Protein 6C29 (pdb70)

Organism: Proteus mirabilis (strain HI4320) (NCBI:txid529507)

InterPro domains:
  IPR003834 Cytochrome C biogenesis protein, transmembrane domain [PF02683] (280-495)
  IPR012336 Thioredoxin-like fold [PF13899] (564-650)
  IPR017937 Thioredoxin, conserved site [PS00194] (583-601)
  IPR028250 Thiol:disulfide interchange protein DsbD, N-terminal domain [PF11412] (44-143)
  IPR035671 DsbD gamma [cd02953] (569-671)
  IPR036249 Thioredoxin-like superfamily [SSF52833] (560-671)
  IPR059437 Domain of unknown function DUF8393 [PF28432] (165-265)

Secondary structure (DSSP, 8-state):
--SB---B----TTEEEEEEEEE-TTS-EEEEEEEEE-TT-EEE-SS--TT----EEEESS-----BPPPP-EEE-GGG--EEEEESEEEEEEEE----SSEEEEEEEEEEESSSEEEEEEEEEEETTSPPPTTHHHHHHH---S-BSSSSEEEEEEEEETTEEEEEEEESSS---S-EEEEEPPP--B---EEEEETTEEEEEEEBB-TTSSBP---TTSEEEEEEEETTEEEEEEEETT--/--SB---B----SSEEEEEEEEE-TTSEEEEEEEEEE-TT-EEEEEEEETT----EEEESS--B--B-----EEE-GGG--EEEEESEEEEEEEEE--S-SEEEEEEEEEEESSSEEEEEEEEEEETTSPPPTTHHHHHHH---SPBSSSSEEEEEEEEETTEEEEEEEESSS--SS-EEEEEPPP--B---EEEEETTEEEEEEEBB-TTSSBP---TTSEEEEEEEETTEEEEEEEE----/--SB---B----SSEEEEEEEEE-TTS-EEEEEEEEE-TT-EEE-SS--TT----EEEESS-----B-----EEEEETTEEEEEEESEEEEEEEE-----SEEEEEEEEEEESSSEEEEEEEEEEETTSPPPTTHHHHHHH---SPBSSSSEEEEEEEEETTEEEEEEEESSS---S-EEEEEPPP--B---EEEEETTEEEEEEEBB-TTSSBP---TTSEEEEEEEETTEEEEEEEETT--

Foldseek 3Di:
DFQKPPWDDPPDPFKIWMKWWAADPQGKMKMKIKIFGHPLKWFAFPQWAPQHDHKDKDKPFDWDDDKFTFDWDWDCPPNGITIGDPGMAMIIDMTHDRVDQKIWIWIFTWMDRPHTDTDIDIRITRNVGHTPPCPVVVNVVSLRGADADAQWDDKAWEDDQQKIKMKTFGPDWFFDDKDKFWDDDPFHWDHWDWDTDIRIIMIMIGHDGSVRHRHDDQFFPWTWMWMDGPSHIHIDTDTHRHD/DFQKQPWDDPPDPFKIWIKFWAADPQQKMKMKIKMFGHPQKWFAFPAWAPQHDHKDKDKPADKDDDKFTFQWDWDQAPNGITITGHGMAMIIDMIGGPPDQKIWIWIFTWMDRPHIDTDIDIRIGRNVGHTDDCPVVVSVVSLRGADADAQWDDWAWEADPQKIKIKTFGPDWFFDDKDKFWDDPPQHWDHWDWDTDIRIIMIMIHHAGPVRHRDDDQAQPWTWMWMDGPSHIHIYIDGHHHD/DFQKQPWDDPPDPFKTKMKGWEADPQGKIKMKIKMFGHPQKWFAFPAFAPQHDHKDKDKPADFDADKFTFQWDWDQAQNIITIGGHGMAIIIDMTGNRPDQKIWMWIQTWMDRNHIDTDIDIRIGRNVGHTPPCVVVVNVVSVRGADADAQWDDKFWEDDQQKIKMKTFGPDWFFDDKDKFWDDDPFHWGHWDWDTDIRIIMIMIHHDGPVRHRDDDQFFPWTWMWMDGPSHIHIYTDTHHGD

Radius of gyration: 31.83 Å; Cα contacts (8 Å, |Δi|>4): 2006; chains: 3; bounding box: 86×75×80 Å

Sequence (729 aa):
SNADTGWLTPDNDHAQVVRATADKSSTGDVKILLEVQQLAPGWKTYWRSPGEGGVAPEINWTQSVSDIWHWPSPSAFDVAGIHTQGYDKEVVFPIEELKSVDSDNLNGVLTLSTCCSSNVCILTDYSSLNLDLNEPAPADFEWQYNQAAKKVPVTSGLISAVSSSDYRNSQLTTLSSLQREQGDWHQQPNIYLDPPQGLYGIPQLTAKGDHLSSVTTVDVTDDWGDAAGDITGKALSFVVTDDGYSSRQVNDTIGQGSNADTGWLTPDNDHAQVVRATADKSSTGDVKILLEVQLAPGWKTYWRSPGEGGVAPEINWTQSSVSDIWHWPSPSAFDVAGIHTQGYDKEVVFPIELKSSVDSDNLNGVLTLSSTCCSNVCILTDYSLNLDLNEPAPADFEWQYNNQAAKVPVTSGLISAVVSSDYRNSQLTTLSSLLQREQGDWHQPNIIYLDPPQGLYGIPQLTAKGDHLSSVTTVDVTDDWGDAAGDITGKALSFVVTDDGYSSRQVNDTIGQGSNADTGWLTPDNDHAQVVRATADKSSTGDVKILLEVQLAPGWKTYWRSPGEGGVAPEINWTQSVSDIWHWPSPSAFDVAGIHTQGYDKEVVFPIELKSVDSDNLNGVLTLSTCCSSNVVCILTDYSLNLDLNEPAPADFEWQYNQAAKVPVTSGLISAVSSDYRNSQLTTLSSLQREEQGDWHQPNIYLDPPQGLYGIPQLTAKGDHLSSVTTVDVTDDWGDAAGDITGKALSFVVTDDGYYSSRQVNDTIGQG

Nearest PDB structures (foldseek):
  6c29-assembly3_C  TM=9.925E-01  e=6.065E-42  Proteus mirabilis HI4320
  4odw-assembly2_A  TM=2.341E-01  e=1.673E-02  Mus musculus
  4ofp-assembly3_C  TM=2.460E-01  e=4.307E-02  Caenorhabditis elegans
  4ofk-assembly1_A  TM=3.696E-01  e=7.720E-01  Caenorhabditis elegans
  1u58-assembly1_A  TM=2.488E-01  e=5.939E+00  Murid betaherpesvirus 1

B-factor: mean 27.37, std 17.13, range [8.36, 147.77]

Structure (mmCIF, N/CA/C/O backbone):
data_6C29
#
_entry.id   6C29
#
_cell.length_a   69.977
_cell.length_b   97.061
_cell.length_c   110.196
_cell.angle_alpha   90.000
_cell.angle_beta   90.000
_cell.angle_gamma   90.000
#
_symmetry.space_group_name_H-M   'P 21 21 21'
#
loop_
_entity.id
_entity.type
_entity.pdbx_description
1 polymer 'Putative metal resistance protein'
2 water water
#
loop_
_atom_site.group_PDB
_atom_site.id
_atom_site.type_symbol
_atom_site.label_atom_id
_atom_site.label_alt_id
_atom_site.label_comp_id
_atom_site.label_asym_id
_atom_site.label_entity_id
_atom_site.label_seq_id
_atom_site.pdbx_PDB_ins_code
_atom_site.Cartn_x
_atom_site.Cartn_y
_atom_site.Cartn_z
_atom_site.occupancy
_atom_site.B_iso_or_equiv
_atom_site.auth_seq_id
_atom_site.auth_comp_id
_atom_site.auth_asym_id
_atom_site.auth_atom_id
_atom_site.pdbx_PDB_model_num
ATOM 1 N N . SER A 1 1 ? 20.571 15.402 -13.148 1.00 61.96 1 SER A N 1
ATOM 2 C CA . SER A 1 1 ? 19.564 14.310 -13.259 1.00 62.38 1 SER A CA 1
ATOM 3 C C . SER A 1 1 ? 19.170 14.044 -14.716 1.00 53.95 1 SER A C 1
ATOM 4 O O . SER A 1 1 ? 18.883 12.903 -15.081 1.00 49.43 1 SER A O 1
ATOM 14 N N . ASN A 1 2 ? 19.150 15.095 -15.539 1.00 48.89 2 ASN A N 1
ATOM 15 C CA . ASN A 1 2 ? 18.889 14.955 -16.975 1.00 37.81 2 ASN A CA 1
ATOM 16 C C . ASN A 1 2 ? 19.906 15.716 -17.822 1.00 28.28 2 ASN A C 1
ATOM 17 O O . ASN A 1 2 ? 20.607 16.599 -17.330 1.00 28.49 2 ASN A O 1
ATOM 28 N N . ALA A 1 3 ? 19.958 15.368 -19.104 1.00 23.60 3 ALA A N 1
ATOM 29 C CA . ALA A 1 3 ? 20.758 16.094 -20.098 1.00 20.85 3 ALA A CA 1
ATOM 30 C C . ALA A 1 3 ? 19.976 17.338 -20.485 1.00 17.20 3 ALA A C 1
ATOM 31 O O . ALA A 1 3 ? 19.218 17.328 -21.438 1.00 15.43 3 ALA A O 1
ATOM 38 N N . ASP A 1 4 ? 20.140 18.380 -19.682 1.00 16.85 4 ASP A N 1
ATOM 39 C CA . ASP A 1 4 ? 19.228 19.523 -19.666 1.00 18.06 4 ASP A CA 1
ATOM 40 C C . ASP A 1 4 ? 19.931 20.703 -18.999 1.00 17.59 4 ASP A C 1
ATOM 41 O O . ASP A 1 4 ? 20.327 20.622 -17.840 1.00 17.95 4 ASP A O 1
ATOM 50 N N . THR A 1 5 ? 20.124 21.786 -19.727 1.00 14.64 5 THR A N 1
ATOM 51 C CA . THR A 1 5 ? 20.778 22.951 -19.171 1.00 13.48 5 THR A CA 1
ATOM 52 C C . THR A 1 5 ? 19.916 23.708 -18.181 1.00 14.35 5 THR A C 1
ATOM 53 O O . THR A 1 5 ? 20.435 24.532 -17.453 1.00 16.02 5 THR A O 1
ATOM 64 N N . GLY A 1 6 ? 18.602 23.463 -18.192 1.00 13.29 6 GLY A N 1
ATOM 65 C CA . GLY A 1 6 ? 17.666 24.369 -17.562 1.00 12.59 6 GLY A CA 1
ATOM 66 C C . GLY A 1 6 ? 17.561 25.664 -18.342 1.00 13.90 6 GLY A C 1
ATOM 67 O O . GLY A 1 6 ? 18.237 25.855 -19.372 1.00 12.25 6 GLY A O 1
ATOM 71 N N . TRP A 1 7 ? 16.706 26.570 -17.870 1.00 15.27 7 TRP A N 1
ATOM 72 C CA . TRP A 1 7 ? 16.507 27.853 -18.560 1.00 14.98 7 TRP A CA 1
ATOM 73 C C . TRP A 1 7 ? 17.622 28.811 -18.172 1.00 16.17 7 TRP A C 1
ATOM 74 O O . TRP A 1 7 ? 17.832 29.109 -16.983 1.00 17.13 7 TRP A O 1
ATOM 95 N N . LEU A 1 8 ? 18.332 29.294 -19.187 1.00 13.22 8 LEU A N 1
ATOM 96 C CA . LEU A 1 8 ? 19.497 30.138 -19.005 1.00 13.59 8 LEU A CA 1
ATOM 97 C C . LEU A 1 8 ? 19.186 31.566 -19.369 1.00 13.37 8 LEU A C 1
ATOM 98 O O . LEU A 1 8 ? 18.569 31.856 -20.415 1.00 11.56 8 LEU A O 1
ATOM 114 N N . THR A 1 9 ? 19.677 32.471 -18.543 1.00 14.09 9 THR A N 1
ATOM 115 C CA . THR A 1 9 ? 19.636 33.885 -18.840 1.00 14.26 9 THR A CA 1
ATOM 116 C C . THR A 1 9 ? 21.047 34.417 -18.627 1.00 17.31 9 THR A C 1
ATOM 117 O O . THR A 1 9 ? 21.876 33.800 -17.927 1.00 24.49 9 THR A O 1
ATOM 145 N N . PRO A 1 11 ? 23.097 38.139 -17.694 1.00 18.26 11 PRO A N 1
ATOM 146 C CA . PRO A 1 11 ? 22.803 39.375 -16.964 1.00 19.95 11 PRO A CA 1
ATOM 147 C C . PRO A 1 11 ? 22.485 40.587 -17.848 1.00 21.33 11 PRO A C 1
ATOM 148 O O . PRO A 1 11 ? 21.686 41.445 -17.450 1.00 24.88 11 PRO A O 1
ATOM 159 N N . ASP A 1 12 ? 23.102 40.658 -19.021 1.00 17.74 12 ASP A N 1
ATOM 160 C CA . ASP A 1 12 ? 22.955 41.799 -19.924 1.00 20.39 12 ASP A CA 1
ATOM 161 C C . ASP A 1 12 ? 21.907 41.630 -21.004 1.00 22.11 12 ASP A C 1
ATOM 162 O O . ASP A 1 12 ? 21.802 42.444 -21.919 1.00 25.84 12 ASP A O 1
ATOM 171 N N . ASN A 1 13 ? 21.169 40.544 -20.934 1.00 16.81 13 ASN A N 1
ATOM 172 C CA . ASN A 1 13 ? 20.058 40.327 -21.864 1.00 18.08 13 ASN A CA 1
ATOM 173 C C . ASN A 1 13 ? 18.785 39.980 -21.104 1.00 17.76 13 ASN A C 1
ATOM 174 O O . ASN A 1 13 ? 18.626 38.839 -20.649 1.00 18.51 13 ASN A O 1
ATOM 185 N N . ASP A 1 14 ? 17.888 40.955 -20.979 1.00 16.50 14 ASP A N 1
ATOM 186 C CA . ASP A 1 14 ? 16.671 40.783 -20.199 1.00 22.74 14 ASP A CA 1
ATOM 187 C C . ASP A 1 14 ? 15.491 40.308 -21.028 1.00 23.98 14 ASP A C 1
ATOM 188 O O . ASP A 1 14 ? 14.357 40.315 -20.535 1.00 25.38 14 ASP A O 1
ATOM 197 N N . HIS A 1 15 ? 15.753 39.915 -22.274 1.00 18.76 15 HIS A N 1
ATOM 198 C CA . HIS A 1 15 ? 14.657 39.612 -23.200 1.00 17.78 15 HIS A CA 1
ATOM 199 C C . HIS A 1 15 ? 14.734 38.254 -23.882 1.00 17.31 15 HIS A C 1
ATOM 200 O O . HIS A 1 15 ? 13.991 38.009 -24.849 1.00 18.09 15 HIS A O 1
ATOM 214 N N . ALA A 1 16 ? 15.661 37.418 -23.462 1.00 14.51 16 ALA A N 1
ATOM 215 C CA . ALA A 1 16 ? 15.724 36.049 -23.946 1.00 13.40 16 ALA A CA 1
ATOM 216 C C . ALA A 1 16 ? 16.042 35.083 -22.839 1.00 13.30 16 ALA A C 1
ATOM 217 O O . ALA A 1 16 ? 16.761 35.394 -21.899 1.00 15.78 16 ALA A O 1
ATOM 224 N N . GLN A 1 17 ? 15.507 33.879 -22.962 1.00 11.20 17 GLN A N 1
ATOM 225 C CA . GLN A 1 17 ? 15.914 32.763 -22.144 1.00 12.72 17 GLN A CA 1
ATOM 226 C C . GLN A 1 17 ? 16.140 31.595 -23.107 1.00 11.51 17 GLN A C 1
ATOM 227 O O . GLN A 1 17 ? 15.380 31.457 -24.071 1.00 10.19 17 GLN A O 1
ATOM 241 N N . VAL A 1 18 ? 17.132 30.747 -22.820 1.00 11.74 18 VAL A N 1
ATOM 242 C CA A VAL A 1 18 ? 17.380 29.590 -23.673 0.58 11.99 18 VAL A CA 1
ATOM 243 C CA B VAL A 1 18 ? 17.529 29.641 -23.670 0.42 12.49 18 VAL A CA 1
ATOM 244 C C . VAL A 1 18 ? 17.573 28.337 -22.860 1.00 11.91 18 VAL A C 1
ATOM 245 O O . VAL A 1 18 ? 17.967 28.365 -21.707 1.00 11.08 18 VAL A O 1
ATOM 270 N N . ARG A 1 19 ? 17.233 27.210 -23.465 1.00 9.49 19 ARG A N 1
ATOM 271 C CA . ARG A 1 19 ? 17.353 25.914 -22.816 1.00 9.64 19 ARG A CA 1
ATOM 272 C C . ARG A 1 19 ? 17.753 24.891 -23.844 1.00 11.17 19 ARG A C 1
ATOM 273 O O . ARG A 1 19 ? 17.166 24.870 -24.912 1.00 10.47 19 ARG A O 1
ATOM 294 N N . ALA A 1 20 ? 18.724 24.036 -23.520 1.00 9.89 20 ALA A N 1
ATOM 295 C CA . ALA A 1 20 ? 19.088 22.932 -24.374 1.00 11.09 20 ALA A CA 1
ATOM 296 C C . ALA A 1 20 ? 18.922 21.613 -23.646 1.00 12.72 20 ALA A C 1
ATOM 297 O O . ALA A 1 20 ? 19.242 21.507 -22.454 1.00 12.20 20 ALA A O 1
ATOM 304 N N . THR A 1 21 ? 18.410 20.627 -24.366 1.00 13.68 21 THR A N 1
ATOM 305 C CA . THR A 1 21 ? 18.259 19.266 -23.875 1.00 14.77 21 THR A CA 1
ATOM 306 C C . THR A 1 21 ? 18.790 18.321 -24.940 1.00 15.02 21 THR A C 1
ATOM 307 O O . THR A 1 21 ? 18.878 18.698 -26.104 1.00 13.92 21 THR A O 1
ATOM 318 N N . ALA A 1 22 ? 19.188 17.126 -24.551 1.00 14.42 22 ALA A N 1
ATOM 319 C CA . ALA A 1 22 ? 19.827 16.245 -25.500 1.00 14.84 22 ALA A CA 1
ATOM 320 C C . ALA A 1 22 ? 19.696 14.785 -25.150 1.00 16.01 22 ALA A C 1
ATOM 321 O O . ALA A 1 22 ? 19.459 14.430 -24.007 1.00 17.16 22 ALA A O 1
ATOM 328 N N . ASP A 1 23 ? 19.849 13.961 -26.178 1.00 17.05 23 ASP A N 1
ATOM 329 C CA . ASP A 1 23 ? 19.836 12.508 -26.056 1.00 20.20 23 ASP A CA 1
ATOM 330 C C . ASP A 1 23 ? 20.943 11.941 -26.927 1.00 22.14 23 ASP A C 1
ATOM 331 O O . ASP A 1 23 ? 21.085 12.334 -28.073 1.00 22.53 23 ASP A O 1
ATOM 340 N N . LYS A 1 24 ? 21.756 11.042 -26.367 1.00 23.52 24 LYS A N 1
ATOM 341 C CA . LYS A 1 24 ? 22.792 10.389 -27.138 1.00 27.55 24 LYS A CA 1
ATOM 342 C C . LYS A 1 24 ? 22.397 8.943 -27.303 1.00 28.00 24 LYS A C 1
ATOM 343 O O . LYS A 1 24 ? 22.093 8.256 -26.331 1.00 30.87 24 LYS A O 1
ATOM 362 N N . SER A 1 25 ? 22.414 8.489 -28.547 1.00 31.21 25 SER A N 1
ATOM 363 C CA . SER A 1 25 ? 22.081 7.108 -28.861 1.00 41.45 25 SER A CA 1
ATOM 364 C C . SER A 1 25 ? 23.292 6.199 -28.658 1.00 49.86 25 SER A C 1
ATOM 365 O O . SER A 1 25 ? 24.422 6.670 -28.499 1.00 45.37 25 SER A O 1
ATOM 373 N N . SER A 1 26 ? 23.050 4.892 -28.660 1.00 63.40 26 SER A N 1
ATOM 374 C CA . SER A 1 26 ? 24.121 3.916 -28.483 1.00 76.55 26 SER A CA 1
ATOM 375 C C . SER A 1 26 ? 25.194 4.038 -29.567 1.00 80.00 26 SER A C 1
ATOM 376 O O . SER A 1 26 ? 26.347 3.664 -29.352 1.00 83.66 26 SER A O 1
ATOM 384 N N . THR A 1 27 ? 24.810 4.559 -30.729 1.00 76.17 27 THR A N 1
ATOM 385 C CA . THR A 1 27 ? 25.739 4.723 -31.840 1.00 72.47 27 THR A CA 1
ATOM 386 C C . THR A 1 27 ? 26.577 6.000 -31.729 1.00 65.15 27 THR A C 1
ATOM 387 O O . THR A 1 27 ? 27.475 6.228 -32.540 1.00 66.68 27 THR A O 1
ATOM 398 N N . GLY A 1 28 ? 26.269 6.840 -30.743 1.00 55.53 28 GLY A N 1
ATOM 399 C CA . GLY A 1 28 ? 27.052 8.040 -30.485 1.00 49.45 28 GLY A CA 1
ATOM 400 C C . GLY A 1 28 ? 26.525 9.293 -31.169 1.00 44.56 28 GLY A C 1
ATOM 401 O O . GLY A 1 28 ? 27.172 10.347 -31.143 1.00 44.39 28 GLY A O 1
ATOM 405 N N . ASP A 1 29 ? 25.359 9.163 -31.796 1.00 37.70 29 ASP A N 1
ATOM 406 C CA . ASP A 1 29 ? 24.656 10.285 -32.424 1.00 36.78 29 ASP A CA 1
ATOM 407 C C . ASP A 1 29 ? 23.866 11.064 -31.375 1.00 30.42 29 ASP A C 1
ATOM 408 O O . ASP A 1 29 ? 23.182 10.466 -30.549 1.00 30.07 29 ASP A O 1
ATOM 417 N N . VAL A 1 30 ? 23.962 12.391 -31.414 1.00 23.49 30 VAL A N 1
ATOM 418 C CA . VAL A 1 30 ? 23.306 13.225 -30.428 1.00 20.07 30 VAL A CA 1
ATOM 419 C C . VAL A 1 30 ? 22.196 14.044 -31.090 1.00 17.50 30 VAL A C 1
ATOM 420 O O . VAL A 1 30 ? 22.404 14.645 -32.134 1.00 20.88 30 VAL A O 1
ATOM 433 N N . LYS A 1 31 ? 21.027 14.044 -30.458 1.00 15.31 31 LYS A N 1
ATOM 434 C CA . LYS A 1 31 ? 19.929 14.935 -30.807 1.00 13.27 31 LYS A CA 1
ATOM 435 C C . LYS A 1 31 ? 19.861 15.995 -29.718 1.00 12.88 31 LYS A C 1
ATOM 436 O O . LYS A 1 31 ? 19.913 15.667 -28.525 1.00 13.61 31 LYS A O 1
ATOM 455 N N . ILE A 1 32 ? 19.762 17.253 -30.141 1.00 13.27 32 ILE A N 1
ATOM 456 C CA . ILE A 1 32 ? 19.713 18.407 -29.254 1.00 13.22 32 ILE A CA 1
ATOM 457 C C . ILE A 1 32 ? 18.501 19.255 -29.627 1.00 13.53 32 ILE A C 1
ATOM 458 O O . ILE A 1 32 ? 18.247 19.494 -30.812 1.00 14.34 32 ILE A O 1
ATOM 474 N N . LEU A 1 33 ? 17.768 19.727 -28.629 1.00 12.80 33 LEU A N 1
ATOM 475 C CA . LEU A 1 33 ? 16.735 20.717 -28.829 1.00 13.36 33 LEU A CA 1
ATOM 476 C C . LEU A 1 33 ? 17.164 21.983 -28.175 1.00 12.37 33 LEU A C 1
ATOM 477 O O . LEU A 1 33 ? 17.429 21.995 -26.980 1.00 12.99 33 LEU A O 1
ATOM 493 N N . LEU A 1 34 ? 17.229 23.052 -28.936 1.00 10.96 34 LEU A N 1
ATOM 494 C CA . LEU A 1 34 ? 17.565 24.368 -28.425 1.00 11.59 34 LEU A CA 1
ATOM 495 C C . LEU A 1 34 ? 16.310 25.224 -28.412 1.00 11.27 34 LEU A C 1
ATOM 496 O O . LEU A 1 34 ? 15.829 25.621 -29.460 1.00 12.82 34 LEU A O 1
ATOM 512 N N . GLU A 1 35 ? 15.761 25.510 -27.238 1.00 10.72 35 GLU A N 1
ATOM 513 C CA . GLU A 1 35 ? 14.575 26.331 -27.092 1.00 9.97 35 GLU A CA 1
ATOM 514 C C . GLU A 1 35 ? 14.996 27.772 -26.820 1.00 9.68 35 GLU A C 1
ATOM 515 O O . GLU A 1 35 ? 15.889 28.019 -26.002 1.00 12.75 35 GLU A O 1
ATOM 527 N N . VAL A 1 36 ? 14.351 28.707 -27.504 1.00 9.42 36 VAL A N 1
ATOM 528 C CA . VAL A 1 36 ? 14.570 30.122 -27.315 1.00 9.81 36 VAL A CA 1
ATOM 529 C C . VAL A 1 36 ? 13.251 30.800 -27.049 1.00 11.03 36 VAL A C 1
ATOM 530 O O . VAL A 1 36 ? 12.336 30.700 -27.861 1.00 13.52 36 VAL A O 1
ATOM 543 N N A GLN A 1 37 ? 13.160 31.483 -25.915 0.40 10.60 37 GLN A N 1
ATOM 544 N N B GLN A 1 37 ? 13.137 31.464 -25.894 0.60 10.82 37 GLN A N 1
ATOM 545 C CA A GLN A 1 37 ? 11.978 32.240 -25.570 0.40 11.13 37 GLN A CA 1
ATOM 546 C CA B GLN A 1 37 ? 11.958 32.235 -25.489 0.60 11.06 37 GLN A CA 1
ATOM 547 C C A GLN A 1 37 ? 12.372 33.698 -25.616 0.40 11.02 37 GLN A C 1
ATOM 548 C C B GLN A 1 37 ? 12.298 33.711 -25.489 0.60 11.15 37 GLN A C 1
ATOM 549 O O A GLN A 1 37 ? 13.458 34.056 -25.177 0.40 11.17 37 GLN A O 1
ATOM 550 O O B GLN A 1 37 ? 13.232 34.102 -24.801 0.60 12.32 37 GLN A O 1
ATOM 577 N N . LEU A 1 38 ? 11.518 34.520 -26.203 1.00 11.11 38 LEU A N 1
ATOM 578 C CA . LEU A 1 38 ? 11.797 35.930 -26.397 1.00 12.01 38 LEU A CA 1
ATOM 579 C C . LEU A 1 38 ? 10.752 36.822 -25.760 1.00 13.88 38 LEU A C 1
ATOM 580 O O . LEU A 1 38 ? 9.557 36.539 -25.846 1.00 15.62 38 LEU A O 1
ATOM 596 N N . ALA A 1 39 ? 11.185 37.920 -25.165 1.00 16.49 39 ALA A N 1
ATOM 597 C CA . ALA A 1 39 ? 10.229 38.931 -24.709 1.00 17.34 39 ALA A CA 1
ATOM 598 C C . ALA A 1 39 ? 9.535 39.668 -25.848 1.00 16.96 39 ALA A C 1
ATOM 599 O O . ALA A 1 39 ? 10.042 39.703 -26.972 1.00 16.17 39 ALA A O 1
ATOM 606 N N . PRO A 1 40 ? 8.359 40.268 -25.571 1.00 19.32 40 PRO A N 1
ATOM 607 C CA . PRO A 1 40 ? 7.649 40.975 -26.633 1.00 18.53 40 PRO A CA 1
ATOM 608 C C . PRO A 1 40 ? 8.494 42.039 -27.304 1.00 18.16 40 PRO A C 1
ATOM 609 O O . PRO A 1 40 ? 9.212 42.787 -26.654 1.00 19.96 40 PRO A O 1
ATOM 620 N N . GLY A 1 41 ? 8.398 42.068 -28.624 1.00 17.98 41 GLY A N 1
ATOM 621 C CA . GLY A 1 41 ? 9.105 43.013 -29.446 1.00 20.71 41 GLY A CA 1
ATOM 622 C C . GLY A 1 41 ? 10.464 42.531 -29.914 1.00 22.09 41 GLY A C 1
ATOM 623 O O . GLY A 1 41 ? 11.036 43.157 -30.788 1.00 23.81 41 GLY A O 1
ATOM 627 N N . TRP A 1 42 ? 10.950 41.412 -29.378 1.00 17.41 42 TRP A N 1
ATOM 628 C CA . TRP A 1 42 ? 12.251 40.886 -29.763 1.00 14.87 42 TRP A CA 1
ATOM 629 C C . TRP A 1 42 ? 12.083 39.629 -30.617 1.00 14.31 42 TRP A C 1
ATOM 630 O O . TRP A 1 42 ? 11.205 38.792 -30.372 1.00 14.32 42 TRP A O 1
ATOM 651 N N . LYS A 1 43 ? 12.920 39.537 -31.636 1.00 12.54 43 LYS A N 1
ATOM 652 C CA . LYS A 1 43 ? 12.965 38.420 -32.574 1.00 12.98 43 LYS A CA 1
ATOM 653 C C . LYS A 1 43 ? 14.339 37.813 -32.647 1.00 11.78 43 LYS A C 1
ATOM 654 O O . LYS A 1 43 ? 15.305 38.411 -32.196 1.00 12.52 43 LYS A O 1
ATOM 673 N N . THR A 1 44 ? 14.434 36.595 -33.168 1.00 11.01 44 THR A N 1
ATOM 674 C CA . THR A 1 44 ? 15.719 36.093 -33.597 1.00 11.17 44 THR A CA 1
ATOM 675 C C . THR A 1 44 ? 15.594 35.771 -35.073 1.00 11.22 44 THR A C 1
ATOM 676 O O . THR A 1 44 ? 14.576 36.074 -35.678 1.00 13.28 44 THR A O 1
ATOM 687 N N . TYR A 1 45 ? 16.687 35.304 -35.653 1.00 11.28 45 TYR A N 1
ATOM 688 C CA . TYR A 1 45 ? 16.813 35.258 -37.100 1.00 11.16 45 TYR A CA 1
ATOM 689 C C . TYR A 1 45 ? 16.867 33.865 -37.673 1.00 9.97 45 TYR A C 1
ATOM 690 O O . TYR A 1 45 ? 17.247 32.905 -37.032 1.00 11.14 45 TYR A O 1
ATOM 708 N N . TRP A 1 46 ? 16.494 33.802 -38.938 1.00 10.69 46 TRP A N 1
ATOM 709 C CA . TRP A 1 46 ? 16.617 32.606 -39.746 1.00 9.81 46 TRP A CA 1
ATOM 710 C C . TRP A 1 46 ? 18.034 32.473 -40.274 1.00 11.96 46 TRP A C 1
ATOM 711 O O . TRP A 1 46 ? 18.864 33.361 -40.069 1.00 13.64 46 TRP A O 1
ATOM 732 N N . ARG A 1 47 ? 18.291 31.401 -41.007 1.00 13.21 47 ARG A N 1
ATOM 733 C CA . ARG A 1 47 ? 19.639 31.194 -41.549 1.00 15.72 47 ARG A CA 1
ATOM 734 C C . ARG A 1 47 ? 20.058 32.285 -42.532 1.00 17.04 47 ARG A C 1
ATOM 735 O O . ARG A 1 47 ? 21.254 32.551 -42.687 1.00 20.57 47 ARG A O 1
ATOM 756 N N . SER A 1 48 ? 19.088 32.879 -43.226 1.00 15.09 48 SER A N 1
ATOM 757 C CA . SER A 1 48 ? 19.269 34.060 -44.074 1.00 16.75 48 SER A CA 1
ATOM 758 C C . SER A 1 48 ? 18.498 35.202 -43.434 1.00 16.99 48 SER A C 1
ATOM 759 O O . SER A 1 48 ? 17.304 35.333 -43.601 1.00 16.61 48 SER A O 1
ATOM 767 N N . PRO A 1 49 ? 19.177 36.012 -42.647 1.00 16.58 49 PRO A N 1
ATOM 768 C CA . PRO A 1 49 ? 18.466 36.932 -41.766 1.00 18.00 49 PRO A CA 1
ATOM 769 C C . PRO A 1 49 ? 17.896 38.143 -42.460 1.00 21.99 49 PRO A C 1
ATOM 770 O O . PRO A 1 49 ? 16.991 38.781 -41.909 1.00 23.01 49 PRO A O 1
ATOM 781 N N . GLY A 1 50 ? 18.425 38.450 -43.640 1.00 22.69 50 GLY A N 1
ATOM 782 C CA . GLY A 1 50 ? 18.157 39.701 -44.312 1.00 28.35 50 GLY A CA 1
ATOM 783 C C . GLY A 1 50 ? 19.240 40.711 -43.944 1.00 36.04 50 GLY A C 1
ATOM 784 O O . GLY A 1 50 ? 20.096 40.472 -43.075 1.00 34.13 50 GLY A O 1
ATOM 788 N N . GLU A 1 51 ? 19.199 41.862 -44.596 1.00 43.54 51 GLU A N 1
ATOM 789 C CA . GLU A 1 51 ? 20.165 42.922 -44.336 1.00 45.92 51 GLU A CA 1
ATOM 790 C C . GLU A 1 51 ? 20.212 43.296 -42.837 1.00 38.97 51 GLU A C 1
ATOM 791 O O . GLU A 1 51 ? 19.177 43.446 -42.191 1.00 32.87 51 GLU A O 1
ATOM 803 N N . GLY A 1 52 ? 21.417 43.397 -42.283 1.00 36.96 52 GLY A N 1
ATOM 804 C CA . GLY A 1 52 ? 21.610 43.871 -40.913 1.00 34.19 52 GLY A CA 1
ATOM 805 C C . GLY A 1 52 ? 21.537 42.824 -39.806 1.00 32.21 52 GLY A C 1
ATOM 806 O O . GLY A 1 52 ? 21.915 43.084 -38.659 1.00 33.11 52 GLY A O 1
ATOM 810 N N . GLY A 1 53 ? 21.066 41.631 -40.136 1.00 25.03 53 GLY A N 1
ATOM 811 C CA . GLY A 1 53 ? 20.915 40.592 -39.124 1.00 21.26 53 GLY A CA 1
ATOM 812 C C . GLY A 1 53 ? 22.042 39.575 -39.125 1.00 18.36 53 GLY A C 1
ATOM 813 O O . GLY A 1 53 ? 22.895 39.571 -40.012 1.00 19.17 53 GLY A O 1
ATOM 817 N N . VAL A 1 54 ? 22.016 38.678 -38.141 1.00 16.88 54 VAL A N 1
ATOM 818 C CA . VAL A 1 54 ? 23.014 37.628 -37.988 1.00 16.78 54 VAL A CA 1
ATOM 819 C C . VAL A 1 54 ? 22.286 36.335 -37.586 1.00 15.61 54 VAL A C 1
ATOM 820 O O . VAL A 1 54 ? 21.466 36.355 -36.672 1.00 15.12 54 VAL A O 1
ATOM 833 N N . ALA A 1 55 ? 22.544 35.240 -38.281 1.00 15.62 55 ALA A N 1
ATOM 834 C CA . ALA A 1 55 ? 21.914 33.968 -37.923 1.00 14.48 55 ALA A CA 1
ATOM 835 C C . ALA A 1 55 ? 22.469 33.477 -36.582 1.00 15.40 55 ALA A C 1
ATOM 836 O O . ALA A 1 55 ? 23.665 33.603 -36.324 1.00 17.68 55 ALA A O 1
ATOM 843 N N . PRO A 1 56 ? 21.603 32.917 -35.718 1.00 13.92 56 PRO A N 1
ATOM 844 C CA . PRO A 1 56 ? 22.152 32.283 -34.501 1.00 13.91 56 PRO A CA 1
ATOM 845 C C . PRO A 1 56 ? 23.030 31.102 -34.862 1.00 14.56 56 PRO A C 1
ATOM 846 O O . PRO A 1 56 ? 22.829 30.456 -35.887 1.00 16.61 56 PRO A O 1
ATOM 857 N N . GLU A 1 57 ? 24.015 30.810 -34.013 1.00 14.67 57 GLU A N 1
ATOM 858 C CA . GLU A 1 57 ? 24.890 29.666 -34.252 1.00 16.90 57 GLU A CA 1
ATOM 859 C C . GLU A 1 57 ? 25.459 29.144 -32.942 1.00 16.58 57 GLU A C 1
ATOM 860 O O . GLU A 1 57 ? 25.481 29.872 -31.958 1.00 14.93 57 GLU A O 1
ATOM 872 N N . ILE A 1 58 ? 25.919 27.892 -32.952 1.00 16.01 58 ILE A N 1
ATOM 873 C CA . ILE A 1 58 ? 26.589 27.299 -31.812 1.00 13.55 58 ILE A CA 1
ATOM 874 C C . ILE A 1 58 ? 27.969 26.850 -32.247 1.00 15.64 58 ILE A C 1
ATOM 875 O O . ILE A 1 58 ? 28.125 26.195 -33.285 1.00 20.42 58 ILE A O 1
ATOM 891 N N . ASN A 1 59 ? 28.949 27.157 -31.412 1.00 15.77 59 ASN A N 1
ATOM 892 C CA . ASN A 1 59 ? 30.296 26.629 -31.573 1.00 17.90 59 ASN A CA 1
ATOM 893 C C . ASN A 1 59 ? 30.575 25.677 -30.425 1.00 17.35 59 ASN A C 1
ATOM 894 O O . ASN A 1 59 ? 30.580 26.068 -29.253 1.00 17.77 59 ASN A O 1
ATOM 905 N N . TRP A 1 60 ? 30.757 24.405 -30.767 1.00 17.85 60 TRP A N 1
ATOM 906 C CA . TRP A 1 60 ? 31.008 23.359 -29.781 1.00 19.46 60 TRP A CA 1
ATOM 907 C C . TRP A 1 60 ? 32.500 23.273 -29.502 1.00 23.45 60 TRP A C 1
ATOM 908 O O . TRP A 1 60 ? 33.316 23.430 -30.407 1.00 24.78 60 TRP A O 1
ATOM 929 N N . THR A 1 61 ? 32.831 23.044 -28.238 1.00 27.30 61 THR A N 1
ATOM 930 C CA . THR A 1 61 ? 34.203 22.799 -27.807 1.00 37.15 61 THR A CA 1
ATOM 931 C C . THR A 1 61 ? 34.713 21.464 -28.354 1.00 42.47 61 THR A C 1
ATOM 932 O O . THR A 1 61 ? 35.863 21.351 -28.761 1.00 51.13 61 THR A O 1
ATOM 943 N N . GLN A 1 62 ? 33.874 20.438 -28.278 1.00 39.82 62 GLN A N 1
ATOM 944 C CA . GLN A 1 62 ? 34.218 19.112 -28.764 1.00 37.67 62 GLN A CA 1
ATOM 945 C C . GLN A 1 62 ? 34.292 19.117 -30.280 1.00 38.31 62 GLN A C 1
ATOM 946 O O . GLN A 1 62 ? 33.603 19.898 -30.935 1.00 35.46 62 GLN A O 1
ATOM 960 N N . SER A 1 63 ? 35.098 18.232 -30.851 1.00 41.27 63 SER A N 1
ATOM 961 C CA . SER A 1 63 ? 35.026 18.027 -32.284 1.00 47.02 63 SER A CA 1
ATOM 962 C C . SER A 1 63 ? 33.774 17.221 -32.534 1.00 46.49 63 SER A C 1
ATOM 963 O O . SER A 1 63 ? 33.536 16.191 -31.897 1.00 49.78 63 SER A O 1
ATOM 971 N N . VAL A 1 64 ? 32.952 17.729 -33.438 1.00 41.66 64 VAL A N 1
ATOM 972 C CA . VAL A 1 64 ? 31.738 17.057 -33.848 1.00 41.77 64 VAL A CA 1
ATOM 973 C C . VAL A 1 64 ? 31.873 16.985 -35.343 1.00 47.10 64 VAL A C 1
ATOM 974 O O . VAL A 1 64 ? 32.677 17.722 -35.915 1.00 44.47 64 VAL A O 1
ATOM 987 N N . SER A 1 65 ? 31.083 16.148 -35.991 1.00 57.07 65 SER A N 1
ATOM 988 C CA . SER A 1 65 ? 31.267 15.977 -37.413 1.00 68.13 65 SER A CA 1
ATOM 989 C C . SER A 1 65 ? 30.079 16.543 -38.176 1.00 70.85 65 SER A C 1
ATOM 990 O O . SER A 1 65 ? 29.935 17.762 -38.272 1.00 71.73 65 SER A O 1
ATOM 998 N N . ASP A 1 66 ? 29.222 15.683 -38.702 1.00 70.21 66 ASP A N 1
ATOM 999 C CA . ASP A 1 66 ? 28.086 16.152 -39.476 1.00 67.79 66 ASP A CA 1
ATOM 1000 C C . ASP A 1 66 ? 27.007 16.844 -38.642 1.00 52.52 66 ASP A C 1
ATOM 1001 O O . ASP A 1 66 ? 25.949 16.246 -38.411 1.00 50.16 66 ASP A O 1
ATOM 1039 N N . ILE A 1 68 ? 23.865 18.900 -38.169 1.00 22.78 68 ILE A N 1
ATOM 1040 C CA . ILE A 1 68 ? 22.694 19.350 -38.918 1.00 20.96 68 ILE A CA 1
ATOM 1041 C C . ILE A 1 68 ? 21.879 20.260 -38.004 1.00 17.90 68 ILE A C 1
ATOM 1042 O O . ILE A 1 68 ? 21.473 19.863 -36.919 1.00 17.03 68 ILE A O 1
ATOM 1058 N N . TRP A 1 69 ? 21.674 21.498 -38.445 1.00 16.46 69 TRP A N 1
ATOM 1059 C CA . TRP A 1 69 ? 20.820 22.460 -37.749 1.00 14.37 69 TRP A CA 1
ATOM 1060 C C . TRP A 1 69 ? 19.538 22.587 -38.571 1.00 14.87 69 TRP A C 1
ATOM 1061 O O . TRP A 1 69 ? 19.555 23.031 -39.725 1.00 16.81 69 TRP A O 1
ATOM 1082 N N . HIS A 1 70 ? 18.441 22.140 -37.998 1.00 13.15 70 HIS A N 1
ATOM 1083 C CA . HIS A 1 70 ? 17.174 22.172 -38.713 1.00 13.13 70 HIS A CA 1
ATOM 1084 C C . HIS A 1 70 ? 16.520 23.504 -38.408 1.00 12.73 70 HIS A C 1
ATOM 1085 O O . HIS A 1 70 ? 16.388 23.919 -37.255 1.00 13.64 70 HIS A O 1
ATOM 1099 N N . TRP A 1 71 ? 16.110 24.204 -39.454 1.00 13.34 71 TRP A N 1
ATOM 1100 C CA . TRP A 1 71 ? 15.534 25.519 -39.286 1.00 11.80 71 TRP A CA 1
ATOM 1101 C C . TRP A 1 71 ? 14.023 25.469 -39.397 1.00 9.12 71 TRP A C 1
ATOM 1102 O O . TRP A 1 71 ? 13.495 25.147 -40.462 1.00 14.84 71 TRP A O 1
ATOM 1123 N N . PRO A 1 72 ? 13.302 25.797 -38.337 1.00 11.33 72 PRO A N 1
ATOM 1124 C CA . PRO A 1 72 ? 11.858 25.891 -38.445 1.00 9.12 72 PRO A CA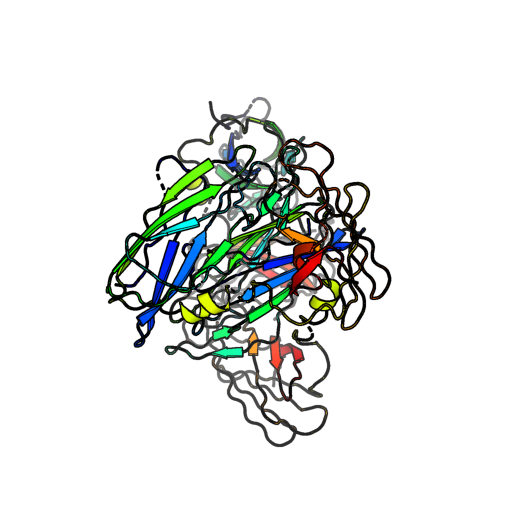 1
ATOM 1125 C C . PRO A 1 72 ? 11.463 26.901 -39.490 1.00 8.73 72 PRO A C 1
ATOM 1126 O O . PRO A 1 72 ? 12.212 27.864 -39.771 1.00 13.75 72 PRO A O 1
ATOM 1137 N N . SER A 1 73 ? 10.301 26.684 -40.081 1.00 10.86 73 SER A N 1
ATOM 1138 C CA . SER A 1 73 ? 9.830 27.557 -41.124 1.00 9.10 73 SER A CA 1
ATOM 1139 C C . SER A 1 73 ? 9.806 28.996 -40.593 1.00 11.33 73 SER A C 1
ATOM 1140 O O . SER A 1 73 ? 9.232 29.225 -39.518 1.00 12.46 73 SER A O 1
ATOM 1148 N N . PRO A 1 74 ? 10.401 29.970 -41.315 1.00 11.87 74 PRO A N 1
ATOM 1149 C CA . PRO A 1 74 ? 10.527 31.325 -40.750 1.00 11.11 74 PRO A CA 1
ATOM 1150 C C . PRO A 1 74 ? 9.336 32.218 -41.019 1.00 11.45 74 PRO A C 1
ATOM 1151 O O . PRO A 1 74 ? 8.380 31.852 -41.716 1.00 12.22 74 PRO A O 1
ATOM 1162 N N . SER A 1 75 ? 9.403 33.414 -40.459 1.00 10.59 75 SER A N 1
ATOM 1163 C CA . SER A 1 75 ? 8.460 34.468 -40.727 1.00 12.50 75 SER A CA 1
ATOM 1164 C C . SER A 1 75 ? 9.209 35.704 -41.219 1.00 12.10 75 SER A C 1
ATOM 1165 O O . SER A 1 75 ? 10.429 35.796 -41.033 1.00 13.80 75 SER A O 1
ATOM 1173 N N . ALA A 1 76 ? 8.477 36.645 -41.813 1.00 12.93 76 ALA A N 1
ATOM 1174 C CA . ALA A 1 76 ? 9.067 37.882 -42.278 1.00 15.03 76 ALA A CA 1
ATOM 1175 C C . ALA A 1 76 ? 8.547 39.051 -41.470 1.00 15.29 76 ALA A C 1
ATOM 1176 O O . ALA A 1 76 ? 7.390 39.065 -41.055 1.00 17.17 76 ALA A O 1
ATOM 1183 N N . PHE A 1 77 ? 9.412 40.034 -41.275 1.00 15.27 77 PHE A N 1
ATOM 1184 C CA . PHE A 1 77 ? 9.060 41.212 -40.499 1.00 20.71 77 PHE A CA 1
ATOM 1185 C C . PHE A 1 77 ? 9.565 42.453 -41.206 1.00 27.73 77 PHE A C 1
ATOM 1186 O O . PHE A 1 77 ? 10.629 42.421 -41.837 1.00 24.93 77 PHE A O 1
ATOM 1203 N N . ASP A 1 78 ? 8.805 43.545 -41.071 1.00 36.15 78 ASP A N 1
ATOM 1204 C CA . ASP A 1 78 ? 9.187 44.843 -41.638 1.00 47.67 78 ASP A CA 1
ATOM 1205 C C . ASP A 1 78 ? 9.156 45.937 -40.566 1.00 52.80 78 ASP A C 1
ATOM 1206 O O . ASP A 1 78 ? 8.741 47.068 -40.821 1.00 61.79 78 ASP A O 1
ATOM 1215 N N . VAL A 1 79 ? 9.634 45.583 -39.379 1.00 47.43 79 VAL A N 1
ATOM 1216 C CA . VAL A 1 79 ? 9.646 46.460 -38.211 1.00 46.25 79 VAL A CA 1
ATOM 1217 C C . VAL A 1 79 ? 10.791 47.476 -38.262 1.00 45.51 79 VAL A C 1
ATOM 1218 O O . VAL A 1 79 ? 11.889 47.152 -38.706 1.00 41.01 79 VAL A O 1
ATOM 1231 N N . ALA A 1 80 ? 10.508 48.717 -37.871 1.00 49.34 80 ALA A N 1
ATOM 1232 C CA . ALA A 1 80 ? 11.537 49.758 -37.802 1.00 51.83 80 ALA A CA 1
ATOM 1233 C C . ALA A 1 80 ? 12.174 50.038 -39.167 1.00 46.34 80 ALA A C 1
ATOM 1234 O O . ALA A 1 80 ? 13.342 50.435 -39.249 1.00 47.46 80 ALA A O 1
ATOM 1241 N N . GLY A 1 81 ? 11.395 49.828 -40.227 1.00 38.33 81 GLY A N 1
ATOM 1242 C CA . GLY A 1 81 ? 11.816 50.107 -41.596 1.00 38.62 81 GLY A CA 1
ATOM 1243 C C . GLY A 1 81 ? 12.846 49.133 -42.168 1.00 43.11 81 GLY A C 1
ATOM 1244 O O . GLY A 1 81 ? 13.476 49.441 -43.184 1.00 40.10 81 GLY A O 1
ATOM 1248 N N . ILE A 1 82 ? 12.986 47.967 -41.525 1.00 50.96 82 ILE A N 1
ATOM 1249 C CA . ILE A 1 82 ? 13.978 46.929 -41.876 1.00 55.53 82 ILE A CA 1
ATOM 1250 C C . ILE A 1 82 ? 13.311 45.591 -42.267 1.00 52.95 82 ILE A C 1
ATOM 1251 O O . ILE A 1 82 ? 12.530 45.062 -41.473 1.00 58.85 82 ILE A O 1
ATOM 1267 N N . HIS A 1 83 ? 13.585 45.046 -43.459 1.00 40.80 83 HIS A N 1
ATOM 1268 C CA . HIS A 1 83 ? 13.085 43.706 -43.807 1.00 37.14 83 HIS A CA 1
ATOM 1269 C C . HIS A 1 83 ? 13.978 42.577 -43.304 1.00 33.96 83 HIS A C 1
ATOM 1270 O O . HIS A 1 83 ? 15.169 42.530 -43.631 1.00 34.32 83 HIS A O 1
ATOM 1284 N N . THR A 1 84 ? 13.389 41.655 -42.545 1.00 28.09 84 THR A N 1
ATOM 1285 C CA . THR A 1 84 ? 14.134 40.546 -41.937 1.00 23.12 84 THR A CA 1
ATOM 1286 C C . THR A 1 84 ? 13.361 39.235 -41.977 1.00 18.73 84 THR A C 1
ATOM 1287 O O . THR A 1 84 ? 12.129 39.229 -42.089 1.00 19.47 84 THR A O 1
ATOM 1298 N N . GLN A 1 85 ? 14.096 38.128 -41.892 1.00 14.99 85 GLN A N 1
ATOM 1299 C CA . GLN A 1 85 ? 13.522 36.789 -41.857 1.00 13.23 85 GLN A CA 1
ATOM 1300 C C . GLN A 1 85 ? 13.936 36.116 -40.548 1.00 12.98 85 GLN A C 1
ATOM 1301 O O . GLN A 1 85 ? 15.121 36.095 -40.220 1.00 12.56 85 GLN A O 1
ATOM 1315 N N . GLY A 1 86 ? 12.969 35.605 -39.793 1.00 10.72 86 GLY A N 1
ATOM 1316 C CA . GLY A 1 86 ? 13.290 35.036 -38.494 1.00 10.95 86 GLY A CA 1
ATOM 1317 C C . GLY A 1 86 ? 12.058 34.627 -37.730 1.00 11.07 86 GLY A C 1
ATOM 1318 O O . GLY A 1 86 ? 11.080 34.149 -38.316 1.00 10.64 86 GLY A O 1
ATOM 1322 N N . TYR A 1 87 ? 12.127 34.771 -36.406 1.00 11.49 87 TYR A N 1
ATOM 1323 C CA . TYR A 1 87 ? 11.170 34.200 -35.506 1.00 10.61 87 TYR A CA 1
ATOM 1324 C C . TYR A 1 87 ? 10.816 35.168 -34.405 1.00 10.65 87 TYR A C 1
ATOM 1325 O O . TYR A 1 87 ? 11.696 35.830 -33.838 1.00 12.44 87 TYR A O 1
ATOM 1343 N N . ASP A 1 88 ? 9.544 35.241 -34.060 1.00 11.77 88 ASP A N 1
ATOM 1344 C CA . ASP A 1 88 ? 9.174 35.985 -32.863 1.00 13.03 88 ASP A CA 1
ATOM 1345 C C . ASP A 1 88 ? 8.522 35.076 -31.845 1.00 12.50 88 ASP A C 1
ATOM 1346 O O . ASP A 1 88 ? 8.170 33.924 -32.147 1.00 11.97 88 ASP A O 1
ATOM 1355 N N . LYS A 1 89 ? 8.484 35.583 -30.614 1.00 14.40 89 LYS A N 1
ATOM 1356 C CA . LYS A 1 89 ? 7.857 34.927 -29.445 1.00 13.81 89 LYS A CA 1
ATOM 1357 C C . LYS A 1 89 ? 8.702 33.766 -28.917 1.00 12.65 89 LYS A C 1
ATOM 1358 O O . LYS A 1 89 ? 9.122 33.788 -27.775 1.00 13.38 89 LYS A O 1
ATOM 1377 N N . GLU A 1 90 ? 8.895 32.741 -29.731 1.00 11.95 90 GLU A N 1
ATOM 1378 C CA . GLU A 1 90 ? 9.626 31.566 -29.333 1.00 12.51 90 GLU A CA 1
ATOM 1379 C C . GLU A 1 90 ? 9.929 30.704 -30.528 1.00 12.64 90 GLU A C 1
ATOM 1380 O O . GLU A 1 90 ? 9.190 30.736 -31.512 1.00 14.65 90 GLU A O 1
ATOM 1392 N N . VAL A 1 91 ? 11.044 30.001 -30.468 1.00 9.96 91 VAL A N 1
ATOM 1393 C CA . VAL A 1 91 ? 11.416 29.086 -31.517 1.00 9.98 91 VAL A CA 1
ATOM 1394 C C . VAL A 1 91 ? 12.214 27.938 -30.897 1.00 10.89 91 VAL A C 1
ATOM 1395 O O . VAL A 1 91 ? 12.922 28.134 -29.909 1.00 11.39 91 VAL A O 1
ATOM 1408 N N . VAL A 1 92 ? 12.104 26.747 -31.470 1.00 10.65 92 VAL A N 1
ATOM 1409 C CA . VAL A 1 92 ? 12.860 25.570 -31.022 1.00 10.05 92 VAL A CA 1
ATOM 1410 C C . VAL A 1 92 ? 13.629 24.984 -32.183 1.00 9.34 92 VAL A C 1
ATOM 1411 O O . VAL A 1 92 ? 13.023 24.602 -33.185 1.00 10.34 92 VAL A O 1
ATOM 1424 N N . PHE A 1 93 ? 14.959 24.938 -32.075 1.00 8.40 93 PHE A N 1
ATOM 1425 C CA . PHE A 1 93 ? 15.825 24.421 -33.106 1.00 9.21 93 PHE A CA 1
ATOM 1426 C C . PHE A 1 93 ? 16.206 22.971 -32.815 1.00 10.25 93 PHE A C 1
ATOM 1427 O O . PHE A 1 93 ? 16.891 22.711 -31.829 1.00 12.04 93 PHE A O 1
ATOM 1444 N N . PRO A 1 94 ? 15.762 22.015 -33.644 1.00 10.14 94 PRO A N 1
ATOM 1445 C CA . PRO A 1 94 ? 16.322 20.665 -33.569 1.00 10.77 94 PRO A CA 1
ATOM 1446 C C . PRO A 1 94 ? 17.679 20.592 -34.251 1.00 12.03 94 PRO A C 1
ATOM 1447 O O . PRO A 1 94 ? 17.817 21.093 -35.372 1.00 13.75 94 PRO A O 1
ATOM 1458 N N . ILE A 1 95 ? 18.638 19.987 -33.573 1.00 12.88 95 ILE A N 1
ATOM 1459 C CA . ILE A 1 95 ? 20.008 19.870 -34.012 1.00 13.63 95 ILE A CA 1
ATOM 1460 C C . ILE A 1 95 ? 20.418 18.403 -33.883 1.00 14.60 95 ILE A C 1
ATOM 1461 O O . ILE A 1 95 ? 19.944 17.699 -32.988 1.00 15.51 95 ILE A O 1
ATOM 1477 N N . GLU A 1 96 ? 21.228 17.934 -34.822 1.00 14.36 96 GLU A N 1
ATOM 1478 C CA A GLU A 1 96 ? 21.759 16.576 -34.795 0.36 17.33 96 GLU A CA 1
ATOM 1479 C CA B GLU A 1 96 ? 21.762 16.580 -34.759 0.64 16.38 96 GLU A CA 1
ATOM 1480 C C . GLU A 1 96 ? 23.267 16.641 -34.949 1.00 17.28 96 GLU A C 1
ATOM 1481 O O . GLU A 1 96 ? 23.752 17.383 -35.795 1.00 18.19 96 GLU A O 1
ATOM 1504 N N . LEU A 1 97 ? 23.980 15.831 -34.162 1.00 20.27 97 LEU A N 1
ATOM 1505 C CA . LEU A 1 97 ? 25.440 15.737 -34.193 1.00 22.00 97 LEU A CA 1
ATOM 1506 C C . LEU A 1 97 ? 25.821 14.266 -34.276 1.00 20.71 97 LEU A C 1
ATOM 1507 O O . LEU A 1 97 ? 25.129 13.415 -33.726 1.00 22.65 97 LEU A O 1
ATOM 1523 N N . LYS A 1 98 ? 26.876 13.984 -35.030 1.00 27.05 98 LYS A N 1
ATOM 1524 C CA . LYS A 1 98 ? 27.467 12.637 -35.099 1.00 37.53 98 LYS A CA 1
ATOM 1525 C C . LYS A 1 98 ? 28.894 12.622 -34.560 1.00 43.23 98 LYS A C 1
ATOM 1526 O O . LYS A 1 98 ? 29.537 13.665 -34.434 1.00 41.14 98 LYS A O 1
ATOM 1545 N N . SER A 1 99 ? 29.336 11.440 -34.149 1.00 52.12 99 SER A N 1
ATOM 1546 C CA . SER A 1 99 ? 30.707 11.231 -33.691 1.00 54.41 99 SER A CA 1
ATOM 1547 C C . SER A 1 99 ? 31.099 12.134 -32.539 1.00 47.81 99 SER A C 1
ATOM 1548 O O . SER A 1 99 ? 32.170 12.760 -32.555 1.00 51.51 99 SER A O 1
ATOM 1556 N N . VAL A 1 100 ? 30.243 12.181 -31.525 1.00 34.46 100 VAL A N 1
ATOM 1557 C CA . VAL A 1 100 ? 30.611 12.813 -30.279 1.00 26.91 100 VAL A CA 1
ATOM 1558 C C . VAL A 1 100 ? 31.328 11.753 -29.469 1.00 26.51 100 VAL A C 1
ATOM 1559 O O . VAL A 1 100 ? 30.714 10.763 -29.082 1.00 29.40 100 VAL A O 1
ATOM 1572 N N . ASP A 1 101 ? 32.629 11.920 -29.259 1.00 26.24 101 ASP A N 1
ATOM 1573 C CA . ASP A 1 101 ? 33.403 10.887 -28.573 1.00 28.54 101 ASP A CA 1
ATOM 1574 C C . ASP A 1 101 ? 33.306 10.997 -27.045 1.00 27.78 101 ASP A C 1
ATOM 1575 O O . ASP A 1 101 ? 33.757 10.119 -26.305 1.00 30.38 101 ASP A O 1
ATOM 1584 N N . SER A 1 102 ? 32.650 12.042 -26.577 1.00 23.80 102 SER A N 1
ATOM 1585 C CA . SER A 1 102 ? 32.638 12.391 -25.166 1.00 25.65 102 SER A CA 1
ATOM 1586 C C . SER A 1 102 ? 31.252 12.203 -24.582 1.00 27.34 102 SER A C 1
ATOM 1587 O O . SER A 1 102 ? 30.254 12.203 -25.301 1.00 30.21 102 SER A O 1
ATOM 1595 N N . ASP A 1 103 ? 31.192 12.052 -23.271 1.00 25.80 103 ASP A N 1
ATOM 1596 C CA . ASP A 1 103 ? 29.913 11.935 -22.583 1.00 27.58 103 ASP A CA 1
ATOM 1597 C C . ASP A 1 103 ? 29.428 13.347 -22.234 1.00 25.42 103 ASP A C 1
ATOM 1598 O O . ASP A 1 103 ? 28.339 13.523 -21.709 1.00 29.73 103 ASP A O 1
ATOM 1607 N N . ASN A 1 104 ? 30.274 14.336 -22.493 1.00 20.71 104 ASN A N 1
ATOM 1608 C CA . ASN A 1 104 ? 29.940 15.723 -22.259 1.00 21.80 104 ASN A CA 1
ATOM 1609 C C . ASN A 1 104 ? 29.940 16.515 -23.549 1.00 21.85 104 ASN A C 1
ATOM 1610 O O . ASN A 1 104 ? 30.772 16.310 -24.443 1.00 23.52 104 ASN A O 1
ATOM 1621 N N . LEU A 1 105 ? 28.991 17.421 -23.646 1.00 19.95 105 LEU A N 1
ATOM 1622 C CA . LEU A 1 105 ? 28.907 18.288 -24.786 1.00 22.49 105 LEU A CA 1
ATOM 1623 C C . LEU A 1 105 ? 28.819 19.704 -24.261 1.00 22.97 105 LEU A C 1
ATOM 1624 O O . LEU A 1 105 ? 27.931 20.037 -23.483 1.00 27.17 105 LEU A O 1
ATOM 1640 N N . ASN A 1 106 ? 29.789 20.511 -24.659 1.00 17.79 106 ASN A N 1
ATOM 1641 C CA . ASN A 1 106 ? 29.884 21.885 -24.244 1.00 18.25 106 ASN A CA 1
ATOM 1642 C C . ASN A 1 106 ? 29.921 22.736 -25.460 1.00 19.65 106 ASN A C 1
ATOM 1643 O O . ASN A 1 106 ? 30.662 22.435 -26.395 1.00 22.62 106 ASN A O 1
ATOM 1654 N N . GLY A 1 107 ? 29.105 23.773 -25.474 1.00 19.18 107 GLY A N 1
ATOM 1655 C CA . GLY A 1 107 ? 29.109 24.679 -26.608 1.00 18.45 107 GLY A CA 1
ATOM 1656 C C . GLY A 1 107 ? 28.775 26.095 -26.184 1.00 15.50 107 GLY A C 1
ATOM 1657 O O . GLY A 1 107 ? 28.340 26.352 -25.070 1.00 17.88 107 GLY A O 1
ATOM 1661 N N . VAL A 1 108 ? 29.017 27.032 -27.087 1.00 14.94 108 VAL A N 1
ATOM 1662 C CA . VAL A 1 108 ? 28.619 28.409 -26.882 1.00 15.39 108 VAL A CA 1
ATOM 1663 C C . VAL A 1 108 ? 27.670 28.807 -27.999 1.00 13.01 108 VAL A C 1
ATOM 1664 O O . VAL A 1 108 ? 28.022 28.777 -29.181 1.00 13.78 108 VAL A O 1
ATOM 1677 N N . LEU A 1 109 ? 26.444 29.127 -27.621 1.00 12.26 109 LEU A N 1
ATOM 1678 C CA . LEU A 1 109 ? 25.445 29.667 -28.522 1.00 12.35 109 LEU A CA 1
ATOM 1679 C C . LEU A 1 109 ? 25.628 31.172 -28.605 1.00 11.83 109 LEU A C 1
ATOM 1680 O O . LEU A 1 109 ? 25.511 31.848 -27.581 1.00 12.38 109 LEU A O 1
ATOM 1696 N N . THR A 1 110 ? 25.887 31.712 -29.800 1.00 11.35 110 THR A N 1
ATOM 1697 C CA . THR A 1 110 ? 25.828 33.151 -30.018 1.00 13.35 110 THR A CA 1
ATOM 1698 C C . THR A 1 110 ? 24.435 33.440 -30.545 1.00 13.18 110 THR A C 1
ATOM 1699 O O . THR A 1 110 ? 24.118 33.167 -31.721 1.00 14.24 110 THR A O 1
ATOM 1710 N N . LEU A 1 111 ? 23.574 33.911 -29.655 1.00 11.27 111 LEU A N 1
ATOM 1711 C CA . LEU A 1 111 ? 22.197 34.191 -29.994 1.00 10.98 111 LEU A CA 1
ATOM 1712 C C . LEU A 1 111 ? 22.056 35.610 -30.464 1.00 12.34 111 LEU A C 1
ATOM 1713 O O . LEU A 1 111 ? 22.458 36.554 -29.778 1.00 13.43 111 LEU A O 1
ATOM 1729 N N . SER A 1 112 ? 21.512 35.779 -31.656 1.00 11.39 112 SER A N 1
ATOM 1730 C CA . SER A 1 112 ? 21.158 37.086 -32.143 1.00 13.10 112 SER A CA 1
ATOM 1731 C C . SER A 1 112 ? 19.705 37.397 -31.842 1.00 13.13 112 SER A C 1
ATOM 1732 O O . SER A 1 112 ? 18.807 36.550 -32.066 1.00 15.25 112 SER A O 1
ATOM 1740 N N . THR A 1 113 ? 19.454 38.573 -31.292 1.00 12.14 113 THR A N 1
ATOM 1741 C CA . THR A 1 113 ? 18.091 39.014 -31.050 1.00 13.56 113 THR A CA 1
ATOM 1742 C C . THR A 1 113 ? 17.992 40.408 -31.609 1.00 15.99 113 THR A C 1
ATOM 1743 O O . THR A 1 113 ? 18.985 41.156 -31.643 1.00 18.73 113 THR A O 1
ATOM 1754 N N . CYS A 1 114 ? 16.800 40.770 -32.023 1.00 13.66 114 CYS A N 1
ATOM 1755 C CA A CYS A 1 114 ? 16.582 42.058 -32.649 0.56 15.60 114 CYS A CA 1
ATOM 1756 C CA B CYS A 1 114 ? 16.622 42.088 -32.582 0.44 14.79 114 CYS A CA 1
ATOM 1757 C C . CYS A 1 114 ? 15.285 42.721 -32.247 1.00 13.39 114 CYS A C 1
ATOM 1758 O O . CYS A 1 114 ? 14.243 42.085 -32.206 1.00 13.75 114 CYS A O 1
ATOM 1773 N N . SER A 1 115 ? 15.361 44.011 -31.979 1.00 14.33 115 SER A N 1
ATOM 1774 C CA A SER A 1 115 ? 14.154 44.782 -31.833 0.53 20.10 115 SER A CA 1
ATOM 1775 C CA B SER A 1 115 ? 14.173 44.810 -31.826 0.47 20.15 115 SER A CA 1
ATOM 1776 C C . SER A 1 115 ? 14.229 45.837 -32.949 1.00 28.27 115 SER A C 1
ATOM 1777 O O . SER A 1 115 ? 13.580 45.685 -33.993 1.00 46.16 115 SER A O 1
ATOM 1792 N N . ASN A 1 116 ? 15.025 46.856 -32.741 1.00 22.72 116 ASN A N 1
ATOM 1793 C CA . ASN A 1 116 ? 15.487 47.756 -33.808 1.00 23.31 116 ASN A CA 1
ATOM 1794 C C . ASN A 1 116 ? 17.006 47.772 -33.934 1.00 31.02 116 ASN A C 1
ATOM 1795 O O . ASN A 1 116 ? 17.561 48.444 -34.804 1.00 43.50 116 ASN A O 1
ATOM 1806 N N . VAL A 1 117 ? 17.656 47.053 -33.032 1.00 21.47 117 VAL A N 1
ATOM 1807 C CA . VAL A 1 117 ? 19.105 46.855 -32.986 1.00 16.39 117 VAL A CA 1
ATOM 1808 C C . VAL A 1 117 ? 19.262 45.363 -32.911 1.00 15.15 117 VAL A C 1
ATOM 1809 O O . VAL A 1 117 ? 18.375 44.708 -32.378 1.00 16.94 117 VAL A O 1
ATOM 1822 N N . CYS A 1 118 ? 20.348 44.830 -33.459 1.00 12.07 118 CYS A N 1
ATOM 1823 C CA . CYS A 1 118 ? 20.681 43.435 -33.383 1.00 12.58 118 CYS A CA 1
ATOM 1824 C C . CYS A 1 118 ? 21.667 43.283 -32.246 1.00 14.43 118 CYS A C 1
ATOM 1825 O O . CYS A 1 118 ? 22.737 43.871 -32.264 1.00 15.64 118 CYS A O 1
ATOM 1833 N N . ILE A 1 119 ? 21.304 42.493 -31.259 1.00 12.93 119 ILE A N 1
ATOM 1834 C CA . ILE A 1 119 ? 22.162 42.208 -30.117 1.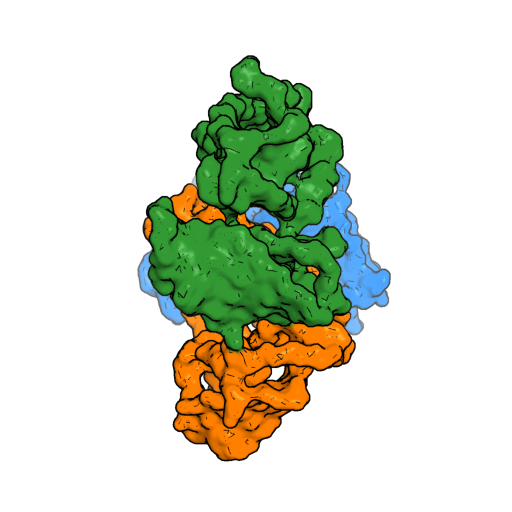00 12.76 119 ILE A CA 1
ATOM 1835 C C . ILE A 1 119 ? 22.685 40.776 -30.226 1.00 12.23 119 ILE A C 1
ATOM 1836 O O . ILE A 1 119 ? 21.926 39.853 -30.505 1.00 12.43 119 ILE A O 1
ATOM 1852 N N . LEU A 1 120 ? 23.980 40.590 -29.978 1.00 11.44 120 LEU A N 1
ATOM 1853 C CA . LEU A 1 120 ? 24.603 39.267 -29.908 1.00 11.35 120 LEU A CA 1
ATOM 1854 C C . LEU A 1 120 ? 24.925 38.923 -28.467 1.00 12.43 120 LEU A C 1
ATOM 1855 O O . LEU A 1 120 ? 25.600 39.702 -27.769 1.00 14.34 120 LEU A O 1
ATOM 1871 N N . THR A 1 121 ? 24.432 37.773 -28.011 1.00 11.25 121 THR A N 1
ATOM 1872 C CA . THR A 1 121 ? 24.597 37.313 -26.632 1.00 11.48 121 THR A CA 1
ATOM 1873 C C . THR A 1 121 ? 25.123 35.887 -26.658 1.00 11.71 121 THR A C 1
ATOM 1874 O O . THR A 1 121 ? 24.574 35.052 -27.355 1.00 11.20 121 THR A O 1
ATOM 1885 N N . ASP A 1 122 ? 26.138 35.598 -25.857 1.00 12.61 122 ASP A N 1
ATOM 1886 C CA . ASP A 1 122 ? 26.671 34.240 -25.737 1.00 13.13 122 ASP A CA 1
ATOM 1887 C C . ASP A 1 122 ? 26.050 33.493 -24.562 1.00 13.28 122 ASP A C 1
ATOM 1888 O O . ASP A 1 122 ? 26.010 34.018 -23.452 1.00 15.46 122 ASP A O 1
ATOM 1897 N N . TYR A 1 123 ? 25.604 32.267 -24.805 1.00 12.99 123 TYR A N 1
ATOM 1898 C CA . TYR A 1 123 ? 25.079 31.362 -23.785 1.00 13.86 123 TYR A CA 1
ATOM 1899 C C . TYR A 1 123 ? 25.927 30.104 -23.751 1.00 14.30 123 TYR A C 1
ATOM 1900 O O . TYR A 1 123 ? 26.127 29.476 -24.783 1.00 15.12 123 TYR A O 1
ATOM 1918 N N . SER A 1 124 ? 26.414 29.714 -22.580 1.00 13.34 124 SER A N 1
ATOM 1919 C CA A SER A 1 124 ? 27.214 28.507 -22.463 0.74 12.83 124 SER A CA 1
ATOM 1920 C CA B SER A 1 124 ? 27.223 28.511 -22.438 0.26 14.15 124 SER A CA 1
ATOM 1921 C C . SER A 1 124 ? 26.305 27.328 -22.194 1.00 14.46 124 SER A C 1
ATOM 1922 O O . SER A 1 124 ? 25.571 27.313 -21.192 1.00 17.66 124 SER A O 1
ATOM 1937 N N . LEU A 1 125 ? 26.330 26.367 -23.116 1.00 14.51 125 LEU A N 1
ATOM 1938 C CA . LEU A 1 125 ? 25.496 25.168 -23.054 1.00 14.90 125 LEU A CA 1
ATOM 1939 C C . LEU A 1 125 ? 26.370 24.010 -22.590 1.00 15.64 125 LEU A C 1
ATOM 1940 O O . LEU A 1 125 ? 27.274 23.615 -23.277 1.00 16.50 125 LEU A O 1
ATOM 1956 N N . ASN A 1 126 ? 26.077 23.468 -21.419 1.00 14.79 126 ASN A N 1
ATOM 1957 C CA . ASN A 1 126 ? 26.804 22.344 -20.875 1.00 17.01 126 ASN A CA 1
ATOM 1958 C C . ASN A 1 126 ? 25.841 21.183 -20.683 1.00 18.33 126 ASN A C 1
ATOM 1959 O O . ASN A 1 126 ? 24.884 21.270 -19.918 1.00 21.38 126 ASN A O 1
ATOM 1970 N N . LEU A 1 127 ? 26.089 20.106 -21.414 1.00 18.61 127 LEU A N 1
ATOM 1971 C CA . LEU A 1 127 ? 25.200 18.929 -21.431 1.00 18.86 127 LEU A CA 1
ATOM 1972 C C . LEU A 1 127 ? 25.949 17.679 -20.991 1.00 20.62 127 LEU A C 1
ATOM 1973 O O . LEU A 1 127 ? 27.011 17.357 -21.524 1.00 19.54 127 LEU A O 1
ATOM 1989 N N . ASP A 1 128 ? 25.376 16.968 -20.013 1.00 21.64 128 ASP A N 1
ATOM 1990 C CA . ASP A 1 128 ? 25.933 15.704 -19.543 1.00 23.71 128 ASP A CA 1
ATOM 1991 C C . ASP A 1 128 ? 25.165 14.565 -20.192 1.00 22.47 128 ASP A C 1
ATOM 1992 O O . ASP A 1 128 ? 24.051 14.256 -19.797 1.00 22.74 128 ASP A O 1
ATOM 2001 N N . LEU A 1 129 ? 25.760 13.961 -21.214 1.00 21.65 129 LEU A N 1
ATOM 2002 C CA . LEU A 1 129 ? 25.053 12.979 -22.019 1.00 20.74 129 LEU A CA 1
ATOM 2003 C C . LEU A 1 129 ? 24.974 11.600 -21.348 1.00 22.45 129 LEU A C 1
ATOM 2004 O O . LEU A 1 129 ? 24.353 10.686 -21.890 1.00 26.92 129 LEU A O 1
ATOM 2020 N N . ASN A 1 130 ? 25.528 11.474 -20.145 1.00 21.88 130 ASN A N 1
ATOM 2021 C CA . ASN A 1 130 ? 25.361 10.255 -19.358 1.00 26.66 130 ASN A CA 1
ATOM 2022 C C . ASN A 1 130 ? 24.072 10.280 -18.560 1.00 28.28 130 ASN A C 1
ATOM 2023 O O . ASN A 1 130 ? 23.687 9.274 -17.966 1.00 31.94 130 ASN A O 1
ATOM 2034 N N . GLU A 1 131 ? 23.454 11.457 -18.495 1.00 26.78 131 GLU A N 1
ATOM 2035 C CA . GLU A 1 131 ? 22.151 11.615 -17.879 1.00 31.25 131 GLU A CA 1
ATOM 2036 C C . GLU A 1 131 ? 21.072 11.414 -18.952 1.00 31.18 131 GLU A C 1
ATOM 2037 O O . GLU A 1 131 ? 21.276 11.745 -20.125 1.00 27.69 131 GLU A O 1
ATOM 2049 N N . PRO A 1 132 ? 19.929 10.862 -18.551 1.00 31.67 132 PRO A N 1
ATOM 2050 C CA . PRO A 1 132 ? 18.833 10.626 -19.488 1.00 32.81 132 PRO A CA 1
ATOM 2051 C C . PRO A 1 132 ? 18.208 11.921 -19.988 1.00 30.57 132 PRO A C 1
ATOM 2052 O O . PRO A 1 132 ? 18.166 12.917 -19.263 1.00 26.53 132 PRO A O 1
ATOM 2063 N N . ALA A 1 133 ? 17.795 11.910 -21.245 1.00 31.82 133 ALA A N 1
ATOM 2064 C CA . ALA A 1 133 ? 17.010 13.001 -21.791 1.00 32.74 133 ALA A CA 1
ATOM 2065 C C . ALA A 1 133 ? 15.750 13.156 -20.946 1.00 28.39 133 ALA A C 1
ATOM 2066 O O . 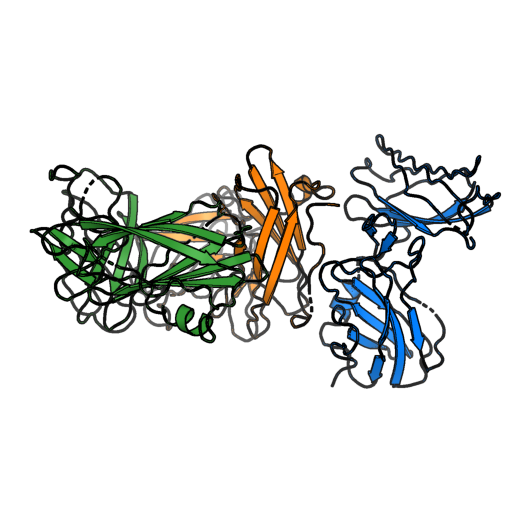ALA A 1 133 ? 15.277 12.188 -20.354 1.00 28.15 133 ALA A O 1
ATOM 2073 N N . PRO A 1 134 ? 15.200 14.376 -20.888 1.00 23.82 134 PRO A N 1
ATOM 2074 C CA . PRO A 1 134 ? 13.930 14.533 -20.171 1.00 23.64 134 PRO A CA 1
ATOM 2075 C C . PRO A 1 134 ? 12.857 13.583 -20.698 1.00 24.60 134 PRO A C 1
ATOM 2076 O O . PRO A 1 134 ? 12.920 13.125 -21.841 1.00 23.36 134 PRO A O 1
ATOM 2087 N N . ALA A 1 135 ? 11.855 13.306 -19.876 1.00 27.66 135 ALA A N 1
ATOM 2088 C CA . ALA A 1 135 ? 10.848 12.295 -20.200 1.00 29.07 135 ALA A CA 1
ATOM 2089 C C . ALA A 1 135 ? 10.158 12.514 -21.553 1.00 28.58 135 ALA A C 1
ATOM 2090 O O . ALA A 1 135 ? 9.897 11.565 -22.301 1.00 30.25 135 ALA A O 1
ATOM 2097 N N . ASP A 1 136 ? 9.846 13.759 -21.873 1.00 24.98 136 ASP A N 1
ATOM 2098 C CA . ASP A 1 136 ? 9.120 13.985 -23.108 1.00 24.56 136 ASP A CA 1
ATOM 2099 C C . ASP A 1 136 ? 9.982 14.560 -24.214 1.00 23.57 136 ASP A C 1
ATOM 2100 O O . ASP A 1 136 ? 9.490 15.278 -25.081 1.00 20.72 136 ASP A O 1
ATOM 2109 N N . PHE A 1 137 ? 11.260 14.200 -24.196 1.00 21.85 137 PHE A N 1
ATOM 2110 C CA . PHE A 1 137 ? 12.199 14.697 -25.211 1.00 17.70 137 PHE A CA 1
ATOM 2111 C C . PHE A 1 137 ? 11.792 14.301 -26.628 1.00 17.30 137 PHE A C 1
ATOM 2112 O O . PHE A 1 137 ? 11.836 15.148 -27.524 1.00 16.74 137 PHE A O 1
ATOM 2129 N N . GLU A 1 138 ? 11.421 13.039 -26.849 1.00 17.36 138 GLU A N 1
ATOM 2130 C CA . GLU A 1 138 ? 11.099 12.545 -28.199 1.00 18.63 138 GLU A CA 1
ATOM 2131 C C . GLU A 1 138 ? 9.858 13.283 -28.742 1.00 17.03 138 GLU A C 1
ATOM 2132 O O . GLU A 1 138 ? 9.828 13.717 -29.908 1.00 16.95 138 GLU A O 1
ATOM 2144 N N . TRP A 1 139 ? 8.867 13.496 -27.886 1.00 15.48 139 TRP A N 1
ATOM 2145 C CA . TRP A 1 139 ? 7.702 14.279 -28.267 1.00 13.63 139 TRP A CA 1
ATOM 2146 C C . TRP A 1 139 ? 8.083 15.714 -28.591 1.00 14.38 139 TRP A C 1
ATOM 2147 O O . TRP A 1 139 ? 7.608 16.261 -29.608 1.00 13.24 139 TRP A O 1
ATOM 2168 N N . GLN A 1 140 ? 8.876 16.350 -27.728 1.00 13.77 140 GLN A N 1
ATOM 2169 C CA . GLN A 1 140 ? 9.319 17.711 -27.994 1.00 14.72 140 GLN A CA 1
ATOM 2170 C C . GLN A 1 140 ? 10.090 17.764 -29.304 1.00 12.84 140 GLN A C 1
ATOM 2171 O O . GLN A 1 140 ? 9.879 18.682 -30.072 1.00 11.77 140 GLN A O 1
ATOM 2185 N N . TYR A 1 141 ? 10.933 16.770 -29.570 1.00 13.44 141 TYR A N 1
ATOM 2186 C CA . TYR A 1 141 ? 11.743 16.775 -30.794 1.00 13.09 141 TYR A CA 1
ATOM 2187 C C . TYR A 1 141 ? 10.825 16.645 -32.017 1.00 14.20 141 TYR A C 1
ATOM 2188 O O . TYR A 1 141 ? 11.019 17.346 -33.027 1.00 13.35 141 TYR A O 1
ATOM 2206 N N . ASN A 1 142 ? 9.853 15.739 -31.970 1.00 14.58 142 ASN A N 1
ATOM 2207 C CA . ASN A 1 142 ? 8.937 15.570 -33.094 1.00 15.46 142 ASN A CA 1
ATOM 2208 C C . ASN A 1 142 ? 8.052 16.787 -33.304 1.00 14.45 142 ASN A C 1
ATOM 2209 O O . ASN A 1 142 ? 7.761 17.144 -34.442 1.00 14.63 142 ASN A O 1
ATOM 2220 N N . GLN A 1 143 ? 7.608 17.406 -32.228 1.00 13.72 143 GLN A N 1
ATOM 2221 C CA . GLN A 1 143 ? 6.852 18.649 -32.343 1.00 12.79 143 GLN A CA 1
ATOM 2222 C C . GLN A 1 143 ? 7.674 19.732 -33.037 1.00 12.27 143 GLN A C 1
ATOM 2223 O O . GLN A 1 143 ? 7.161 20.452 -33.892 1.00 13.22 143 GLN A O 1
ATOM 2237 N N . ALA A 1 144 ? 8.963 19.818 -32.716 1.00 11.79 144 ALA A N 1
ATOM 2238 C CA . ALA A 1 144 ? 9.831 20.793 -33.334 1.00 10.76 144 ALA A CA 1
ATOM 2239 C C . ALA A 1 144 ? 10.098 20.481 -34.798 1.00 10.61 144 ALA A C 1
ATOM 2240 O O . ALA A 1 144 ? 10.102 21.393 -35.638 1.00 11.53 144 ALA A O 1
ATOM 2264 N N . ALA A 1 146 ? 8.217 18.930 -36.814 1.00 13.20 146 ALA A N 1
ATOM 2265 C CA . ALA A 1 146 ? 7.011 19.130 -37.599 1.00 15.17 146 ALA A CA 1
ATOM 2266 C C . ALA A 1 146 ? 6.949 20.535 -38.199 1.00 15.48 146 ALA A C 1
ATOM 2267 O O . ALA A 1 146 ? 6.249 20.768 -39.179 1.00 18.63 146 ALA A O 1
ATOM 2274 N N . LYS A 1 147 ? 7.686 21.467 -37.610 1.00 12.66 147 LYS A N 1
ATOM 2275 C CA A LYS A 1 147 ? 7.684 22.862 -38.054 0.61 11.96 147 LYS A CA 1
ATOM 2276 C CA B LYS A 1 147 ? 7.683 22.858 -38.063 0.39 12.00 147 LYS A CA 1
ATOM 2277 C C . LYS A 1 147 ? 8.783 23.158 -39.078 1.00 11.61 147 LYS A C 1
ATOM 2278 O O . LYS A 1 147 ? 8.880 24.283 -39.576 1.00 12.62 147 LYS A O 1
ATOM 2315 N N . VAL A 1 148 ? 9.616 22.172 -39.364 1.00 10.69 148 VAL A N 1
ATOM 2316 C CA . VAL A 1 148 ? 10.722 22.315 -40.308 1.00 11.43 148 VAL A CA 1
ATOM 2317 C C . VAL A 1 148 ? 10.251 22.035 -41.740 1.00 11.52 148 VAL A C 1
ATOM 2318 O O . VAL A 1 148 ? 9.535 21.042 -41.977 1.00 11.69 148 VAL A O 1
ATOM 2331 N N . PRO A 1 149 ? 10.617 22.910 -42.703 1.00 11.46 149 PRO A N 1
ATOM 2332 C CA . PRO A 1 149 ? 10.209 22.644 -44.082 1.00 10.77 149 PRO A CA 1
ATOM 2333 C C . PRO A 1 149 ? 10.687 21.288 -44.604 1.00 11.60 149 PRO A C 1
ATOM 2334 O O . PRO A 1 149 ? 11.743 20.807 -44.209 1.00 12.97 149 PRO A O 1
ATOM 2345 N N . VAL A 1 150 ? 9.867 20.655 -45.440 1.00 10.90 150 VAL A N 1
ATOM 2346 C CA . VAL A 1 150 ? 10.218 19.380 -46.068 1.00 11.75 150 VAL A CA 1
ATOM 2347 C C . VAL A 1 150 ? 10.550 19.579 -47.525 1.00 11.72 150 VAL A C 1
ATOM 2348 O O . VAL A 1 150 ? 10.309 20.630 -48.070 1.00 11.53 150 VAL A O 1
ATOM 2361 N N . THR A 1 151 ? 11.150 18.563 -48.140 1.00 12.97 151 THR A N 1
ATOM 2362 C CA . THR A 1 151 ? 11.719 18.745 -49.475 1.00 15.15 151 THR A CA 1
ATOM 2363 C C . THR A 1 151 ? 10.814 18.153 -50.550 1.00 14.71 151 THR A C 1
ATOM 2364 O O . THR A 1 151 ? 11.194 18.062 -51.705 1.00 15.45 151 THR A O 1
ATOM 2375 N N . SER A 1 152 ? 9.615 17.768 -50.187 1.00 14.90 152 SER A N 1
ATOM 2376 C CA . SER A 1 152 ? 8.647 17.358 -51.196 1.00 19.71 152 SER A CA 1
ATOM 2377 C C . SER A 1 152 ? 7.278 17.888 -50.840 1.00 16.86 152 SER A C 1
ATOM 2378 O O . SER A 1 152 ? 7.042 18.353 -49.711 1.00 16.52 152 SER A O 1
ATOM 2386 N N . GLY A 1 153 ? 6.403 17.850 -51.833 1.00 16.84 153 GLY A N 1
ATOM 2387 C CA . GLY A 1 153 ? 5.049 18.326 -51.717 1.00 16.15 153 GLY A CA 1
ATOM 2388 C C . GLY A 1 153 ? 4.923 19.818 -52.014 1.00 14.76 153 GLY A C 1
ATOM 2389 O O . GLY A 1 153 ? 5.907 20.550 -52.233 1.00 14.23 153 GLY A O 1
ATOM 2393 N N . LEU A 1 154 ? 3.675 20.243 -51.982 1.00 15.31 154 LEU A N 1
ATOM 2394 C CA . LEU A 1 154 ? 3.228 21.627 -52.231 1.00 15.40 154 LEU A CA 1
ATOM 2395 C C . LEU A 1 154 ? 3.469 22.108 -53.658 1.00 16.34 154 LEU A C 1
ATOM 2396 O O . LEU A 1 154 ? 2.533 22.624 -54.271 1.00 19.84 154 LEU A O 1
ATOM 2412 N N . ILE A 1 155 ? 4.694 22.033 -54.174 1.00 16.28 155 ILE A N 1
ATOM 2413 C CA . ILE A 1 155 ? 4.941 22.480 -55.536 1.00 18.58 155 ILE A CA 1
ATOM 2414 C C . ILE A 1 155 ? 5.307 21.325 -56.447 1.00 19.90 155 ILE A C 1
ATOM 2415 O O . ILE A 1 155 ? 5.938 20.351 -56.021 1.00 20.64 155 ILE A O 1
ATOM 2431 N N . SER A 1 156 ? 4.898 21.446 -57.703 1.00 19.31 156 SER A N 1
ATOM 2432 C CA . SER A 1 156 ? 5.210 20.431 -58.708 1.00 19.96 156 SER A CA 1
ATOM 2433 C C . SER A 1 156 ? 6.170 20.905 -59.806 1.00 23.19 156 SER A C 1
ATOM 2434 O O . SER A 1 156 ? 6.688 20.084 -60.566 1.00 26.43 156 SER A O 1
ATOM 2442 N N . ALA A 1 157 ? 6.403 22.208 -59.903 1.00 18.97 157 ALA A N 1
ATOM 2443 C CA . ALA A 1 157 ? 7.357 22.755 -60.864 1.00 17.88 157 ALA A CA 1
ATOM 2444 C C . ALA A 1 157 ? 7.833 24.127 -60.421 1.00 16.37 157 ALA A C 1
ATOM 2445 O O . ALA A 1 157 ? 7.087 24.883 -59.795 1.00 17.30 157 ALA A O 1
ATOM 2452 N N . VAL A 1 158 ? 9.086 24.411 -60.755 1.00 16.41 158 VAL A N 1
ATOM 2453 C CA . VAL A 1 158 ? 9.720 25.690 -60.502 1.00 18.42 158 VAL A CA 1
ATOM 2454 C C . VAL A 1 158 ? 10.510 26.120 -61.722 1.00 18.56 158 VAL A C 1
ATOM 2455 O O . VAL A 1 158 ? 11.250 25.308 -62.319 1.00 18.95 158 VAL A O 1
ATOM 2468 N N . SER A 1 159 ? 10.345 27.377 -62.115 1.00 18.32 159 SER A N 1
ATOM 2469 C CA A SER A 1 159 ? 11.227 27.970 -63.101 0.55 18.29 159 SER A CA 1
ATOM 2470 C CA B SER A 1 159 ? 11.166 27.997 -63.138 0.45 18.86 159 SER A CA 1
ATOM 2471 C C . SER A 1 159 ? 11.612 29.352 -62.624 1.00 16.09 159 SER A C 1
ATOM 2472 O O . SER A 1 159 ? 10.936 29.967 -61.756 1.00 16.59 159 SER A O 1
ATOM 2487 N N . SER A 1 160 ? 12.723 29.839 -63.129 1.00 16.46 160 SER A N 1
ATOM 2488 C CA . SER A 1 160 ? 13.180 31.154 -62.736 1.00 16.68 160 SER A CA 1
ATOM 2489 C C . SER A 1 160 ? 13.992 31.812 -63.827 1.00 17.07 160 SER A C 1
ATOM 2490 O O . SER A 1 160 ? 14.526 31.160 -64.739 1.00 17.72 160 SER A O 1
ATOM 2498 N N . ASP A 1 161 ? 14.075 33.124 -63.714 1.00 18.61 161 ASP A N 1
ATOM 2499 C CA . ASP A 1 161 ? 14.794 33.936 -64.666 1.00 20.24 161 ASP A CA 1
ATOM 2500 C C . ASP A 1 161 ? 15.359 35.129 -63.936 1.00 19.12 161 ASP A C 1
ATOM 2501 O O . ASP A 1 161 ? 14.778 35.628 -62.961 1.00 19.77 161 ASP A O 1
ATOM 2510 N N . TYR A 1 162 ? 16.499 35.601 -64.403 1.00 19.68 162 TYR A N 1
ATOM 2511 C CA . TYR A 1 162 ? 17.119 36.777 -63.824 1.00 19.81 162 TYR A CA 1
ATOM 2512 C C . TYR A 1 162 ? 17.589 37.729 -64.882 1.00 22.35 162 TYR A C 1
ATOM 2513 O O . TYR A 1 162 ? 18.324 37.318 -65.774 1.00 22.89 162 TYR A O 1
ATOM 2531 N N . ARG A 1 163 ? 17.156 38.983 -64.784 1.00 22.98 163 ARG A N 1
ATOM 2532 C CA . ARG A 1 163 ? 17.583 40.048 -65.690 1.00 28.21 163 ARG A CA 1
ATOM 2533 C C . ARG A 1 163 ? 17.243 41.395 -65.064 1.00 28.52 163 ARG A C 1
ATOM 2534 O O . ARG A 1 163 ? 16.327 41.495 -64.229 1.00 26.80 163 ARG A O 1
ATOM 2555 N N . ASN A 1 164 ? 18.012 42.424 -65.424 1.00 31.51 164 ASN A N 1
ATOM 2556 C CA . ASN A 1 164 ? 17.791 43.767 -64.895 1.00 32.62 164 ASN A CA 1
ATOM 2557 C C . ASN A 1 164 ? 17.772 43.802 -63.356 1.00 28.80 164 ASN A C 1
ATOM 2558 O O . ASN A 1 164 ? 16.961 44.503 -62.760 1.00 27.56 164 ASN A O 1
ATOM 2569 N N . SER A 1 165 ? 18.661 43.028 -62.735 1.00 29.48 165 SER A N 1
ATOM 2570 C CA . SER A 1 165 ? 18.779 42.942 -61.274 1.00 26.85 165 SER A CA 1
ATOM 2571 C C . SER A 1 165 ? 17.476 42.532 -60.584 1.00 22.47 165 SER A C 1
ATOM 2572 O O . SER A 1 165 ? 17.218 42.931 -59.452 1.00 22.76 165 SER A O 1
ATOM 2580 N N . GLN A 1 166 ? 16.683 41.722 -61.282 1.00 21.58 166 GLN A N 1
ATOM 2581 C CA . GLN A 1 166 ? 15.398 41.241 -60.785 1.00 21.32 166 GLN A CA 1
ATOM 2582 C C . GLN A 1 166 ? 15.256 39.743 -61.017 1.00 16.79 166 GLN A C 1
ATOM 2583 O O . GLN A 1 166 ? 15.400 39.257 -62.149 1.00 17.60 166 GLN A O 1
ATOM 2597 N N . LEU A 1 167 ? 14.991 39.013 -59.939 1.00 16.60 167 LEU A N 1
ATOM 2598 C CA . LEU A 1 167 ? 14.724 37.583 -60.002 1.00 16.64 167 LEU A CA 1
ATOM 2599 C C . LEU A 1 167 ? 13.247 37.339 -60.116 1.00 15.41 167 LEU A C 1
ATOM 2600 O O . LEU A 1 167 ? 12.472 37.906 -59.339 1.00 15.52 167 LEU A O 1
ATOM 2616 N N . THR A 1 168 ? 12.845 36.525 -61.090 1.00 16.60 168 THR A N 1
ATOM 2617 C CA A THR A 1 168 ? 11.452 36.133 -61.202 0.39 16.45 168 THR A CA 1
ATOM 2618 C CA B THR A 1 168 ? 11.450 36.126 -61.232 0.61 16.89 168 THR A CA 1
ATOM 2619 C C . THR A 1 168 ? 11.320 34.625 -61.104 1.00 16.59 168 THR A C 1
ATOM 2620 O O . THR A 1 168 ? 12.105 33.885 -61.692 1.00 18.34 168 THR A O 1
ATOM 2641 N N . LEU A 1 169 ? 10.321 34.171 -60.345 1.00 15.16 169 LEU A N 1
ATOM 2642 C CA . LEU A 1 169 ? 10.007 32.762 -60.167 1.00 15.07 169 LEU A CA 1
ATOM 2643 C C . LEU A 1 169 ? 8.600 32.459 -60.634 1.00 16.30 169 LEU A C 1
ATOM 2644 O O . LEU A 1 169 ? 7.695 33.284 -60.493 1.00 16.64 169 LEU A O 1
ATOM 2660 N N . SER A 1 170 ? 8.427 31.239 -61.128 1.00 16.57 170 SER A N 1
ATOM 2661 C CA A SER A 1 170 ? 7.122 30.720 -61.468 0.54 18.69 170 SER A CA 1
ATOM 2662 C CA B SER A 1 170 ? 7.119 30.707 -61.474 0.46 18.70 170 SER A CA 1
ATOM 2663 C C . SER A 1 170 ? 6.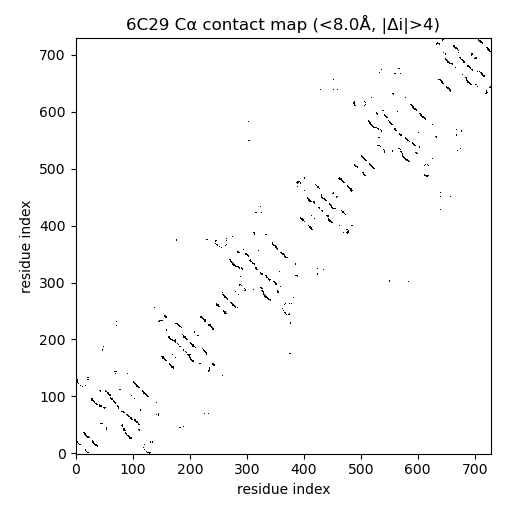996 29.370 -60.798 1.00 16.46 170 SER A C 1
ATOM 2664 O O . SER A 1 170 ? 7.825 28.494 -61.028 1.00 17.45 170 SER A O 1
ATOM 2679 N N . LEU A 1 171 ? 5.997 29.236 -59.928 1.00 14.23 171 LEU A N 1
ATOM 2680 C CA . LEU A 1 171 ? 5.824 28.060 -59.086 1.00 13.94 171 LEU A CA 1
ATOM 2681 C C . LEU A 1 171 ? 4.449 27.474 -59.302 1.00 15.69 171 LEU A C 1
ATOM 2682 O O . LEU A 1 171 ? 3.440 28.164 -59.166 1.00 17.48 171 LEU A O 1
ATOM 2698 N N . GLN A 1 172 ? 4.403 26.186 -59.593 1.00 15.72 172 GLN A N 1
ATOM 2699 C CA . GLN A 1 172 ? 3.144 25.498 -59.804 1.00 15.20 172 GLN A CA 1
ATOM 2700 C C . GLN A 1 172 ? 2.757 24.703 -58.572 1.00 14.96 172 GLN A C 1
ATOM 2701 O O . GLN A 1 172 ? 3.558 23.918 -58.061 1.00 16.67 172 GLN A O 1
ATOM 2715 N N . ARG A 1 173 ? 1.544 24.909 -58.080 1.00 15.46 173 ARG A N 1
ATOM 2716 C CA . ARG A 1 173 ? 1.061 24.145 -56.949 1.00 16.51 173 ARG A CA 1
ATOM 2717 C C . ARG A 1 173 ? 0.766 22.720 -57.390 1.00 19.45 173 ARG A C 1
ATOM 2718 O O . ARG A 1 173 ? 0.225 22.510 -58.456 1.00 22.10 173 ARG A O 1
ATOM 2739 N N . GLU A 1 174 ? 1.159 21.732 -56.587 1.00 18.59 174 GLU A N 1
ATOM 2740 C CA . GLU A 1 174 ? 1.015 20.318 -56.976 1.00 23.15 174 GLU A CA 1
ATOM 2741 C C . GLU A 1 174 ? -0.444 19.927 -57.109 1.00 25.01 174 GLU A C 1
ATOM 2742 O O . GLU A 1 174 ? -0.873 19.303 -58.088 1.00 26.73 174 GLU A O 1
ATOM 2754 N N . GLN A 1 175 ? -1.195 20.292 -56.086 1.00 24.38 175 GLN A N 1
ATOM 2755 C CA . GLN A 1 175 ? -2.607 20.029 -55.977 1.00 29.85 175 GLN A CA 1
ATOM 2756 C C . GLN A 1 175 ? -3.350 21.272 -55.482 1.00 28.03 175 GLN A C 1
ATOM 2757 O O . GLN A 1 175 ? -2.921 21.927 -54.529 1.00 27.85 175 GLN A O 1
ATOM 2771 N N . GLY A 1 176 ? -4.451 21.592 -56.136 1.00 27.00 176 GLY A N 1
ATOM 2772 C CA . GLY A 1 176 ? -5.269 22.720 -55.741 1.00 28.36 176 GLY A CA 1
ATOM 2773 C C . GLY A 1 176 ? -4.696 24.068 -56.138 1.00 23.08 176 GLY A C 1
ATOM 2774 O O . GLY A 1 176 ? -3.811 24.175 -56.986 1.00 22.98 176 GLY A O 1
ATOM 2778 N N . ASP A 1 177 ? -5.265 25.097 -55.531 1.00 18.89 177 ASP A N 1
ATOM 2779 C CA . ASP A 1 177 ? -4.919 26.483 -55.798 1.00 17.15 177 ASP A CA 1
ATOM 2780 C C . ASP A 1 177 ? -4.139 27.104 -54.667 1.00 17.79 177 ASP A C 1
ATOM 2781 O O . ASP A 1 177 ? -4.261 26.673 -53.522 1.00 19.10 177 ASP A O 1
ATOM 2790 N N . TRP A 1 178 ? -3.373 28.147 -54.981 1.00 14.77 178 TRP A N 1
ATOM 2791 C CA . TRP A 1 178 ? -2.716 28.927 -53.942 1.00 12.92 178 TRP A CA 1
ATOM 2792 C C . TRP A 1 178 ? -3.735 29.732 -53.151 1.00 14.22 178 TRP A C 1
ATOM 2793 O O . TRP A 1 178 ? -4.670 30.281 -53.745 1.00 16.37 178 TRP A O 1
ATOM 2814 N N . HIS A 1 179 ? -3.549 29.826 -51.829 1.00 12.82 179 HIS A N 1
ATOM 2815 C CA . HIS A 1 179 ? -4.459 30.549 -50.967 1.00 12.55 179 HIS A CA 1
ATOM 2816 C C . HIS A 1 179 ? -3.826 31.766 -50.308 1.00 13.09 179 HIS A C 1
ATOM 2817 O O . HIS A 1 179 ? -4.227 32.897 -50.566 1.00 13.91 179 HIS A O 1
ATOM 2831 N N . GLN A 1 180 ? -2.842 31.541 -49.449 1.00 12.62 180 GLN A N 1
ATOM 2832 C CA A GLN A 1 180 ? -2.120 32.616 -48.796 0.56 13.08 180 GLN A CA 1
ATOM 2833 C CA B GLN A 1 180 ? -2.114 32.661 -48.875 0.44 12.49 180 GLN A CA 1
ATOM 2834 C C . GLN A 1 180 ? -0.648 32.294 -48.730 1.00 11.89 180 GLN A C 1
ATOM 2835 O O . GLN A 1 180 ? -0.115 32.086 -47.645 1.00 14.25 180 GLN A O 1
ATOM 2862 N N . PRO A 1 181 ? 0.026 32.243 -49.866 1.00 9.56 181 PRO A N 1
ATOM 2863 C CA . PRO A 1 181 ? 1.425 31.843 -49.867 1.00 10.60 181 PRO A CA 1
ATOM 2864 C C . PRO A 1 181 ? 2.367 32.865 -49.316 1.00 9.77 181 PRO A C 1
ATOM 2865 O O . PRO A 1 181 ? 2.113 34.069 -49.348 1.00 12.62 181 PRO A O 1
ATOM 2876 N N . ASN A 1 182 ? 3.479 32.361 -48.802 1.00 11.14 182 ASN A N 1
ATOM 2877 C CA . ASN A 1 182 ? 4.614 33.186 -48.443 1.00 10.29 182 ASN A CA 1
ATOM 2878 C C . ASN A 1 182 ? 5.846 32.519 -48.998 1.00 10.42 182 ASN A C 1
ATOM 2879 O O . ASN A 1 182 ? 5.857 31.304 -49.224 1.00 10.62 182 ASN A O 1
ATOM 2890 N N . ILE A 1 183 ? 6.885 33.318 -49.201 1.00 10.93 183 ILE A N 1
ATOM 2891 C CA . ILE A 1 183 ? 8.175 32.820 -49.644 1.00 11.66 183 ILE A CA 1
ATOM 2892 C C . ILE A 1 183 ? 9.295 33.519 -48.870 1.00 11.12 183 ILE A C 1
ATOM 2893 O O . ILE A 1 183 ? 9.239 34.718 -48.580 1.00 13.88 183 ILE A O 1
ATOM 2909 N N . TYR A 1 184 ? 10.306 32.728 -48.543 1.00 8.85 184 TYR A N 1
ATOM 2910 C CA . TYR A 1 184 ? 11.468 33.140 -47.770 1.00 10.14 184 TYR A CA 1
ATOM 2911 C C . TYR A 1 184 ? 12.693 32.664 -48.511 1.00 11.06 184 TYR A C 1
ATOM 2912 O O . TYR A 1 184 ? 12.883 31.476 -48.694 1.00 9.91 184 TYR A O 1
ATOM 2930 N N . LEU A 1 185 ? 13.532 33.594 -48.953 1.00 12.89 185 LEU A N 1
ATOM 2931 C CA . LEU A 1 185 ? 14.649 33.242 -49.839 1.00 12.93 185 LEU A CA 1
ATOM 2932 C C . LEU A 1 185 ? 16.013 33.366 -49.184 1.00 12.27 185 LEU A C 1
ATOM 2933 O O . LEU A 1 185 ? 16.232 34.240 -48.362 1.00 12.46 185 LEU A O 1
ATOM 2949 N N . ASP A 1 186 ? 16.932 32.481 -49.591 1.00 13.00 186 ASP A N 1
ATOM 2950 C CA . ASP A 1 186 ? 18.339 32.520 -49.235 1.00 14.69 186 ASP A CA 1
ATOM 2951 C C . ASP A 1 186 ? 19.131 33.190 -50.361 1.00 15.70 186 ASP A C 1
ATOM 2952 O O . ASP A 1 186 ? 19.298 32.589 -51.430 1.00 16.71 186 ASP A O 1
ATOM 2961 N N . PRO A 1 187 ? 19.649 34.404 -50.147 1.00 15.15 187 PRO A N 1
ATOM 2962 C CA . PRO A 1 187 ? 20.421 35.041 -51.230 1.00 16.48 187 PRO A CA 1
ATOM 2963 C C . PRO A 1 187 ? 21.795 34.428 -51.395 1.00 17.67 187 PRO A C 1
ATOM 2964 O O . PRO A 1 187 ? 22.385 33.912 -50.424 1.00 20.06 187 PRO A O 1
ATOM 2975 N N . PRO A 1 188 ? 22.325 34.466 -52.629 1.00 20.34 188 PRO A N 1
ATOM 2976 C CA . PRO A 1 188 ? 23.718 34.055 -52.799 1.00 24.08 188 PRO A CA 1
ATOM 2977 C C . PRO A 1 188 ? 24.649 34.966 -52.036 1.00 25.63 188 PRO A C 1
ATOM 2978 O O . PRO A 1 188 ? 24.292 36.104 -51.719 1.00 23.19 188 PRO A O 1
ATOM 2989 N N . GLN A 1 189 ? 25.831 34.454 -51.722 1.00 29.26 189 GLN A N 1
ATOM 2990 C CA . GLN A 1 189 ? 26.838 35.225 -51.018 1.00 36.70 189 GLN A CA 1
ATOM 2991 C C . GLN A 1 189 ? 27.096 36.531 -51.755 1.00 32.53 189 GLN A C 1
ATOM 2992 O O . GLN A 1 189 ? 27.230 36.548 -52.971 1.00 33.68 189 GLN A O 1
ATOM 3006 N N . GLY A 1 190 ? 27.072 37.626 -51.017 1.00 32.29 190 GLY A N 1
ATOM 3007 C CA . GLY A 1 190 ? 27.356 38.925 -51.584 1.00 38.17 190 GLY A CA 1
ATOM 3008 C C . GLY A 1 190 ? 26.116 39.646 -52.070 1.00 41.11 190 GLY A C 1
ATOM 3009 O O . GLY A 1 190 ? 26.187 40.822 -52.423 1.00 48.00 190 GLY A O 1
ATOM 3030 N N . LEU A 1 192 ? 21.874 40.787 -51.872 1.00 25.52 192 LEU A N 1
ATOM 3031 C CA . LEU A 1 192 ? 20.730 41.110 -51.045 1.00 26.14 192 LEU A CA 1
ATOM 3032 C C . LEU A 1 192 ? 19.467 40.949 -51.865 1.00 22.59 192 LEU A C 1
ATOM 3033 O O . LEU A 1 192 ? 19.419 41.393 -53.024 1.00 23.78 192 LEU A O 1
ATOM 3049 N N . TYR A 1 193 ? 18.453 40.339 -51.264 1.00 19.16 193 TYR A N 1
ATOM 3050 C CA . TYR A 1 193 ? 17.132 40.261 -51.871 1.00 18.02 193 TYR A CA 1
ATOM 3051 C C . TYR A 1 193 ? 16.158 41.226 -51.216 1.00 18.15 193 TYR A C 1
ATOM 3052 O O . TYR A 1 193 ? 16.133 41.356 -50.020 1.00 18.57 193 TYR A O 1
ATOM 3070 N N . GLY A 1 194 ? 15.355 41.892 -52.016 1.00 17.28 194 GLY A N 1
ATOM 3071 C CA . GLY A 1 194 ? 14.300 42.725 -51.491 1.00 17.60 194 GLY A CA 1
ATOM 3072 C C . GLY A 1 194 ? 13.079 41.942 -51.045 1.00 17.54 194 GLY A C 1
ATOM 3073 O O . GLY A 1 194 ? 13.108 40.695 -50.991 1.00 18.63 194 GLY A O 1
ATOM 3077 N N . ILE A 1 195 ? 12.003 42.662 -50.696 1.00 17.38 195 ILE A N 1
ATOM 3078 C CA . ILE A 1 195 ? 10.745 42.051 -50.268 1.00 15.37 195 ILE A CA 1
ATOM 3079 C C . ILE A 1 195 ? 10.104 41.356 -51.480 1.00 15.73 195 ILE A C 1
ATOM 3080 O O . ILE A 1 195 ? 9.834 42.022 -52.491 1.00 15.77 195 ILE A O 1
ATOM 3096 N N . PRO A 1 196 ? 9.854 40.036 -51.388 1.00 15.33 196 PRO A N 1
ATOM 3097 C CA . PRO A 1 196 ? 9.240 39.326 -52.521 1.00 14.97 196 PRO A CA 1
ATOM 3098 C C . PRO A 1 196 ? 7.860 39.852 -52.828 1.00 13.54 196 PRO A C 1
ATOM 3099 O O . PRO A 1 196 ? 7.107 40.118 -51.901 1.00 15.76 196 PRO A O 1
ATOM 3110 N N . GLN A 1 197 ? 7.546 40.026 -54.115 1.00 12.38 197 GLN A N 1
ATOM 3111 C CA . GLN A 1 197 ? 6.191 40.375 -54.567 1.00 12.06 197 GLN A CA 1
ATOM 3112 C C . GLN A 1 197 ? 5.517 39.175 -55.186 1.00 12.09 197 GLN A C 1
ATOM 3113 O O . GLN A 1 197 ? 5.990 38.648 -56.167 1.00 13.52 197 GLN A O 1
ATOM 3127 N N . LEU A 1 198 ? 4.422 38.743 -54.588 1.00 11.46 198 LEU A N 1
ATOM 3128 C CA . LEU A 1 198 ? 3.728 37.515 -54.964 1.00 11.27 198 LEU A CA 1
ATOM 3129 C C . LEU A 1 198 ? 2.390 37.810 -55.607 1.00 10.98 198 LEU A C 1
ATOM 3130 O O . LEU A 1 198 ? 1.628 38.641 -55.123 1.00 11.93 198 LEU A O 1
ATOM 3146 N N . THR A 1 199 ? 2.129 37.115 -56.711 1.00 10.10 199 THR A N 1
ATOM 3147 C CA . THR A 1 199 ? 0.856 37.152 -57.419 1.00 11.31 199 THR A CA 1
ATOM 3148 C C . THR A 1 199 ? 0.439 35.764 -57.757 1.00 11.66 199 THR A C 1
ATOM 3149 O O . THR A 1 199 ? 1.215 35.029 -58.368 1.00 14.27 199 THR A O 1
ATOM 3160 N N . ALA A 1 200 ? -0.763 35.347 -57.351 1.00 11.42 200 ALA A N 1
ATOM 3161 C CA . ALA A 1 200 ? -1.231 33.997 -57.638 1.00 12.30 200 ALA A CA 1
ATOM 3162 C C . ALA A 1 200 ? -2.571 33.981 -58.331 1.00 11.76 200 ALA A C 1
ATOM 3163 O O . ALA A 1 200 ? -3.437 34.803 -58.040 1.00 12.26 200 ALA A O 1
ATOM 3170 N N . LYS A 1 201 ? -2.722 33.046 -59.261 1.00 11.95 201 LYS A N 1
ATOM 3171 C CA . LYS A 1 201 ? -4.008 32.752 -59.891 1.00 14.31 201 LYS A CA 1
ATOM 3172 C C . LYS A 1 201 ? -4.092 31.263 -60.129 1.00 14.26 201 LYS A C 1
ATOM 3173 O O . LYS A 1 201 ? -3.200 30.667 -60.740 1.00 14.36 201 LYS A O 1
ATOM 3192 N N . GLY A 1 202 ? -5.115 30.650 -59.559 1.00 14.09 202 GLY A N 1
ATOM 3193 C CA . GLY A 1 202 ? -5.236 29.204 -59.652 1.00 14.94 202 GLY A CA 1
ATOM 3194 C C . GLY A 1 202 ? -4.001 28.538 -59.070 1.00 15.74 202 GLY A C 1
ATOM 3195 O O . GLY A 1 202 ? -3.573 28.897 -57.958 1.00 15.58 202 GLY A O 1
ATOM 3199 N N . ASP A 1 203 ? -3.414 27.600 -59.811 1.00 16.67 203 ASP A N 1
ATOM 3200 C CA . ASP A 1 203 ? -2.243 26.873 -59.311 1.00 16.26 203 ASP A CA 1
ATOM 3201 C C . ASP A 1 203 ? -0.909 27.532 -59.633 1.00 14.56 203 ASP A C 1
ATOM 3202 O O . ASP A 1 203 ? 0.137 26.952 -59.358 1.00 13.77 203 ASP A O 1
ATOM 3211 N N . HIS A 1 204 ? -0.949 28.760 -60.151 1.00 12.55 204 HIS A N 1
ATOM 3212 C CA . HIS A 1 204 ? 0.240 29.473 -60.571 1.00 12.98 204 HIS A CA 1
ATOM 3213 C C . HIS A 1 204 ? 0.587 30.602 -59.618 1.00 12.69 204 HIS A C 1
ATOM 3214 O O . HIS A 1 204 ? -0.245 31.470 -59.311 1.00 13.97 204 HIS A O 1
ATOM 3228 N N . LEU A 1 205 ? 1.826 30.565 -59.133 1.00 12.94 205 LEU A N 1
ATOM 3229 C CA . LEU A 1 205 ? 2.373 31.616 -58.286 1.00 12.70 205 LEU A CA 1
ATOM 3230 C C . LEU A 1 205 ? 3.579 32.280 -58.951 1.00 13.48 205 LEU A C 1
ATOM 3231 O O . LEU A 1 205 ? 4.546 31.601 -59.281 1.00 14.86 205 LEU A O 1
ATOM 3247 N N . SER A 1 206 ? 3.504 33.586 -59.147 1.00 13.13 206 SER A N 1
ATOM 3248 C CA A SER A 1 206 ? 4.601 34.364 -59.690 0.66 15.23 206 SER A CA 1
ATOM 3249 C CA B SER A 1 206 ? 4.595 34.386 -59.686 0.34 15.35 206 SER A CA 1
ATOM 3250 C C . SER A 1 206 ? 5.227 35.179 -58.566 1.00 13.32 206 SER A C 1
ATOM 3251 O O . SER A 1 206 ? 4.521 35.749 -57.730 1.00 14.12 206 SER A O 1
ATOM 3266 N N . VAL A 1 207 ? 6.548 35.222 -58.542 1.00 12.88 207 VAL A N 1
ATOM 3267 C CA . VAL A 1 207 ? 7.303 35.945 -57.549 1.00 13.06 207 VAL A CA 1
ATOM 3268 C C . VAL A 1 207 ? 8.317 36.840 -58.218 1.00 13.37 207 VAL A C 1
ATOM 3269 O O . VAL A 1 207 ? 9.020 36.393 -59.126 1.00 15.55 207 VAL A O 1
ATOM 3282 N N . THR A 1 208 ? 8.407 38.091 -57.806 1.00 12.35 208 THR A N 1
ATOM 3283 C CA A THR A 1 208 ? 9.443 38.996 -58.273 0.49 14.90 208 THR A CA 1
ATOM 3284 C CA B THR A 1 208 ? 9.493 38.930 -58.274 0.51 14.18 208 THR A CA 1
ATOM 3285 C C . THR A 1 208 ? 10.231 39.485 -57.069 1.00 14.26 208 THR A C 1
ATOM 3286 O O . THR A 1 208 ? 9.628 39.843 -56.045 1.00 15.46 208 THR A O 1
ATOM 3307 N N . VAL A 1 209 ? 11.559 39.495 -57.181 1.00 14.51 209 VAL A N 1
ATOM 3308 C CA . VAL A 1 209 ? 12.463 39.906 -56.105 1.00 13.99 209 VAL A CA 1
ATOM 3309 C C . VAL A 1 209 ? 13.538 40.840 -56.689 1.00 15.87 209 VAL A C 1
ATOM 3310 O O . VAL A 1 209 ? 14.222 40.470 -57.638 1.00 15.32 209 VAL A O 1
ATOM 3323 N N . ASP A 1 210 ? 13.663 42.056 -56.160 1.00 16.96 210 ASP A N 1
ATOM 3324 C CA . ASP A 1 210 ? 14.754 42.945 -56.546 1.00 20.33 210 ASP A CA 1
ATOM 3325 C C . ASP A 1 210 ? 16.045 42.477 -55.892 1.00 17.74 210 ASP A C 1
ATOM 3326 O O . ASP A 1 210 ? 16.048 42.058 -54.739 1.00 19.71 210 ASP A O 1
ATOM 3335 N N . VAL A 1 211 ? 17.124 42.500 -56.653 1.00 19.45 211 VAL A N 1
ATOM 3336 C CA . VAL A 1 211 ? 18.418 42.050 -56.168 1.00 20.73 211 VAL A CA 1
ATOM 3337 C C . VAL A 1 211 ? 19.452 43.169 -56.193 1.00 24.96 211 VAL A C 1
ATOM 3338 O O . VAL A 1 211 ? 19.495 43.964 -57.136 1.00 26.67 211 VAL A O 1
ATOM 3351 N N . THR A 1 212 ? 20.260 43.255 -55.139 1.00 26.51 212 THR A N 1
ATOM 3352 C CA . THR A 1 212 ? 21.401 44.165 -55.135 1.00 30.31 212 THR A CA 1
ATOM 3353 C C . THR A 1 212 ? 22.640 43.455 -54.588 1.00 34.71 212 THR A C 1
ATOM 3354 O O . THR A 1 212 ? 22.543 42.382 -53.996 1.00 32.27 212 THR A O 1
ATOM 3365 N N . ASP A 1 213 ? 23.808 44.062 -54.778 1.00 38.00 213 ASP A N 1
ATOM 3366 C CA . ASP A 1 213 ? 25.002 43.594 -54.100 1.00 42.27 213 ASP A CA 1
ATOM 3367 C C . ASP A 1 213 ? 24.955 44.063 -52.655 1.00 43.08 213 ASP A C 1
ATOM 3368 O O . ASP A 1 213 ? 23.987 44.710 -52.243 1.00 42.67 213 ASP A O 1
ATOM 3377 N N . ASP A 1 214 ? 25.999 43.758 -51.889 1.00 45.38 214 ASP A N 1
ATOM 3378 C CA . ASP A 1 214 ? 26.010 44.077 -50.460 1.00 50.76 214 ASP A CA 1
ATOM 3379 C C . ASP A 1 214 ? 25.958 45.574 -50.165 1.00 50.14 214 ASP A C 1
ATOM 3380 O O . ASP A 1 214 ? 25.799 45.956 -49.007 1.00 50.30 214 ASP A O 1
ATOM 3389 N N . TRP A 1 215 ? 26.118 46.420 -51.183 1.00 48.86 215 TRP A N 1
ATOM 3390 C CA . TRP A 1 215 ? 26.138 47.858 -50.940 1.00 53.85 215 TRP A CA 1
ATOM 3391 C C . TRP A 1 215 ? 24.934 48.599 -51.519 1.00 52.62 215 TRP A C 1
ATOM 3392 O O . TRP A 1 215 ? 24.912 49.828 -51.529 1.00 51.95 215 TRP A O 1
ATOM 3413 N N . GLY A 1 216 ? 23.942 47.853 -51.999 1.00 49.49 216 GLY A N 1
ATOM 3414 C CA . GLY A 1 216 ? 22.678 48.434 -52.423 1.00 47.54 216 GLY A CA 1
ATOM 3415 C C . GLY A 1 216 ? 22.608 48.847 -53.881 1.00 47.91 216 GLY A C 1
ATOM 3416 O O . GLY A 1 216 ? 21.598 49.406 -54.318 1.00 50.34 216 GLY A O 1
ATOM 3420 N N . ASP A 1 217 ? 23.666 48.570 -54.637 1.00 48.96 217 ASP A N 1
ATOM 3421 C CA . ASP A 1 217 ? 23.685 48.884 -56.063 1.00 54.55 217 ASP A CA 1
ATOM 3422 C C . ASP A 1 217 ? 23.191 47.691 -56.873 1.00 50.37 217 ASP A C 1
ATOM 3423 O O . ASP A 1 217 ? 23.154 46.568 -56.367 1.00 41.89 217 ASP A O 1
ATOM 3432 N N . ALA A 1 218 ? 22.853 47.941 -58.137 1.00 55.00 218 ALA A N 1
ATOM 3433 C CA . ALA A 1 218 ? 22.323 46.912 -59.033 1.00 56.63 218 ALA A CA 1
ATOM 3434 C C . ALA A 1 218 ? 23.226 45.698 -59.011 1.00 52.58 218 ALA A C 1
ATOM 3435 O O . ALA A 1 218 ? 24.434 45.814 -59.144 1.00 52.81 218 ALA A O 1
ATOM 3442 N N . ALA A 1 219 ? 22.642 44.527 -58.810 1.00 48.40 219 ALA A N 1
ATOM 3443 C CA . ALA A 1 219 ? 23.442 43.322 -58.699 1.00 41.50 219 ALA A CA 1
ATOM 3444 C C . ALA A 1 219 ? 23.972 42.892 -60.046 1.00 41.44 219 ALA A C 1
ATOM 3445 O O . ALA A 1 219 ? 23.341 43.123 -61.079 1.00 46.37 219 ALA A O 1
ATOM 3452 N N . GLY A 1 220 ? 25.116 42.221 -60.022 1.00 39.99 220 GLY A N 1
ATOM 3453 C CA . GLY A 1 220 ? 25.667 41.595 -61.207 1.00 43.72 220 GLY A CA 1
ATOM 3454 C C . GLY A 1 220 ? 24.857 40.368 -61.579 1.00 44.86 220 GLY A C 1
ATOM 3455 O O . GLY A 1 220 ? 23.778 40.143 -61.038 1.00 44.90 220 GLY A O 1
ATOM 3459 N N . ASP A 1 221 ? 25.381 39.553 -62.486 1.00 46.17 221 ASP A N 1
ATOM 3460 C CA . ASP A 1 221 ? 24.653 38.380 -62.955 1.00 46.91 221 ASP A CA 1
ATOM 3461 C C . ASP A 1 221 ? 24.729 37.258 -61.933 1.00 42.12 221 ASP A C 1
ATOM 3462 O O . ASP A 1 221 ? 25.815 36.805 -61.578 1.00 42.48 221 ASP A O 1
ATOM 3471 N N . ILE A 1 222 ? 23.570 36.837 -61.438 1.00 37.18 222 ILE A N 1
ATOM 3472 C CA . ILE A 1 222 ? 23.505 35.705 -60.519 1.00 30.78 222 ILE A CA 1
ATOM 3473 C C . ILE A 1 222 ? 22.913 34.454 -61.177 1.00 23.43 222 ILE A C 1
ATOM 3474 O O . ILE A 1 222 ? 22.640 33.473 -60.491 1.00 20.15 222 ILE A O 1
ATOM 3490 N N . THR A 1 223 ? 22.720 34.481 -62.492 1.00 23.34 223 THR A N 1
ATOM 3491 C CA . THR A 1 223 ? 22.265 33.296 -63.212 1.00 22.73 223 THR A CA 1
ATOM 3492 C C . THR A 1 223 ? 23.214 32.144 -62.922 1.00 22.01 223 THR A C 1
ATOM 3493 O O . THR A 1 223 ? 24.428 32.347 -62.929 1.00 24.50 223 THR A O 1
ATOM 3504 N N . GLY A 1 224 ? 22.679 30.956 -62.638 1.00 20.76 224 GLY A N 1
ATOM 3505 C CA . GLY A 1 224 ? 23.521 29.802 -62.333 1.00 21.09 224 GLY A CA 1
ATOM 3506 C C . GLY A 1 224 ? 23.837 29.624 -60.855 1.00 20.85 224 GLY A C 1
ATOM 3507 O O . GLY A 1 224 ? 24.352 28.586 -60.469 1.00 23.62 224 GLY A O 1
ATOM 3511 N N . LYS A 1 225 ? 23.577 30.652 -60.038 1.00 20.08 225 LYS A N 1
ATOM 3512 C CA . LYS A 1 225 ? 23.759 30.561 -58.586 1.00 21.21 225 LYS A CA 1
ATOM 3513 C C . LYS A 1 225 ? 22.608 29.783 -57.945 1.00 20.85 225 LYS A C 1
ATOM 3514 O O . LYS A 1 225 ? 21.568 29.549 -58.572 1.00 18.93 225 LYS A O 1
ATOM 3533 N N . ALA A 1 226 ? 22.768 29.403 -56.678 1.00 16.16 226 ALA A N 1
ATOM 3534 C CA . ALA A 1 226 ? 21.766 28.585 -56.004 1.00 15.74 226 ALA A CA 1
ATOM 3535 C C . ALA A 1 226 ? 20.476 29.355 -55.795 1.00 16.18 226 ALA A C 1
ATOM 3536 O O . ALA A 1 226 ? 20.493 30.537 -55.403 1.00 17.29 226 ALA A O 1
ATOM 3543 N N . LEU A 1 227 ? 19.367 28.692 -56.107 1.00 15.30 227 LEU A N 1
ATOM 3544 C CA . LEU A 1 227 ? 18.032 29.176 -55.802 1.00 16.28 227 LEU A CA 1
ATOM 3545 C C . LEU A 1 227 ? 17.493 28.298 -54.686 1.00 16.42 227 LEU A C 1
ATOM 3546 O O . LEU A 1 227 ? 17.073 27.167 -54.891 1.00 17.51 227 LEU A O 1
ATOM 3562 N N . SER A 1 228 ? 17.474 28.862 -53.498 1.00 13.75 228 SER A N 1
ATOM 3563 C CA . SER A 1 228 ? 17.047 28.161 -52.284 1.00 12.43 228 SER A CA 1
ATOM 3564 C C . SER A 1 228 ? 16.017 29.032 -51.612 1.00 11.35 228 SER A C 1
ATOM 3565 O O . SER A 1 228 ? 16.236 30.251 -51.413 1.00 12.91 228 SER A O 1
ATOM 3573 N N . PHE A 1 229 ? 14.871 28.437 -51.271 1.00 10.93 229 PHE A N 1
ATOM 3574 C CA . PHE A 1 229 ? 13.817 29.171 -50.611 1.00 10.43 229 PHE A CA 1
ATOM 3575 C C . PHE A 1 229 ? 12.863 28.198 -49.948 1.00 10.61 229 PHE A C 1
ATOM 3576 O O . PHE A 1 229 ? 12.854 27.010 -50.245 1.00 10.37 229 PHE A O 1
ATOM 3593 N N . VAL A 1 230 ? 12.079 28.749 -49.042 1.00 8.69 230 VAL A N 1
ATOM 3594 C CA . VAL A 1 230 ? 10.963 28.080 -48.432 1.00 8.36 230 VAL A CA 1
ATOM 3595 C C . VAL A 1 230 ? 9.695 28.757 -48.924 1.00 9.50 230 VAL A C 1
ATOM 3596 O O . VAL A 1 230 ? 9.580 29.971 -48.900 1.00 10.30 230 VAL A O 1
ATOM 3609 N N . VAL A 1 231 ? 8.731 27.971 -49.394 1.00 8.55 231 VAL A N 1
ATOM 3610 C CA . VAL A 1 231 ? 7.417 28.461 -49.731 1.00 8.60 231 VAL A CA 1
ATOM 3611 C C . VAL A 1 231 ? 6.413 27.758 -48.836 1.00 9.29 231 VAL A C 1
ATOM 3612 O O . VAL A 1 231 ? 6.544 26.561 -48.565 1.00 10.54 231 VAL A O 1
ATOM 3625 N N . THR A 1 232 ? 5.450 28.522 -48.328 1.00 10.10 232 THR A N 1
ATOM 3626 C CA . THR A 1 232 ? 4.436 28.007 -47.432 1.00 11.23 232 THR A CA 1
ATOM 3627 C C . THR A 1 232 ? 3.058 28.336 -47.959 1.00 11.66 232 THR A C 1
ATOM 3628 O O . THR A 1 232 ? 2.877 29.353 -48.631 1.00 12.09 232 THR A O 1
ATOM 3639 N N . ASP A 1 233 ? 2.089 27.489 -47.640 1.00 10.29 233 ASP A N 1
ATOM 3640 C CA . ASP A 1 233 ? 0.672 27.760 -47.858 1.00 10.58 233 ASP A CA 1
ATOM 3641 C C . ASP A 1 233 ? -0.100 26.689 -47.076 1.00 11.48 233 ASP A C 1
ATOM 3642 O O . ASP A 1 233 ? 0.357 25.554 -46.986 1.00 11.51 233 ASP A O 1
ATOM 3651 N N . ASP A 1 234 ? -1.252 27.072 -46.525 1.00 13.61 234 ASP A N 1
ATOM 3652 C CA . ASP A 1 234 ? -2.170 26.128 -45.873 1.00 15.03 234 ASP A CA 1
ATOM 3653 C C . ASP A 1 234 ? -1.472 25.300 -44.804 1.00 17.37 234 ASP A C 1
ATOM 3654 O O . ASP A 1 234 ? -1.755 24.114 -44.640 1.00 19.41 234 ASP A O 1
ATOM 3663 N N . GLY A 1 235 ? -0.532 25.911 -44.098 1.00 18.95 235 GLY A N 1
ATOM 3664 C CA . GLY A 1 235 ? 0.146 25.212 -43.016 1.00 21.30 235 GLY A CA 1
ATOM 3665 C C . GLY A 1 235 ? 1.216 24.208 -43.441 1.00 21.18 235 GLY A C 1
ATOM 3666 O O . GLY A 1 235 ? 1.776 23.491 -42.593 1.00 21.94 235 GLY A O 1
ATOM 3670 N N . TYR A 1 236 ? 1.490 24.147 -44.739 1.00 17.03 236 TYR A N 1
ATOM 3671 C CA . TYR A 1 236 ? 2.553 23.325 -45.285 1.00 13.34 236 TYR A CA 1
ATOM 3672 C C . TYR A 1 236 ? 3.735 24.171 -45.627 1.00 12.41 236 TYR A C 1
ATOM 3673 O O . TYR A 1 236 ? 3.567 25.292 -46.069 1.00 14.66 236 TYR A O 1
ATOM 3691 N N . SER A 1 237 ? 4.931 23.637 -45.433 1.00 10.89 237 SER A N 1
ATOM 3692 C CA A SER A 1 237 ? 6.151 24.354 -45.703 0.55 10.97 237 SER A CA 1
ATOM 3693 C CA B SER A 1 237 ? 6.163 24.359 -45.701 0.45 10.97 237 SER A CA 1
ATOM 3694 C C . SER A 1 237 ? 7.109 23.507 -46.501 1.00 10.46 237 SER A C 1
ATOM 3695 O O . SER A 1 237 ? 7.497 22.438 -46.052 1.00 10.95 237 SER A O 1
ATOM 3710 N N . ARG A 1 238 ? 7.527 24.018 -47.658 1.00 8.86 238 ARG A N 1
ATOM 3711 C CA . ARG A 1 238 ? 8.372 23.309 -48.619 1.00 9.12 238 ARG A CA 1
ATOM 3712 C C . ARG A 1 238 ? 9.657 24.058 -48.883 1.00 9.99 238 ARG A C 1
ATOM 3713 O O . ARG A 1 238 ? 9.639 25.229 -49.270 1.00 10.96 238 ARG A O 1
ATOM 3734 N N . GLN A 1 239 ? 10.763 23.349 -48.691 1.00 9.00 239 GLN A N 1
ATOM 3735 C CA . GLN A 1 239 ? 12.093 23.784 -49.066 1.00 10.17 239 GLN A CA 1
ATOM 3736 C C . GLN A 1 239 ? 12.369 23.415 -50.513 1.00 10.96 239 GLN A C 1
ATOM 3737 O O . GLN A 1 239 ? 12.217 22.246 -50.896 1.00 10.96 239 GLN A O 1
ATOM 3751 N N . VAL A 1 240 ? 12.741 24.411 -51.307 1.00 10.55 240 VAL A N 1
ATOM 3752 C CA . VAL A 1 240 ? 13.096 24.235 -52.704 1.00 10.72 240 VAL A CA 1
ATOM 3753 C C . VAL A 1 240 ? 14.575 24.515 -52.887 1.00 11.52 240 VAL A C 1
ATOM 3754 O O . VAL A 1 240 ? 15.105 25.526 -52.396 1.00 12.41 240 VAL A O 1
ATOM 3767 N N . ASN A 1 241 ? 15.242 23.603 -53.593 1.00 12.57 241 ASN A N 1
ATOM 3768 C CA . ASN A 1 241 ? 16.632 23.765 -53.990 1.00 14.54 241 ASN A CA 1
ATOM 3769 C C . ASN A 1 241 ? 16.744 23.596 -55.489 1.00 14.42 241 ASN A C 1
ATOM 3770 O O . ASN A 1 241 ? 16.455 22.532 -56.057 1.00 16.11 241 ASN A O 1
ATOM 3781 N N . ASP A 1 242 ? 17.074 24.705 -56.137 1.00 13.82 242 ASP A N 1
ATOM 3782 C CA . ASP A 1 242 ? 17.125 24.772 -57.567 1.00 16.61 242 ASP A CA 1
ATOM 3783 C C . ASP A 1 242 ? 18.256 25.698 -57.981 1.00 15.38 242 ASP A C 1
ATOM 3784 O O . ASP A 1 242 ? 19.160 25.950 -57.193 1.00 16.58 242 ASP A O 1
ATOM 3793 N N . THR A 1 243 ? 18.227 26.154 -59.236 1.00 15.32 243 THR A N 1
ATOM 3794 C CA . THR A 1 243 ? 19.286 27.010 -59.784 1.00 16.12 243 THR A CA 1
ATOM 3795 C C . THR A 1 243 ? 18.654 28.216 -60.451 1.00 16.48 243 THR A C 1
ATOM 3796 O O . THR A 1 243 ? 17.677 28.058 -61.148 1.00 16.95 243 THR A O 1
ATOM 3807 N N . ILE A 1 244 ? 19.195 29.407 -60.205 1.00 15.64 244 ILE A N 1
ATOM 3808 C CA . ILE A 1 244 ? 18.689 30.637 -60.835 1.00 16.18 244 ILE A CA 1
ATOM 3809 C C . ILE A 1 244 ? 18.850 30.567 -62.319 1.00 19.73 244 ILE A C 1
ATOM 3810 O O . ILE A 1 244 ? 19.964 30.431 -62.825 1.00 21.45 244 ILE A O 1
ATOM 3826 N N . GLY A 1 245 ? 17.728 30.644 -63.017 1.00 17.45 245 GLY A N 1
ATOM 3827 C CA . GLY A 1 245 ? 17.772 30.627 -64.472 1.00 18.62 245 GLY A CA 1
ATOM 3828 C C . GLY A 1 245 ? 17.280 29.326 -65.048 1.00 21.83 245 GLY A C 1
ATOM 3829 O O . GLY A 1 245 ? 16.995 29.218 -66.236 1.00 23.20 245 GLY A O 1
ATOM 3833 N N . GLN A 1 246 ? 17.194 28.314 -64.203 1.00 21.81 246 GLN A N 1
ATOM 3834 C CA . GLN A 1 246 ? 16.696 27.027 -64.643 1.00 22.92 246 GLN A CA 1
ATOM 3835 C C . GLN A 1 246 ? 15.221 27.117 -65.025 1.00 24.83 246 GLN A C 1
ATOM 3836 O O . GLN A 1 246 ? 14.374 27.518 -64.214 1.00 24.09 246 GLN A O 1
ATOM 3850 N N . GLY A 1 247 ? 14.918 26.714 -66.256 1.00 28.46 247 GLY A N 1
ATOM 3851 C CA . GLY A 1 247 ? 13.570 26.796 -66.795 1.00 32.95 247 GLY A CA 1
ATOM 3852 C C . GLY A 1 247 ? 13.355 28.044 -67.628 1.00 38.23 247 GLY A C 1
ATOM 3853 O O . GLY A 1 247 ? 13.467 29.172 -67.126 1.00 35.60 247 GLY A O 1
ATOM 3857 N N . SER B 1 1 ? 1.189 39.235 -38.907 1.00 68.19 1 SER B N 1
ATOM 3858 C CA . SER B 1 1 ? 0.738 39.101 -40.323 1.00 66.92 1 SER B CA 1
ATOM 3859 C C . SER B 1 1 ? -0.621 38.399 -40.413 1.00 52.20 1 SER B C 1
ATOM 3860 O O . SER B 1 1 ? -1.377 38.639 -41.347 1.00 50.94 1 SER B O 1
ATOM 3870 N N . ASN B 1 2 ? -0.912 37.498 -39.473 1.00 35.75 2 ASN B N 1
ATOM 3871 C CA . ASN B 1 2 ? -2.229 36.874 -39.412 1.00 26.07 2 ASN B CA 1
ATOM 3872 C C . ASN B 1 2 ? -2.767 36.921 -37.997 1.00 24.06 2 ASN B C 1
ATOM 3873 O O . ASN B 1 2 ? -2.020 37.158 -37.047 1.00 24.29 2 ASN B O 1
ATOM 3884 N N . ALA B 1 3 ? -4.068 36.681 -37.859 1.00 20.11 3 ALA B N 1
ATOM 3885 C CA . ALA B 1 3 ? -4.717 36.595 -36.543 1.00 16.31 3 ALA B CA 1
ATOM 3886 C C . ALA B 1 3 ? -4.408 35.236 -35.921 1.00 14.82 3 ALA B C 1
ATOM 3887 O O . ALA B 1 3 ? -5.185 34.317 -35.995 1.00 12.83 3 ALA B O 1
ATOM 3894 N N . ASP B 1 4 ? -3.235 35.144 -35.312 1.00 13.73 4 ASP B N 1
ATOM 3895 C CA . ASP B 1 4 ? -2.608 33.865 -34.996 1.00 13.41 4 ASP B CA 1
ATOM 3896 C C . ASP B 1 4 ? -1.569 34.104 -33.931 1.00 15.10 4 ASP B C 1
ATOM 3897 O O . ASP B 1 4 ? -0.676 34.935 -34.130 1.00 15.76 4 ASP B O 1
ATOM 3906 N N . THR B 1 5 ? -1.712 33.456 -32.779 1.00 13.26 5 THR B N 1
ATOM 3907 C CA . THR B 1 5 ? -0.735 33.614 -31.709 1.00 12.48 5 THR B CA 1
ATOM 3908 C C . THR B 1 5 ? 0.598 32.940 -32.009 1.00 13.89 5 THR B C 1
ATOM 3909 O O . THR B 1 5 ? 1.584 33.214 -31.345 1.00 15.97 5 THR B O 1
ATOM 3920 N N . GLY B 1 6 ? 0.613 32.022 -32.972 1.00 12.93 6 GLY B N 1
ATOM 3921 C CA . GLY B 1 6 ? 1.687 31.066 -33.134 1.00 14.22 6 GLY B CA 1
ATOM 3922 C C . GLY B 1 6 ? 1.648 30.070 -31.992 1.00 15.80 6 GLY B C 1
ATOM 3923 O O . GLY B 1 6 ? 0.789 30.133 -31.119 1.00 13.74 6 GLY B O 1
ATOM 3927 N N . TRP B 1 7 ? 2.564 29.118 -32.033 1.00 15.19 7 TRP B N 1
ATOM 3928 C CA . TRP B 1 7 ? 2.650 28.104 -30.990 1.00 14.36 7 TRP B CA 1
ATOM 3929 C C . TRP B 1 7 ? 3.312 28.678 -29.736 1.00 15.12 7 TRP B C 1
ATOM 3930 O O . TRP B 1 7 ? 4.365 29.315 -29.793 1.00 17.59 7 TRP B O 1
ATOM 3951 N N . LEU B 1 8 ? 2.595 28.526 -28.633 1.00 14.78 8 LEU B N 1
ATOM 3952 C CA . LEU B 1 8 ? 2.977 29.060 -27.329 1.00 15.16 8 LEU B CA 1
ATOM 3953 C C . LEU B 1 8 ? 3.368 27.962 -26.392 1.00 14.44 8 LEU B C 1
ATOM 3954 O O . LEU B 1 8 ? 2.702 26.927 -26.310 1.00 13.46 8 LEU B O 1
ATOM 3970 N N . THR B 1 9 ? 4.453 28.199 -25.667 1.00 15.46 9 THR B N 1
ATOM 3971 C CA . THR B 1 9 ? 4.825 27.346 -24.564 1.00 16.90 9 THR B CA 1
ATOM 3972 C C . THR B 1 9 ? 5.192 28.232 -23.371 1.00 17.69 9 THR B C 1
ATOM 3973 O O . THR B 1 9 ? 5.557 29.404 -23.528 1.00 18.78 9 THR B O 1
ATOM 4001 N N . PRO B 1 11 ? 7.743 28.166 -19.991 1.00 19.19 11 PRO B N 1
ATOM 4002 C CA . PRO B 1 11 ? 8.926 27.440 -19.526 1.00 16.37 11 PRO B CA 1
ATOM 4003 C C . PRO B 1 11 ? 8.655 26.461 -18.415 1.00 16.65 11 PRO B C 1
ATOM 4004 O O . PRO B 1 11 ? 9.309 25.411 -18.357 1.00 22.12 11 PRO B O 1
ATOM 4015 N N . ASP B 1 12 ? 7.656 26.712 -17.587 1.00 15.66 12 ASP B N 1
ATOM 4016 C CA . ASP B 1 12 ? 7.414 25.797 -16.498 1.00 18.85 12 ASP B CA 1
ATOM 4017 C C . ASP B 1 12 ? 6.479 24.656 -16.849 1.00 20.24 12 ASP B C 1
ATOM 4018 O O . ASP B 1 12 ? 6.221 23.781 -16.018 1.00 21.83 12 ASP B O 1
ATOM 4027 N N . ASN B 1 13 ? 6.027 24.614 -18.096 1.00 16.76 13 ASN B N 1
ATOM 4028 C CA . ASN B 1 13 ? 5.197 23.509 -18.576 1.00 15.17 13 ASN B CA 1
ATOM 4029 C C . ASN B 1 13 ? 5.843 22.915 -19.818 1.00 16.07 13 ASN B C 1
ATOM 4030 O O . ASN B 1 13 ? 5.765 23.484 -20.909 1.00 18.09 13 ASN B O 1
ATOM 4041 N N . ASP B 1 14 ? 6.499 21.768 -19.660 1.00 16.07 14 ASP B N 1
ATOM 4042 C CA . ASP B 1 14 ? 7.236 21.175 -20.765 1.00 18.40 14 ASP B CA 1
ATOM 4043 C C . ASP B 1 14 ? 6.457 20.134 -21.552 1.00 18.17 14 ASP B C 1
ATOM 4044 O O . ASP B 1 14 ? 7.037 19.447 -22.385 1.00 20.09 14 ASP B O 1
ATOM 4053 N N . HIS B 1 15 ? 5.157 20.021 -21.317 1.00 16.17 15 HIS B N 1
ATOM 4054 C CA . HIS B 1 15 ? 4.377 18.952 -21.913 1.00 13.89 15 HIS B CA 1
ATOM 4055 C C . HIS B 1 15 ? 3.157 19.427 -22.694 1.00 12.70 15 HIS B C 1
ATOM 4056 O O . HIS B 1 15 ? 2.315 18.611 -23.070 1.00 12.63 15 HIS B O 1
ATOM 4070 N N . ALA B 1 16 ? 3.070 20.736 -22.929 1.00 12.17 16 ALA B N 1
ATOM 4071 C CA . ALA B 1 16 ? 1.969 21.309 -23.697 1.00 12.49 16 ALA B CA 1
ATOM 4072 C C . ALA B 1 16 ? 2.423 22.411 -24.602 1.00 12.39 16 ALA B C 1
ATOM 4073 O O . ALA B 1 16 ? 3.292 23.202 -24.269 1.00 13.57 16 ALA B O 1
ATOM 4080 N N . GLN B 1 17 ? 1.754 22.493 -25.747 1.00 11.50 17 GLN B N 1
ATOM 4081 C CA . GLN B 1 17 ? 1.893 23.612 -26.661 1.00 12.01 17 GLN B CA 1
ATOM 4082 C C . GLN B 1 17 ? 0.494 24.052 -27.050 1.00 10.88 17 GLN B C 1
ATOM 4083 O O . GLN B 1 17 ? -0.390 23.220 -27.264 1.00 11.68 17 GLN B O 1
ATOM 4097 N N . VAL B 1 18 ? 0.301 25.357 -27.162 1.00 9.05 18 VAL B N 1
ATOM 4098 C CA A VAL B 1 18 ? -1.019 25.849 -27.527 0.43 9.42 18 VAL B CA 1
ATOM 4099 C CA B VAL B 1 18 ? -0.998 25.985 -27.371 0.57 9.05 18 VAL B CA 1
ATOM 4100 C C . VAL B 1 18 ? -0.948 26.948 -28.559 1.00 10.31 18 VAL B C 1
ATOM 4101 O O . VAL B 1 18 ? 0.051 27.638 -28.723 1.00 11.63 18 VAL B O 1
ATOM 4126 N N . ARG B 1 19 ? -2.026 27.042 -29.339 1.00 10.27 19 ARG B N 1
ATOM 4127 C CA . ARG B 1 19 ? -2.113 28.014 -30.415 1.00 9.36 19 ARG B CA 1
ATOM 4128 C C . ARG B 1 19 ? -3.538 28.457 -30.572 1.00 11.47 19 ARG B C 1
ATOM 4129 O O . ARG B 1 19 ? -4.463 27.633 -30.527 1.00 12.58 19 ARG B O 1
ATOM 4150 N N . ALA B 1 20 ? -3.738 29.758 -30.747 1.00 10.08 20 ALA B N 1
ATOM 4151 C CA . ALA B 1 20 ? -5.041 30.282 -31.065 1.00 11.04 20 ALA B CA 1
ATOM 4152 C C . ALA B 1 20 ? -5.014 31.044 -32.370 1.00 11.26 20 ALA B C 1
ATOM 4153 O O . ALA B 1 20 ? -4.105 31.806 -32.644 1.00 11.19 20 ALA B O 1
ATOM 4160 N N . THR B 1 21 ? -6.057 30.830 -33.159 1.00 10.38 21 THR B N 1
ATOM 4161 C CA . THR B 1 21 ? -6.267 31.546 -34.388 1.00 10.67 21 THR B CA 1
ATOM 4162 C C . THR B 1 21 ? -7.711 32.077 -34.389 1.00 12.25 21 THR B C 1
ATOM 4163 O O . THR B 1 21 ? -8.574 31.536 -33.685 1.00 10.97 21 THR B O 1
ATOM 4174 N N . ALA B 1 22 ? -7.992 33.103 -35.185 1.00 11.79 22 ALA B N 1
ATOM 4175 C CA . ALA B 1 22 ? -9.320 33.694 -35.163 1.00 13.36 22 ALA B CA 1
ATOM 4176 C C . ALA B 1 22 ? -9.698 34.353 -36.486 1.00 15.95 22 ALA B C 1
ATOM 4177 O O . ALA B 1 22 ? -8.842 34.663 -37.310 1.00 19.76 22 ALA B O 1
ATOM 4184 N N . ASP B 1 23 ? -11.007 34.523 -36.660 1.00 18.22 23 ASP B N 1
ATOM 4185 C CA . ASP B 1 23 ? -11.624 35.168 -37.830 1.00 25.46 23 ASP B CA 1
ATOM 4186 C C . ASP B 1 23 ? -12.725 36.068 -37.284 1.00 26.35 23 ASP B C 1
ATOM 4187 O O . ASP B 1 23 ? -13.550 35.599 -36.502 1.00 30.11 23 ASP B O 1
ATOM 4196 N N . LYS B 1 24 ? -12.756 37.345 -37.671 1.00 24.75 24 LYS B N 1
ATOM 4197 C CA . LYS B 1 24 ? -13.790 38.275 -37.201 1.00 26.30 24 LYS B CA 1
ATOM 4198 C C . LYS B 1 24 ? -14.744 38.719 -38.333 1.00 28.80 24 LYS B C 1
ATOM 4199 O O . LYS B 1 24 ? -14.267 39.038 -39.408 1.00 33.18 24 LYS B O 1
ATOM 4218 N N . SER B 1 25 ? -16.062 38.691 -38.119 1.00 27.93 25 SER B N 1
ATOM 4219 C CA . SER B 1 25 ? -17.008 39.191 -39.130 1.00 32.15 25 SER B CA 1
ATOM 4220 C C . SER B 1 25 ? -17.248 40.720 -39.008 1.00 33.19 25 SER B C 1
ATOM 4221 O O . SER B 1 25 ? -16.950 41.336 -37.977 1.00 32.17 25 SER B O 1
ATOM 4229 N N . SER B 1 26 ? -17.846 41.334 -40.030 1.00 37.75 26 SER B N 1
ATOM 4230 C CA . SER B 1 26 ? -18.117 42.779 -39.982 1.00 43.45 26 SER B CA 1
ATOM 4231 C C . SER B 1 26 ? -19.054 43.187 -38.834 1.00 47.13 26 SER B C 1
ATOM 4232 O O . SER B 1 26 ? -19.023 44.333 -38.391 1.00 52.27 26 SER B O 1
ATOM 4240 N N . THR B 1 27 ? -19.903 42.262 -38.386 1.00 45.06 27 THR B N 1
ATOM 4241 C CA . THR B 1 27 ? -20.837 42.507 -37.278 1.00 45.25 27 THR B CA 1
ATOM 4242 C C . THR B 1 27 ? -20.225 42.289 -35.892 1.00 37.60 27 THR B C 1
ATOM 4243 O O . THR B 1 27 ? -20.894 42.481 -34.876 1.00 33.32 27 THR B O 1
ATOM 4254 N N . GLY B 1 28 ? -18.972 41.852 -35.837 1.00 33.64 28 GLY B N 1
ATOM 4255 C CA . GLY B 1 28 ? -18.316 41.654 -34.562 1.00 31.06 28 GLY B CA 1
ATOM 4256 C C . GLY B 1 28 ? -18.390 40.224 -34.066 1.00 26.99 28 GLY B C 1
ATOM 4257 O O . GLY B 1 28 ? -17.996 39.954 -32.931 1.00 28.68 28 GLY B O 1
ATOM 4261 N N . ASP B 1 29 ? -18.888 39.302 -34.891 1.00 24.19 29 ASP B N 1
ATOM 4262 C CA . ASP B 1 29 ? -18.857 37.886 -34.497 1.00 25.80 29 ASP B CA 1
ATOM 4263 C C . ASP B 1 29 ? -17.484 37.289 -34.767 1.00 24.53 29 ASP B C 1
ATOM 4264 O O . ASP B 1 29 ? -16.978 37.353 -35.886 1.00 24.66 29 ASP B O 1
ATOM 4273 N N . VAL B 1 30 ? -16.916 36.674 -33.731 1.00 19.62 30 VAL B N 1
ATOM 4274 C CA . VAL B 1 30 ? -15.577 36.104 -33.778 1.00 18.66 30 VAL B CA 1
ATOM 4275 C C . VAL B 1 30 ? -15.613 34.601 -33.660 1.00 16.57 30 VAL B C 1
ATOM 4276 O O . VAL B 1 30 ? -16.353 34.037 -32.848 1.00 17.00 30 VAL B O 1
ATOM 4289 N N . LYS B 1 31 ? -14.856 33.939 -34.523 1.00 15.68 31 LYS B N 1
ATOM 4290 C CA . LYS B 1 31 ? -14.588 32.518 -34.374 1.00 14.63 31 LYS B CA 1
ATOM 4291 C C . LYS B 1 31 ? -13.138 32.345 -33.973 1.00 12.80 31 LYS B C 1
ATOM 4292 O O . LYS B 1 31 ? -12.267 32.990 -34.550 1.00 11.91 31 LYS B O 1
ATOM 4311 N N . ILE B 1 32 ? -12.893 31.488 -32.996 1.00 11.37 32 ILE B N 1
ATOM 4312 C CA . ILE B 1 32 ? -11.580 31.172 -32.469 1.00 11.40 32 ILE B CA 1
ATOM 4313 C C . ILE B 1 32 ? -11.355 29.676 -32.502 1.00 11.61 32 ILE B C 1
ATOM 4314 O O . ILE B 1 32 ? -12.278 28.893 -32.217 1.00 11.62 32 ILE B O 1
ATOM 4330 N N . LEU B 1 33 ? -10.159 29.247 -32.880 1.00 9.81 33 LEU B N 1
ATOM 4331 C CA . LEU B 1 33 ? -9.745 27.866 -32.706 1.00 10.73 33 LEU B CA 1
ATOM 4332 C C . LEU B 1 33 ? -8.607 27.846 -31.707 1.00 10.73 33 LEU B C 1
ATOM 4333 O O . LEU B 1 33 ? -7.598 28.499 -31.924 1.00 12.41 33 LEU B O 1
ATOM 4349 N N . LEU B 1 34 ? -8.766 27.092 -30.636 1.00 8.82 34 LEU B N 1
ATOM 4350 C CA . LEU B 1 34 ? -7.725 26.918 -29.626 1.00 10.29 34 LEU B CA 1
ATOM 4351 C C . LEU B 1 34 ? -7.188 25.503 -29.730 1.00 9.60 34 LEU B C 1
ATOM 4352 O O . LEU B 1 34 ? -7.911 24.554 -29.413 1.00 10.32 34 LEU B O 1
ATOM 4368 N N . GLU B 1 35 ? -5.965 25.349 -30.230 1.00 10.32 35 GLU B N 1
ATOM 4369 C CA . GLU B 1 35 ? -5.347 24.053 -30.384 1.00 11.73 35 GLU B CA 1
ATOM 4370 C C . GLU B 1 35 ? -4.441 23.780 -29.209 1.00 10.31 35 GLU B C 1
ATOM 4371 O O . GLU B 1 35 ? -3.702 24.661 -28.796 1.00 11.36 35 GLU B O 1
ATOM 4383 N N . VAL B 1 36 ? -4.531 22.559 -28.663 1.00 9.50 36 VAL B N 1
ATOM 4384 C CA . VAL B 1 36 ? -3.680 22.106 -27.610 1.00 10.61 36 VAL B CA 1
ATOM 4385 C C . VAL B 1 36 ? -3.040 20.800 -28.008 1.00 11.32 36 VAL B C 1
ATOM 4386 O O . VAL B 1 36 ? -3.740 19.843 -28.371 1.00 13.27 36 VAL B O 1
ATOM 4399 N N . GLN B 1 37 ? -1.716 20.768 -27.963 1.00 10.64 37 GLN B N 1
ATOM 4400 C CA . GLN B 1 37 ? -0.932 19.560 -28.169 1.00 11.25 37 GLN B CA 1
ATOM 4401 C C . GLN B 1 37 ? -0.328 19.139 -26.843 1.00 10.71 37 GLN B C 1
ATOM 4402 O O . GLN B 1 37 ? 0.238 19.956 -26.129 1.00 11.09 37 GLN B O 1
ATOM 4416 N N . LEU B 1 38 ? -0.434 17.855 -26.518 1.00 11.05 38 LEU B N 1
ATOM 4417 C CA . LEU B 1 38 ? 0.029 17.326 -25.239 1.00 10.77 38 LEU B CA 1
ATOM 4418 C C . LEU B 1 38 ? 0.993 16.160 -25.390 1.00 11.43 38 LEU B C 1
ATOM 4419 O O . LEU B 1 38 ? 0.776 15.289 -26.201 1.00 13.28 38 LEU B O 1
ATOM 4435 N N . ALA B 1 39 ? 2.026 16.144 -24.564 1.00 10.44 39 ALA B N 1
ATOM 4436 C CA . ALA B 1 39 ? 2.971 15.041 -24.521 1.00 12.04 39 ALA B CA 1
ATOM 4437 C C . ALA B 1 39 ? 2.351 13.755 -23.975 1.00 13.26 39 ALA B C 1
ATOM 4438 O O . ALA B 1 39 ? 1.315 13.782 -23.307 1.00 11.96 39 ALA B O 1
ATOM 4445 N N . PRO B 1 40 ? 2.974 12.608 -24.270 1.00 15.30 40 PRO B N 1
ATOM 4446 C CA . PRO B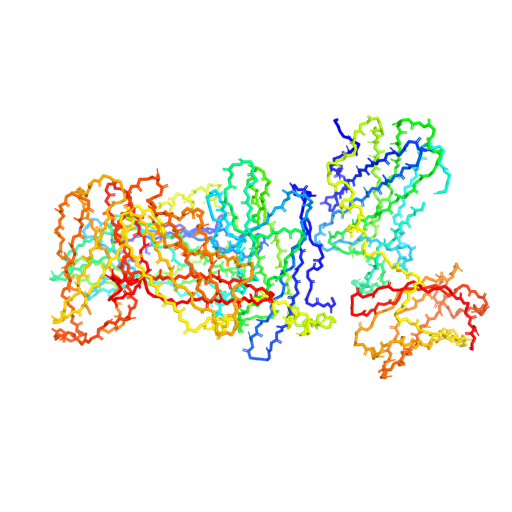 1 40 ? 2.426 11.328 -23.806 1.00 15.74 40 PRO B CA 1
ATOM 4447 C C . PRO B 1 40 ? 2.224 11.301 -22.299 1.00 15.82 40 PRO B C 1
ATOM 4448 O O . PRO B 1 40 ? 3.069 11.794 -21.545 1.00 16.14 40 PRO B O 1
ATOM 4459 N N . GLY B 1 41 ? 1.075 10.783 -21.894 1.00 16.76 41 GLY B N 1
ATOM 4460 C CA . GLY B 1 41 ? 0.765 10.648 -20.465 1.00 17.90 41 GLY B CA 1
ATOM 4461 C C . GLY B 1 41 ? 0.050 11.839 -19.851 1.00 18.28 41 GLY B C 1
ATOM 4462 O O . GLY B 1 41 ? -0.352 11.801 -18.686 1.00 21.51 41 GLY B O 1
ATOM 4466 N N . TRP B 1 42 ? -0.090 12.911 -20.618 1.00 13.93 42 TRP B N 1
ATOM 4467 C CA . TRP B 1 42 ? -0.742 14.103 -20.143 1.00 12.98 42 TRP B CA 1
ATOM 4468 C C . TRP B 1 42 ? -2.062 14.272 -20.833 1.00 15.53 42 TRP B C 1
ATOM 4469 O O . TRP B 1 42 ? -2.189 14.019 -22.035 1.00 17.57 42 TRP B O 1
ATOM 4490 N N . LYS B 1 43 ? -3.035 14.722 -20.068 1.00 13.87 43 LYS B N 1
ATOM 4491 C CA . LYS B 1 43 ? -4.381 14.954 -20.572 1.00 15.01 43 LYS B CA 1
ATOM 4492 C C . LYS B 1 43 ? -4.797 16.369 -20.246 1.00 14.00 43 LYS B C 1
ATOM 4493 O O . LYS B 1 43 ? -4.216 16.983 -19.349 1.00 12.69 43 LYS B O 1
ATOM 4512 N N . THR B 1 44 ? -5.798 16.895 -20.961 1.00 13.12 44 THR B N 1
ATOM 4513 C CA . THR B 1 44 ? -6.512 18.065 -20.470 1.00 12.83 44 THR B CA 1
ATOM 4514 C C . THR B 1 44 ? -7.966 17.632 -20.304 1.00 13.05 44 THR B C 1
ATOM 4515 O O . THR B 1 44 ? -8.297 16.481 -20.588 1.00 14.66 44 THR B O 1
ATOM 4526 N N . TYR B 1 45 ? -8.805 18.511 -19.777 1.00 13.05 45 TYR B N 1
ATOM 4527 C CA . TYR B 1 45 ? -10.114 18.104 -19.316 1.00 13.35 45 TYR B CA 1
ATOM 4528 C C . TYR B 1 45 ? -11.262 18.608 -20.182 1.00 11.40 45 TYR B C 1
ATOM 4529 O O . TYR B 1 45 ? -11.174 19.614 -20.904 1.00 12.43 45 TYR B O 1
ATOM 4547 N N . TRP B 1 46 ? -12.346 17.852 -20.085 1.00 12.94 46 TRP B N 1
ATOM 4548 C CA . TRP B 1 46 ? -13.634 18.215 -20.637 1.00 12.66 46 TRP B CA 1
ATOM 4549 C C . TRP B 1 46 ? -14.302 19.213 -19.726 1.00 13.68 46 TRP B C 1
ATOM 4550 O O . TRP B 1 46 ? -13.751 19.556 -18.671 1.00 15.43 46 TRP B O 1
ATOM 4571 N N . ARG B 1 47 ? -15.485 19.654 -20.109 1.00 13.59 47 ARG B N 1
ATOM 4572 C CA . ARG B 1 47 ? -16.209 20.654 -19.351 1.00 15.38 47 ARG B CA 1
ATOM 4573 C C . ARG B 1 47 ? -16.626 20.122 -17.991 1.00 17.26 47 ARG B C 1
ATOM 4574 O O . ARG B 1 47 ? -16.864 20.912 -17.093 1.00 19.50 47 ARG B O 1
ATOM 4595 N N . SER B 1 48 ? -16.826 18.809 -17.903 1.00 15.60 48 SER B N 1
ATOM 4596 C CA . SER B 1 48 ? -17.068 18.107 -16.640 1.00 17.29 48 SER B CA 1
ATOM 4597 C C . SER B 1 48 ? -15.880 17.167 -16.382 1.00 19.14 4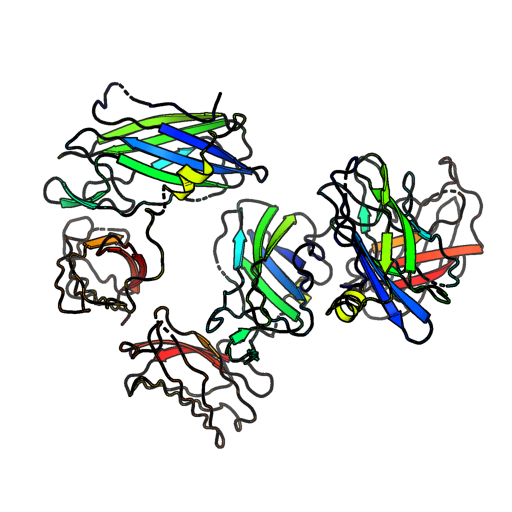8 SER B C 1
ATOM 4598 O O . SER B 1 48 ? -15.818 16.067 -16.903 1.00 18.41 48 SER B O 1
ATOM 4606 N N . PRO B 1 49 ? -14.908 17.621 -15.601 1.00 18.97 49 PRO B N 1
ATOM 4607 C CA . PRO B 1 49 ? -13.603 16.964 -15.586 1.00 18.30 49 PRO B CA 1
ATOM 4608 C C . PRO B 1 49 ? -13.537 15.670 -14.826 1.00 24.93 49 PRO B C 1
ATOM 4609 O O . PRO B 1 49 ? -12.632 14.875 -15.123 1.00 24.23 49 PRO B O 1
ATOM 4620 N N . GLY B 1 50 ? -14.458 15.468 -13.890 1.00 31.16 50 GLY B N 1
ATOM 4621 C CA . GLY B 1 50 ? -14.358 14.341 -12.985 1.00 36.58 50 GLY B CA 1
ATOM 4622 C C . GLY B 1 50 ? -13.643 14.752 -11.720 1.00 46.25 50 GLY B C 1
ATOM 4623 O O . GLY B 1 50 ? -13.333 15.923 -11.503 1.00 39.61 50 GLY B O 1
ATOM 4627 N N . GLU B 1 51 ? -13.426 13.772 -10.859 1.00 67.03 51 GLU B N 1
ATOM 4628 C CA . GLU B 1 51 ? -12.708 13.964 -9.610 1.00 82.61 51 GLU B CA 1
ATOM 4629 C C . GLU B 1 51 ? -11.363 14.691 -9.794 1.00 76.79 51 GLU B C 1
ATOM 4630 O O . GLU B 1 51 ? -10.561 14.305 -10.640 1.00 79.03 51 GLU B O 1
ATOM 4642 N N . GLY B 1 52 ? -11.133 15.763 -9.036 1.00 67.94 52 GLY B N 1
ATOM 4643 C CA . GLY B 1 52 ? -9.808 16.371 -8.967 1.00 60.81 52 GLY B CA 1
ATOM 4644 C C . GLY B 1 52 ? -9.359 17.341 -10.055 1.00 50.06 52 GLY B C 1
ATOM 4645 O O . GLY B 1 52 ? -8.311 17.976 -9.924 1.00 50.73 52 GLY B O 1
ATOM 4649 N N . GLY B 1 53 ? -10.113 17.420 -11.144 1.00 35.94 53 GLY B N 1
ATOM 4650 C CA . GLY B 1 53 ? -9.732 18.227 -12.297 1.00 27.41 53 GLY B CA 1
ATOM 4651 C C . GLY B 1 53 ? -10.435 19.559 -12.401 1.00 23.82 53 GLY B C 1
ATOM 4652 O O . GLY B 1 53 ? -11.339 19.854 -11.635 1.00 23.79 53 GLY B O 1
ATOM 4656 N N . VAL B 1 54 ? -10.010 20.340 -13.387 1.00 19.95 54 VAL B N 1
ATOM 4657 C CA . VAL B 1 54 ? -10.532 21.670 -13.664 1.00 18.82 54 VAL B CA 1
ATOM 4658 C C . VAL B 1 54 ? -10.660 21.852 -15.169 1.00 17.67 54 VAL B C 1
ATOM 4659 O O . VAL B 1 54 ? -9.719 21.552 -15.892 1.00 18.39 54 VAL B O 1
ATOM 4672 N N . ALA B 1 55 ? -11.808 22.321 -15.653 1.00 15.97 55 ALA B N 1
ATOM 4673 C CA . ALA B 1 55 ? -11.984 22.566 -17.074 1.00 17.48 55 ALA B CA 1
ATOM 4674 C C . ALA B 1 55 ? -11.119 23.725 -17.528 1.00 16.27 55 ALA B C 1
ATOM 4675 O O . ALA B 1 55 ? -10.993 24.739 -16.832 1.00 15.37 55 ALA B O 1
ATOM 4682 N N . PRO B 1 56 ? -10.546 23.602 -18.728 1.00 14.49 56 PRO B N 1
ATOM 4683 C CA . PRO B 1 56 ? -9.855 24.764 -19.279 1.00 14.84 56 PRO B CA 1
ATOM 4684 C C . PRO B 1 56 ? -10.828 25.939 -19.487 1.00 15.11 56 PRO B C 1
ATOM 4685 O O . PRO B 1 56 ? -12.013 25.752 -19.729 1.00 16.23 56 PRO B O 1
ATOM 4696 N N . GLU B 1 57 ? -10.332 27.162 -19.361 1.00 14.99 57 GLU B N 1
ATOM 4697 C CA . GLU B 1 57 ? -11.171 28.332 -19.581 1.00 16.28 57 GLU B CA 1
ATOM 4698 C C . GLU B 1 57 ? -10.317 29.522 -20.015 1.00 17.21 57 GLU B C 1
ATOM 4699 O O . GLU B 1 57 ? -9.120 29.557 -19.753 1.00 16.55 57 GLU B O 1
ATOM 4711 N N . ILE B 1 58 ? -10.950 30.499 -20.652 1.00 16.11 58 ILE B N 1
ATOM 4712 C CA . ILE B 1 58 ? -10.296 31.744 -21.040 1.00 15.23 58 ILE B CA 1
ATOM 4713 C C . ILE B 1 58 ? -11.025 32.921 -20.402 1.00 18.07 58 ILE B C 1
ATOM 4714 O O . ILE B 1 58 ? -12.261 33.007 -20.448 1.00 21.41 58 ILE B O 1
ATOM 4730 N N . ASN B 1 59 ? -10.246 33.851 -19.861 1.00 18.01 59 ASN B N 1
ATOM 4731 C CA . ASN B 1 59 ? -10.767 35.118 -19.382 1.00 20.64 59 ASN B CA 1
ATOM 4732 C C . ASN B 1 59 ? -10.294 36.183 -20.347 1.00 18.91 59 ASN B C 1
ATOM 4733 O O . ASN B 1 59 ? -9.103 36.422 -20.485 1.00 18.47 59 ASN B O 1
ATOM 4744 N N . TRP B 1 60 ? -11.254 36.813 -21.017 1.00 19.75 60 TRP B N 1
ATOM 4745 C CA . TRP B 1 60 ? -10.998 37.808 -22.037 1.00 19.86 60 TRP B CA 1
ATOM 4746 C C . TRP B 1 60 ? -10.954 39.182 -21.432 1.00 20.13 60 TRP B C 1
ATOM 4747 O O . TRP B 1 60 ? -11.711 39.477 -20.507 1.00 23.64 60 TRP B O 1
ATOM 4768 N N . THR B 1 61 ? -10.060 40.009 -21.936 1.00 19.51 61 THR B N 1
ATOM 4769 C CA . THR B 1 61 ? -10.002 41.414 -21.544 1.00 21.16 61 THR B CA 1
ATOM 4770 C C . THR B 1 61 ? -11.219 42.215 -22.012 1.00 24.91 61 THR B C 1
ATOM 4771 O O . THR B 1 61 ? -11.825 42.969 -21.241 1.00 30.10 61 THR B O 1
ATOM 4782 N N . GLN B 1 62 ? -11.568 42.067 -23.278 1.00 26.39 62 GLN B N 1
ATOM 4783 C CA . GLN B 1 62 ? -12.676 42.811 -23.853 1.00 28.47 62 GLN B CA 1
ATOM 4784 C C . GLN B 1 62 ? -14.012 42.361 -23.276 1.00 28.87 62 GLN B C 1
ATOM 4785 O O . GLN B 1 62 ? -14.175 41.199 -22.892 1.00 28.47 62 GLN B O 1
ATOM 4799 N N . SER B 1 63 ? -14.995 43.255 -23.226 1.00 28.36 63 SER B N 1
ATOM 4800 C CA A SER B 1 63 ? -16.329 42.808 -22.902 0.62 30.80 63 SER B CA 1
ATOM 4801 C CA B SER B 1 63 ? -16.348 42.834 -22.928 0.38 30.95 63 SER B CA 1
ATOM 4802 C C . SER B 1 63 ? -16.774 42.006 -24.116 1.00 34.00 63 SER B C 1
ATOM 4803 O O . SER B 1 63 ? -16.662 42.460 -25.256 1.00 38.06 63 SER B O 1
ATOM 4818 N N . VAL B 1 64 ? -17.206 40.786 -23.866 1.00 32.72 64 VAL B N 1
ATOM 4819 C CA . VAL B 1 64 ? -17.680 39.951 -24.936 1.00 27.12 64 VAL B CA 1
ATOM 4820 C C . VAL B 1 64 ? -19.046 39.462 -24.532 1.00 29.05 64 VAL B C 1
ATOM 4821 O O . VAL B 1 64 ? -19.418 39.542 -23.356 1.00 33.66 64 VAL B O 1
ATOM 4834 N N . SER B 1 65 ? -19.821 39.033 -25.519 1.00 26.63 65 SER B N 1
ATOM 4835 C CA . SER B 1 65 ? -21.142 38.482 -25.269 1.00 27.28 65 SER B CA 1
ATOM 4836 C C . SER B 1 65 ? -21.311 37.226 -26.080 1.00 25.27 65 SER B C 1
ATOM 4837 O O . SER B 1 65 ? -20.519 36.968 -26.995 1.00 23.76 65 SER B O 1
ATOM 4845 N N . ASP B 1 66 ? -22.362 36.476 -25.753 1.00 25.58 66 ASP B N 1
ATOM 4846 C CA . ASP B 1 66 ? -22.748 35.274 -26.478 1.00 28.23 66 ASP B CA 1
ATOM 4847 C C . ASP B 1 66 ? -21.585 34.330 -26.691 1.00 25.90 66 ASP B C 1
ATOM 4848 O O . ASP B 1 66 ? -21.441 33.767 -27.765 1.00 26.14 66 ASP B O 1
ATOM 4874 N N . ILE B 1 68 ? -19.604 31.032 -26.621 1.00 18.14 68 ILE B N 1
ATOM 4875 C CA . ILE B 1 68 ? -19.893 29.605 -26.600 1.00 16.61 68 ILE B CA 1
ATOM 4876 C C . ILE B 1 68 ? -18.605 28.857 -26.882 1.00 14.36 68 ILE B C 1
ATOM 4877 O O . ILE B 1 68 ? -17.921 29.095 -27.869 1.00 16.53 68 ILE B O 1
ATOM 4893 N N . TRP B 1 69 ? -18.277 27.971 -25.960 1.00 12.87 69 TRP B N 1
ATOM 4894 C CA . TRP B 1 69 ? -17.116 27.107 -26.064 1.00 13.67 69 TRP B CA 1
ATOM 4895 C C . TRP B 1 69 ? -17.674 25.766 -26.515 1.00 14.90 69 TRP B C 1
ATOM 4896 O O . TRP B 1 69 ? -18.497 25.159 -25.820 1.00 17.06 69 TRP B O 1
ATOM 4917 N N . HIS B 1 70 ? -17.277 25.326 -27.703 1.00 13.01 70 HIS B N 1
ATOM 4918 C CA . HIS B 1 70 ? -17.743 24.064 -28.239 1.00 12.47 70 HIS B CA 1
ATOM 4919 C C . HIS B 1 70 ? -16.761 22.983 -27.791 1.00 13.29 70 HIS B C 1
ATOM 4920 O O . HIS B 1 70 ? -15.549 23.117 -27.973 1.00 13.57 70 HIS B O 1
ATOM 4934 N N . TRP B 1 71 ? -17.290 21.898 -27.234 1.00 13.74 71 TRP B N 1
ATOM 4935 C CA . TRP B 1 71 ? -16.463 20.837 -26.681 1.00 12.01 71 TRP B CA 1
ATOM 4936 C C . TRP B 1 71 ? -16.411 19.609 -27.584 1.00 9.72 71 TRP B C 1
ATOM 4937 O O . TRP B 1 71 ? -17.417 18.922 -27.748 1.00 11.95 71 TRP B O 1
ATOM 4958 N N . PRO B 1 72 ? -15.235 19.307 -28.143 1.00 10.78 72 PRO B N 1
ATOM 4959 C CA . PRO B 1 72 ? -15.115 18.064 -28.898 1.00 10.36 72 PRO B CA 1
ATOM 4960 C C . PRO B 1 72 ? -15.479 16.885 -27.998 1.00 10.32 72 PRO B C 1
ATOM 4961 O O . PRO B 1 72 ? -15.339 16.889 -26.758 1.00 10.89 72 PRO B O 1
ATOM 4972 N N . SER B 1 73 ? -15.976 15.838 -28.639 1.00 10.88 73 SER B N 1
ATOM 4973 C CA . SER B 1 73 ? -16.390 14.645 -27.921 1.00 11.42 73 SER B CA 1
ATOM 4974 C C . SER B 1 73 ? -15.215 14.132 -27.085 1.00 11.66 73 SER B C 1
ATOM 4975 O O . SER B 1 73 ? -14.091 14.000 -27.587 1.00 12.52 73 SER B O 1
ATOM 4983 N N . PRO B 1 74 ? -15.430 13.900 -25.774 1.00 12.60 74 PRO B N 1
ATOM 4984 C CA . PRO B 1 74 ? -14.285 13.565 -24.920 1.00 11.89 74 PRO B CA 1
ATOM 4985 C C . PRO B 1 74 ? -13.955 12.082 -24.824 1.00 12.29 74 PRO B C 1
ATOM 4986 O O . PRO B 1 74 ? -14.625 11.250 -25.453 1.00 12.64 74 PRO B O 1
ATOM 4997 N N . SER B 1 75 ? -12.916 11.762 -24.059 1.00 12.45 75 SER B N 1
ATOM 4998 C CA . SER B 1 75 ? -12.562 10.387 -23.745 1.00 14.27 75 SER B CA 1
ATOM 4999 C C . SER B 1 75 ? -12.500 10.211 -22.236 1.00 14.39 75 SER B C 1
ATOM 5000 O O . SER B 1 75 ? -12.483 11.210 -21.497 1.00 15.51 75 SER B O 1
ATOM 5008 N N . ALA B 1 76 ? -12.467 8.965 -21.782 1.00 15.27 76 ALA B N 1
ATOM 5009 C CA . ALA B 1 76 ? -12.351 8.679 -20.356 1.00 17.30 76 ALA B CA 1
ATOM 5010 C C . ALA B 1 76 ? -11.006 8.095 -20.044 1.00 18.10 76 ALA B C 1
ATOM 5011 O O . ALA B 1 76 ? -10.473 7.329 -20.828 1.00 20.91 76 ALA B O 1
ATOM 5018 N N . PHE B 1 77 ? -10.479 8.440 -18.876 1.00 18.54 77 PHE B N 1
ATOM 5019 C CA . PHE B 1 77 ? -9.171 7.939 -18.459 1.00 22.39 77 PHE B CA 1
ATOM 5020 C C . PHE B 1 77 ? -9.259 7.553 -17.018 1.00 26.99 77 PHE B C 1
ATOM 5021 O O . PHE B 1 77 ? -9.956 8.219 -16.257 1.00 24.79 77 PHE B O 1
ATOM 5038 N N . ASP B 1 78 ? -8.529 6.493 -16.652 1.00 31.79 78 ASP B N 1
ATOM 5039 C CA . ASP B 1 78 ? -8.478 6.026 -15.264 1.00 39.87 78 ASP B CA 1
ATOM 5040 C C . ASP B 1 78 ? -7.056 5.848 -14.744 1.00 48.72 78 ASP B C 1
ATOM 5041 O O . ASP B 1 78 ? -6.763 4.886 -14.046 1.00 59.85 78 ASP B O 1
ATOM 5050 N N . VAL B 1 79 ? -6.209 6.832 -15.010 1.00 49.27 79 VAL B N 1
ATOM 5051 C CA . VAL B 1 79 ? -4.799 6.772 -14.645 1.00 49.11 79 VAL B CA 1
ATOM 5052 C C . VAL B 1 79 ? -4.560 7.020 -13.157 1.00 48.42 79 VAL B C 1
ATOM 5053 O O . VAL B 1 79 ? -5.102 7.960 -12.578 1.00 42.86 79 VAL B O 1
ATOM 5066 N N . ALA B 1 80 ? -3.748 6.159 -12.551 1.00 55.60 80 ALA B N 1
ATOM 5067 C CA . ALA B 1 80 ? -3.350 6.306 -11.147 1.00 62.41 80 ALA B CA 1
ATOM 5068 C C . ALA B 1 80 ? -4.539 6.309 -10.175 1.00 62.89 80 ALA B C 1
ATOM 5069 O O . ALA B 1 80 ? -4.486 6.967 -9.136 1.00 61.10 80 ALA B O 1
ATOM 5076 N N . GLY B 1 81 ? -5.602 5.583 -10.520 1.00 63.40 81 GLY B N 1
ATOM 5077 C CA . GLY B 1 81 ? -6.775 5.438 -9.664 1.00 63.73 81 GLY B CA 1
ATOM 5078 C C . GLY B 1 81 ? -7.732 6.626 -9.671 1.00 61.87 81 GLY B C 1
ATOM 5079 O O . GLY B 1 81 ? -8.611 6.733 -8.819 1.00 57.65 81 GLY B O 1
ATOM 5083 N N . ILE B 1 82 ? -7.586 7.501 -10.660 1.00 63.17 82 ILE B N 1
ATOM 5084 C CA . ILE B 1 82 ? -8.417 8.696 -10.761 1.00 60.09 82 ILE B CA 1
ATOM 5085 C C . ILE B 1 82 ? -9.213 8.637 -12.072 1.00 51.28 82 ILE B C 1
ATOM 5086 O O . ILE B 1 82 ? -8.618 8.464 -13.134 1.00 53.15 82 ILE B O 1
ATOM 5102 N N . HIS B 1 83 ? -10.542 8.717 -11.993 1.00 41.76 83 HIS B N 1
ATOM 5103 C CA . HIS B 1 83 ? -11.390 8.805 -13.195 1.00 39.30 83 HIS B CA 1
ATOM 5104 C C . HIS B 1 83 ? -11.617 10.224 -13.704 1.00 36.07 83 HIS B C 1
ATOM 5105 O O . HIS B 1 83 ? -12.088 11.090 -12.968 1.00 35.28 83 HIS B O 1
ATOM 5119 N N . THR B 1 84 ? -11.305 10.445 -14.971 1.00 30.13 84 THR B N 1
ATOM 5120 C CA . THR B 1 84 ? -11.407 11.773 -15.553 1.00 29.21 84 THR B CA 1
ATOM 5121 C C . THR B 1 84 ? -11.964 11.698 -16.962 1.00 24.35 84 THR B C 1
ATOM 5122 O O . THR B 1 84 ? -11.897 10.660 -17.632 1.00 25.38 84 THR B O 1
ATOM 5133 N N . GLN B 1 85 ? -12.567 12.800 -17.374 1.00 18.71 85 GLN B N 1
ATOM 5134 C CA . GLN B 1 85 ? -13.116 12.957 -18.713 1.00 16.25 85 GLN B CA 1
ATOM 5135 C C . GLN B 1 85 ? -12.354 14.082 -19.366 1.00 13.83 85 GLN B C 1
ATOM 5136 O O . GLN B 1 85 ? -12.211 15.162 -18.799 1.00 14.08 85 GLN B O 1
ATOM 5150 N N . GLY B 1 86 ? -11.830 13.832 -20.558 1.00 13.25 86 GLY B N 1
ATOM 5151 C CA . GLY B 1 86 ? -10.971 14.813 -21.179 1.00 11.98 86 GLY B CA 1
ATOM 5152 C C . GLY B 1 86 ? -10.374 14.352 -22.474 1.00 12.19 86 GLY B C 1
ATOM 5153 O O . GLY B 1 86 ? -10.987 13.594 -23.237 1.00 12.04 86 GLY B O 1
ATOM 5157 N N . TYR B 1 87 ? -9.152 14.826 -22.717 1.00 12.50 87 TYR B N 1
ATOM 5158 C CA . TYR B 1 87 ? -8.527 14.682 -24.014 1.00 11.97 87 TYR B CA 1
ATOM 5159 C C . TYR B 1 87 ? -7.050 14.336 -23.886 1.00 12.30 87 TYR B C 1
ATOM 5160 O O . TYR B 1 87 ? -6.358 14.889 -23.032 1.00 14.16 87 TYR B O 1
ATOM 5178 N N . ASP B 1 88 ? -6.552 13.450 -24.737 1.00 13.48 88 ASP B N 1
ATOM 5179 C CA . ASP B 1 88 ? -5.103 13.258 -24.834 1.00 15.19 88 ASP B CA 1
ATOM 5180 C C . ASP B 1 88 ? -4.585 13.555 -26.252 1.00 14.75 88 ASP B C 1
ATOM 5181 O O . ASP B 1 88 ? -5.369 13.673 -27.202 1.00 15.56 88 ASP B O 1
ATOM 5190 N N . LYS B 1 89 ? -3.270 13.766 -26.323 1.00 14.85 89 LYS B N 1
ATOM 5191 C CA . LYS B 1 89 ? -2.493 13.970 -27.569 1.00 15.06 89 LYS B CA 1
ATOM 5192 C C . LYS B 1 89 ? -2.703 15.340 -28.220 1.00 13.55 89 LYS B C 1
ATOM 5193 O O . LYS B 1 89 ? -1.767 16.151 -28.339 1.00 13.63 89 LYS B O 1
ATOM 5212 N N . GLU B 1 90 ? -3.943 15.609 -28.609 1.00 13.11 90 GLU B N 1
ATOM 5213 C CA . GLU B 1 90 ? -4.296 16.858 -29.280 1.00 14.53 90 GLU B CA 1
ATOM 5214 C C . GLU B 1 90 ? -5.790 17.086 -29.195 1.00 13.64 90 GLU B C 1
ATOM 5215 O O . GLU B 1 90 ? -6.583 16.142 -29.262 1.00 14.62 90 GLU B O 1
ATOM 5227 N N . VAL B 1 91 ? -6.167 18.343 -29.020 1.00 10.36 91 VAL B N 1
ATOM 5228 C CA . VAL B 1 91 ? -7.591 18.721 -29.050 1.00 10.55 91 VAL B CA 1
ATOM 5229 C C . VAL B 1 91 ? -7.655 20.125 -29.630 1.00 10.84 91 VAL B C 1
ATOM 5230 O O . VAL B 1 91 ? -6.781 20.946 -29.391 1.00 11.99 91 VAL B O 1
ATOM 5243 N N . VAL B 1 92 ? -8.712 20.389 -30.390 1.00 10.99 92 VAL B N 1
ATOM 5244 C CA . VAL B 1 92 ? -8.934 21.711 -30.961 1.00 10.56 92 VAL B CA 1
ATOM 5245 C C . VAL B 1 92 ? -10.326 22.176 -30.578 1.00 10.43 92 VAL B C 1
ATOM 5246 O O . VAL B 1 92 ? -11.305 21.567 -30.967 1.00 11.86 92 VAL B O 1
ATOM 5259 N N . PHE B 1 93 ? -10.390 23.245 -29.792 1.00 9.23 93 PHE B N 1
ATOM 5260 C CA . PHE B 1 93 ? -11.641 23.806 -29.325 1.00 8.89 93 PHE B CA 1
ATOM 5261 C C . PHE B 1 93 ? -12.129 24.929 -30.212 1.00 10.88 93 PHE B C 1
ATOM 5262 O O . PHE B 1 93 ? -11.480 25.972 -30.287 1.00 10.14 93 PHE B O 1
ATOM 5279 N N . PRO B 1 94 ? -13.285 24.777 -30.871 1.00 10.52 94 PRO B N 1
ATOM 5280 C CA . PRO B 1 94 ? -13.907 25.926 -31.552 1.00 10.12 94 PRO B CA 1
ATOM 5281 C C . PRO B 1 94 ? -14.647 26.807 -30.543 1.00 13.43 94 PRO B C 1
ATOM 5282 O O . PRO B 1 94 ? -15.426 26.278 -29.745 1.00 12.94 94 PRO B O 1
ATOM 5293 N N . ILE B 1 95 ? -14.395 28.111 -30.560 1.00 12.91 95 ILE B N 1
ATOM 5294 C CA . ILE B 1 95 ? -15.005 29.041 -29.601 1.00 13.75 95 ILE B CA 1
ATOM 5295 C C . ILE B 1 95 ? -15.623 30.180 -30.426 1.00 14.18 95 ILE B C 1
ATOM 5296 O O . ILE B 1 95 ? -15.036 30.619 -31.424 1.00 15.19 95 ILE B O 1
ATOM 5312 N N . GLU B 1 96 ? -16.821 30.628 -30.045 1.00 13.80 96 GLU B N 1
ATOM 5313 C CA . GLU B 1 96 ? -17.511 31.718 -30.715 1.00 15.42 96 GLU B CA 1
ATOM 5314 C C . GLU B 1 96 ? -17.808 32.778 -29.704 1.00 16.93 96 GLU B C 1
ATOM 5315 O O . GLU B 1 96 ? -18.107 32.447 -28.551 1.00 17.67 96 GLU B O 1
ATOM 5327 N N . LEU B 1 97 ? -17.685 34.035 -30.107 1.00 19.25 97 LEU B N 1
ATOM 5328 C CA . LEU B 1 97 ? -18.124 35.127 -29.236 1.00 20.91 97 LEU B CA 1
ATOM 5329 C C . LEU B 1 97 ? -18.391 36.377 -30.047 1.00 19.63 97 LEU B C 1
ATOM 5330 O O . LEU B 1 97 ? -18.142 36.395 -31.249 1.00 19.94 97 LEU B O 1
ATOM 5346 N N . LYS B 1 98 ? -18.996 37.380 -29.402 1.00 20.41 98 LYS B N 1
ATOM 5347 C CA . LYS B 1 98 ? -19.249 38.673 -30.044 1.00 24.35 98 LYS B CA 1
ATOM 5348 C C . LYS B 1 98 ? -18.434 39.734 -29.308 1.00 26.49 98 LYS B C 1
ATOM 5349 O O . LYS B 1 98 ? -18.395 39.734 -28.080 1.00 27.47 98 LYS B O 1
ATOM 5368 N N . SER B 1 99 ? -17.824 40.645 -30.059 1.00 31.30 99 SER B N 1
ATOM 5369 C CA A SER B 1 99 ? -17.013 41.706 -29.478 0.49 35.21 99 SER B CA 1
ATOM 5370 C CA B SER B 1 99 ? -17.023 41.719 -29.473 0.51 35.21 99 SER B CA 1
ATOM 5371 C C . SER B 1 99 ? -17.018 42.923 -30.397 1.00 43.76 99 SER B C 1
ATOM 5372 O O . SER B 1 99 ? -16.172 43.045 -31.296 1.00 38.13 99 SER B O 1
ATOM 5385 N N . VAL B 1 100 ? -17.974 43.813 -30.152 1.00 67.35 100 VAL B N 1
ATOM 5386 C CA . VAL B 1 100 ? -18.199 45.000 -30.966 1.00 80.82 100 VAL B CA 1
ATOM 5387 C C . VAL B 1 100 ? -17.270 46.149 -30.557 1.00 86.79 100 VAL B C 1
ATOM 5388 O O . VAL B 1 100 ? -17.079 47.102 -31.310 1.00 87.47 100 VAL B O 1
ATOM 5401 N N . ASP B 1 101 ? -16.661 46.038 -29.382 1.00 90.55 101 ASP B N 1
ATOM 5402 C CA . ASP B 1 101 ? -15.907 47.156 -28.820 1.00 93.28 101 ASP B CA 1
ATOM 5403 C C . ASP B 1 101 ? -14.478 47.336 -29.344 1.00 84.21 101 ASP B C 1
ATOM 5404 O O . ASP B 1 101 ? -13.894 48.404 -29.149 1.00 91.07 101 ASP B O 1
ATOM 5413 N N . SER B 1 102 ? -13.919 46.342 -30.032 1.00 63.91 102 SER B N 1
ATOM 5414 C CA . SER B 1 102 ? -12.493 46.405 -30.368 1.00 48.03 102 SER B CA 1
ATOM 5415 C C . SER B 1 102 ? -12.054 45.468 -31.481 1.00 43.21 102 SER B C 1
ATOM 5416 O O . SER B 1 102 ? -12.698 44.454 -31.741 1.00 46.28 102 SER B O 1
ATOM 5424 N N . ASP B 1 103 ? -10.941 45.825 -32.119 1.00 39.29 103 ASP B N 1
ATOM 5425 C CA . ASP B 1 103 ? -10.311 44.982 -33.130 1.00 39.68 103 ASP B CA 1
ATOM 5426 C C . ASP B 1 103 ? -9.239 44.073 -32.507 1.00 31.37 103 ASP B C 1
ATOM 5427 O O . ASP B 1 103 ? -8.708 43.194 -33.179 1.00 35.09 103 ASP B O 1
ATOM 5436 N N . ASN B 1 104 ? -8.930 44.266 -31.227 1.00 25.21 104 ASN B N 1
ATOM 5437 C CA . ASN B 1 104 ? -7.982 43.387 -30.551 1.00 27.48 104 ASN B CA 1
ATOM 5438 C C . ASN B 1 104 ? -8.769 42.471 -29.664 1.00 26.20 104 ASN B C 1
ATOM 5439 O O . ASN B 1 104 ? -9.852 42.827 -29.185 1.00 26.92 104 ASN B O 1
ATOM 5450 N N . LEU B 1 105 ? -8.278 41.244 -29.559 1.00 22.04 105 LEU B N 1
ATOM 5451 C CA . LEU B 1 105 ? -8.846 40.276 -28.663 1.00 18.99 105 LEU B CA 1
ATOM 5452 C C . LEU B 1 105 ? -7.681 39.724 -27.840 1.00 19.21 105 LEU B C 1
ATOM 5453 O O . LEU B 1 105 ? -6.742 39.131 -28.371 1.00 19.36 105 LEU B O 1
ATOM 5469 N N . ASN B 1 106 ? -7.757 39.939 -26.533 1.00 19.16 106 ASN B N 1
ATOM 5470 C CA . ASN B 1 106 ? -6.738 39.508 -25.608 1.00 19.67 106 ASN B CA 1
ATOM 5471 C C . ASN B 1 106 ? -7.361 38.684 -24.499 1.00 19.58 106 ASN B C 1
ATOM 5472 O O . ASN B 1 106 ? -8.383 39.073 -23.909 1.00 20.75 106 ASN B O 1
ATOM 5483 N N . GLY B 1 107 ? -6.769 37.545 -24.222 1.00 16.88 107 GLY B N 1
ATOM 5484 C CA . GLY B 1 107 ? -7.277 36.694 -23.158 1.00 17.06 107 GLY B CA 1
ATOM 5485 C C . GLY B 1 107 ? -6.186 35.925 -22.470 1.00 16.79 107 GLY B C 1
ATOM 5486 O O . GLY B 1 107 ? -5.070 35.820 -22.975 1.00 18.60 107 GLY B O 1
ATOM 5490 N N . VAL B 1 108 ? -6.535 35.355 -21.314 1.00 14.82 108 VAL B N 1
ATOM 5491 C CA . VAL B 1 108 ? -5.640 34.462 -20.601 1.00 14.04 108 VAL B CA 1
ATOM 5492 C C . VAL B 1 108 ? -6.333 33.098 -20.518 1.00 13.09 108 VAL B C 1
ATOM 5493 O O . VAL B 1 108 ? -7.435 32.962 -19.969 1.00 16.15 108 VAL B O 1
ATOM 5506 N N . LEU B 1 109 ? -5.684 32.111 -21.109 1.00 11.91 109 LEU B N 1
ATOM 5507 C CA . LEU B 1 109 ? -6.111 30.740 -21.004 1.00 11.45 109 LEU B CA 1
ATOM 5508 C C . LEU B 1 109 ? -5.522 30.131 -19.775 1.00 13.17 109 LEU B C 1
ATOM 5509 O O . LEU B 1 109 ? -4.302 30.148 -19.615 1.00 13.02 109 LEU B O 1
ATOM 5525 N N . THR B 1 110 ? -6.366 29.627 -18.883 1.00 13.54 110 THR B N 1
ATOM 5526 C CA . THR B 1 110 ? -5.882 28.797 -17.797 1.00 13.37 110 THR B CA 1
ATOM 5527 C C . THR B 1 110 ? -6.088 27.357 -18.232 1.00 13.03 110 THR B C 1
ATOM 5528 O O . THR B 1 110 ? -7.231 26.875 -18.313 1.00 14.28 110 THR B O 1
ATOM 5539 N N . LEU B 1 111 ? -4.998 26.732 -18.659 1.00 14.23 111 LEU B N 1
ATOM 5540 C CA . LEU B 1 111 ? -5.014 25.351 -19.132 1.00 13.87 111 LEU B CA 1
ATOM 5541 C C . LEU B 1 111 ? -4.703 24.405 -18.008 1.00 13.27 111 LEU B C 1
ATOM 5542 O O . LEU B 1 111 ? -3.723 24.579 -17.302 1.00 14.05 111 LEU B O 1
ATOM 5558 N N . SER B 1 112 ? -5.588 23.444 -17.813 1.00 14.08 112 SER B N 1
ATOM 5559 C CA A SER B 1 112 ? -5.373 22.354 -16.893 0.71 16.46 112 SER B CA 1
ATOM 5560 C CA B SER B 1 112 ? -5.344 22.362 -16.877 0.29 16.51 112 SER B CA 1
ATOM 5561 C C . SER B 1 112 ? -4.773 21.169 -17.621 1.00 14.63 112 SER B C 1
ATOM 5562 O O . SER B 1 112 ? -5.265 20.769 -18.682 1.00 17.44 112 SER B O 1
ATOM 5577 N N . THR B 1 113 ? -3.709 20.607 -17.092 1.00 12.90 113 THR B N 1
ATOM 5578 C CA . THR B 1 113 ? -3.183 19.375 -17.641 1.00 13.47 113 THR B CA 1
ATOM 5579 C C . THR B 1 113 ? -2.982 18.429 -16.501 1.00 15.66 113 THR B C 1
ATOM 5580 O O . THR B 1 113 ? -2.749 18.861 -15.377 1.00 18.93 113 THR B O 1
ATOM 5591 N N . CYS B 1 114 ? -3.043 17.143 -16.778 1.00 14.14 114 CYS B N 1
ATOM 5592 C CA A CYS B 1 114 ? -2.898 16.174 -15.710 0.45 15.04 114 CYS B CA 1
ATOM 5593 C CA B CYS B 1 114 ? -2.916 16.170 -15.725 0.55 14.97 114 CYS B CA 1
ATOM 5594 C C . CYS B 1 114 ? -2.202 14.895 -16.137 1.00 16.45 114 CYS B C 1
ATOM 5595 O O . CYS B 1 114 ? -2.388 14.385 -17.248 1.00 15.75 114 CYS B O 1
ATOM 5610 N N . SER B 1 115 ? -1.363 14.419 -15.233 1.00 17.16 115 SER B N 1
ATOM 5611 C CA . SER B 1 115 ? -0.715 13.136 -15.355 1.00 16.26 115 SER B CA 1
ATOM 5612 C C . SER B 1 115 ? -1.255 12.291 -14.208 1.00 19.74 115 SER B C 1
ATOM 5613 O O . SER B 1 115 ? -2.299 11.649 -14.321 1.00 24.15 115 SER B O 1
ATOM 5621 N N . ASN B 1 116 ? -0.574 12.364 -13.082 1.00 21.29 116 ASN B N 1
ATOM 5622 C CA . ASN B 1 116 ? -1.138 11.861 -11.833 1.00 22.87 116 ASN B CA 1
ATOM 5623 C C . ASN B 1 116 ? -1.377 13.039 -10.907 1.00 23.88 116 ASN B C 1
ATOM 5624 O O . ASN B 1 116 ? -1.874 12.870 -9.786 1.00 29.81 116 ASN B O 1
ATOM 5635 N N . VAL B 1 117 ? -1.003 14.227 -11.381 1.00 18.49 117 VAL B N 1
ATOM 5636 C CA . VAL B 1 117 ? -1.233 15.500 -10.717 1.00 19.32 117 VAL B CA 1
ATOM 5637 C C . VAL B 1 117 ? -1.802 16.486 -11.732 1.00 21.22 117 VAL B C 1
ATOM 5638 O O . VAL B 1 117 ? -1.537 16.344 -12.914 1.00 22.67 117 VAL B O 1
ATOM 5651 N N . CYS B 1 118 ? -2.593 17.453 -11.278 1.00 15.82 118 CYS B N 1
ATOM 5652 C CA . CYS B 1 118 ? -3.206 18.463 -12.127 1.00 14.46 118 CYS B CA 1
ATOM 5653 C C . CYS B 1 118 ? -2.385 19.736 -12.071 1.00 17.18 118 CYS B C 1
ATOM 5654 O O . CYS B 1 118 ? -2.111 20.263 -11.004 1.00 17.72 118 CYS B O 1
ATOM 5662 N N . ILE B 1 119 ? -1.926 20.190 -13.220 1.00 15.11 119 ILE B N 1
ATOM 5663 C CA . ILE B 1 119 ? -1.171 21.430 -13.308 1.00 15.50 119 ILE B CA 1
ATOM 5664 C C . ILE B 1 119 ? -2.007 22.500 -13.983 1.00 13.62 119 ILE B C 1
ATOM 5665 O O . ILE B 1 119 ? -2.582 22.215 -15.017 1.00 13.34 119 ILE B O 1
ATOM 5681 N N . LEU B 1 120 ? -2.036 23.713 -13.435 1.00 11.82 120 LEU B N 1
ATOM 5682 C CA . LEU B 1 120 ? -2.700 24.877 -14.041 1.00 11.94 120 LEU B CA 1
ATOM 5683 C C . LEU B 1 120 ? -1.642 25.820 -14.583 1.00 12.85 120 LEU B C 1
ATOM 5684 O O . LEU B 1 120 ? -0.760 26.268 -13.845 1.00 14.72 120 LEU B O 1
ATOM 5700 N N . THR B 1 121 ? -1.744 26.124 -15.877 1.00 12.06 121 THR B N 1
ATOM 5701 C CA . THR B 1 121 ? -0.777 26.976 -16.573 1.00 11.67 121 THR B CA 1
ATOM 5702 C C . THR B 1 121 ? -1.527 28.071 -17.312 1.00 13.04 121 THR B C 1
ATOM 5703 O O . THR B 1 121 ? -2.518 27.782 -17.979 1.00 13.60 121 THR B O 1
ATOM 5714 N N . ASP B 1 122 ? -1.082 29.321 -17.173 1.00 12.90 122 ASP B N 1
ATOM 5715 C CA . ASP B 1 122 ? -1.666 30.437 -17.919 1.00 13.06 122 ASP B CA 1
ATOM 5716 C C . ASP B 1 122 ? -0.912 30.723 -19.201 1.00 14.78 122 ASP B C 1
ATOM 5717 O O . ASP B 1 122 ? 0.328 30.833 -19.209 1.00 18.04 122 ASP B O 1
ATOM 5726 N N . TYR B 1 123 ? -1.677 30.856 -20.280 1.00 15.01 123 TYR B N 1
ATOM 5727 C CA . TYR B 1 123 ? -1.172 31.271 -21.579 1.00 15.74 123 TYR B CA 1
ATOM 5728 C C . TYR B 1 123 ? -1.841 32.564 -21.990 1.00 16.44 123 TYR B C 1
ATOM 5729 O O . TYR B 1 123 ? -3.066 32.656 -22.014 1.00 16.28 123 TYR B O 1
ATOM 5747 N N . SER B 1 124 ? -1.045 33.568 -22.323 1.00 15.77 124 SER B N 1
ATOM 5748 C CA . SER B 1 124 ? -1.612 34.812 -22.807 1.00 15.21 124 SER B CA 1
ATOM 5749 C C . SER B 1 124 ? -1.844 34.740 -24.319 1.00 15.14 124 SER B C 1
ATOM 5750 O O . SER B 1 124 ? -0.904 34.555 -25.093 1.00 16.03 124 SER B O 1
ATOM 5758 N N . LEU B 1 125 ? -3.105 34.900 -24.720 1.00 14.53 125 LEU B N 1
ATOM 5759 C CA . LEU B 1 125 ? -3.502 34.854 -26.109 1.00 14.36 125 LEU B CA 1
ATOM 5760 C C . LEU B 1 125 ? -3.763 36.267 -26.604 1.00 14.51 125 LEU B C 1
ATOM 5761 O O . LEU B 1 125 ? -4.698 36.926 -26.131 1.00 16.51 125 LEU B O 1
ATOM 5777 N N . ASN B 1 126 ? -2.981 36.727 -27.575 1.00 13.75 126 ASN B N 1
ATOM 5778 C CA . ASN B 1 126 ? -3.135 38.063 -28.121 1.00 15.27 126 ASN B CA 1
ATOM 5779 C C . ASN B 1 126 ? -3.397 37.978 -29.596 1.00 16.93 126 ASN B C 1
ATOM 5780 O O . ASN B 1 126 ? -2.618 37.398 -30.337 1.00 18.16 126 ASN B O 1
ATOM 5791 N N . LEU B 1 127 ? -4.556 38.498 -29.979 1.00 16.51 127 LEU B N 1
ATOM 5792 C CA . LEU B 1 127 ? -5.012 38.449 -31.365 1.00 16.80 127 LEU B CA 1
ATOM 5793 C C . LEU B 1 127 ? -5.366 39.823 -31.892 1.00 19.61 127 LEU B C 1
ATOM 5794 O O . LEU B 1 127 ? -5.990 40.617 -31.182 1.00 23.54 127 LEU B O 1
ATOM 5810 N N . ASP B 1 128 ? -4.864 40.142 -33.095 1.00 20.26 128 ASP B N 1
ATOM 5811 C CA . ASP B 1 128 ? -5.210 41.366 -33.820 1.00 22.75 128 ASP B CA 1
ATOM 5812 C C . ASP B 1 128 ? -6.177 40.997 -34.947 1.00 19.80 128 ASP B C 1
ATOM 5813 O O . ASP B 1 128 ? -5.747 40.436 -35.967 1.00 20.20 128 ASP B O 1
ATOM 5822 N N . LEU B 1 129 ? -7.464 41.256 -34.728 1.00 18.60 129 LEU B N 1
ATOM 5823 C CA . LEU B 1 129 ? -8.531 40.795 -35.624 1.00 19.77 129 LEU B CA 1
ATOM 5824 C C . LEU B 1 129 ? -8.664 41.699 -36.840 1.00 21.57 129 LEU B C 1
ATOM 5825 O O . LEU B 1 129 ? -9.578 41.533 -37.659 1.00 22.61 129 LEU B O 1
ATOM 5841 N N . ASN B 1 130 ? -7.793 42.689 -36.948 1.00 19.70 130 ASN B N 1
ATOM 5842 C CA . ASN B 1 130 ? -7.701 43.457 -38.180 1.00 21.29 130 ASN B CA 1
ATOM 5843 C C . ASN B 1 130 ? -6.685 42.809 -39.140 1.00 21.70 130 ASN B C 1
ATOM 5844 O O . ASN B 1 130 ? -6.560 43.230 -40.299 1.00 21.72 130 ASN B O 1
ATOM 5855 N N . GLU B 1 131 ? -5.938 41.819 -38.648 1.00 21.25 131 GLU B N 1
ATOM 5856 C CA . GLU B 1 131 ? -5.023 41.025 -39.488 1.00 21.60 131 GLU B CA 1
ATOM 5857 C C . GLU B 1 131 ? -5.806 39.867 -40.119 1.00 18.60 131 GLU B C 1
ATOM 5858 O O . GLU B 1 131 ? -6.752 39.358 -39.529 1.00 17.00 131 GLU B O 1
ATOM 5870 N N . PRO B 1 132 ? -5.410 39.436 -41.314 1.00 17.52 132 PRO B N 1
ATOM 5871 C CA . PRO B 1 132 ? -6.195 38.367 -41.945 1.00 17.03 132 PRO B CA 1
ATOM 5872 C C . PRO B 1 132 ? -6.174 37.046 -41.201 1.00 15.15 132 PRO B C 1
ATOM 5873 O O . PRO B 1 132 ? -5.168 36.660 -40.614 1.00 14.92 132 PRO B O 1
ATOM 5884 N N . ALA B 1 133 ? -7.315 36.375 -41.214 1.00 15.52 133 ALA B N 1
ATOM 5885 C CA . ALA B 1 133 ? -7.398 35.030 -40.668 1.00 15.30 133 ALA B CA 1
ATOM 5886 C C . ALA B 1 133 ? -6.357 34.180 -41.366 1.00 16.72 133 ALA B C 1
ATOM 5887 O O . ALA B 1 133 ? -6.120 34.341 -42.559 1.00 17.52 133 ALA B O 1
ATOM 5894 N N . PRO B 1 134 ? -5.729 33.257 -40.638 1.00 18.63 134 PRO B N 1
ATOM 5895 C CA . PRO B 1 134 ? -4.727 32.375 -41.241 1.00 25.74 134 PRO B CA 1
ATOM 5896 C C . PRO B 1 134 ? -5.295 31.473 -42.330 1.00 30.98 134 PRO B C 1
ATOM 5897 O O . PRO B 1 134 ? -6.516 31.294 -42.491 1.00 26.24 134 PRO B O 1
ATOM 5908 N N . ALA B 1 135 ? -4.370 30.960 -43.140 1.00 42.06 135 ALA B N 1
ATOM 5909 C CA . ALA B 1 135 ? -4.713 30.157 -44.301 1.00 44.54 135 ALA B CA 1
ATOM 5910 C C . ALA B 1 135 ? -5.614 29.011 -43.876 1.00 39.67 135 ALA B C 1
ATOM 5911 O O . ALA B 1 135 ? -5.302 28.319 -42.914 1.00 38.84 135 ALA B O 1
ATOM 5918 N N . ASP B 1 136 ? -6.729 28.881 -44.592 1.00 37.25 136 ASP B N 1
ATOM 5919 C CA . ASP B 1 136 ? -7.771 27.856 -44.416 1.00 37.77 136 ASP B CA 1
ATOM 5920 C C . ASP B 1 136 ? -8.443 27.853 -43.048 1.00 32.71 136 ASP B C 1
ATOM 5921 O O . ASP B 1 136 ? -8.886 26.812 -42.588 1.00 30.63 136 ASP B O 1
ATOM 5930 N N . PHE B 1 137 ? -8.557 29.007 -42.403 1.00 24.04 137 PHE B N 1
ATOM 5931 C CA . PHE B 1 137 ? -9.169 29.020 -41.076 1.00 21.82 137 PHE B CA 1
ATOM 5932 C C . PHE B 1 137 ? -10.610 28.491 -41.061 1.00 26.72 137 PHE B C 1
ATOM 5933 O O . PHE B 1 137 ? -10.969 27.655 -40.225 1.00 23.68 137 PHE B O 1
ATOM 5950 N N . GLU B 1 138 ? -11.433 28.979 -41.986 1.00 31.00 138 GLU B N 1
ATOM 5951 C CA . GLU B 1 138 ? -12.855 28.645 -41.998 1.00 32.76 138 GLU B CA 1
ATOM 5952 C C . GLU B 1 138 ? -13.010 27.145 -42.178 1.00 27.61 138 GLU B C 1
ATOM 5953 O O . GLU B 1 138 ? -13.870 26.511 -41.541 1.00 24.47 138 GLU B O 1
ATOM 5965 N N . TRP B 1 139 ? -12.141 26.576 -43.006 1.00 27.34 139 TRP B N 1
ATOM 5966 C CA . TRP B 1 139 ? -12.111 25.141 -43.190 1.00 27.53 139 TRP B CA 1
ATOM 5967 C C . TRP B 1 139 ? -11.712 24.407 -41.902 1.00 24.39 139 TRP B C 1
ATOM 5968 O O . TRP B 1 139 ? -12.359 23.437 -41.498 1.00 24.57 139 TRP B O 1
ATOM 5989 N N . GLN B 1 140 ? -10.623 24.843 -41.276 1.00 22.27 140 GLN B N 1
ATOM 5990 C CA . GLN B 1 140 ? -10.155 24.232 -40.032 1.00 21.57 140 GLN B CA 1
ATOM 5991 C C . GLN B 1 140 ? -11.233 24.283 -38.934 1.00 19.08 140 GLN B C 1
ATOM 5992 O O . GLN B 1 140 ? -11.386 23.357 -38.123 1.00 17.64 140 GLN B O 1
ATOM 6006 N N . TYR B 1 141 ? -11.968 25.376 -38.914 1.00 20.23 141 TYR B N 1
ATOM 6007 C CA . TYR B 1 141 ? -13.057 25.514 -37.967 1.00 18.60 141 TYR B CA 1
ATOM 6008 C C . TYR B 1 141 ? -14.114 24.457 -38.256 1.00 18.50 141 TYR B C 1
ATOM 6009 O O . TYR B 1 141 ? -14.587 23.774 -37.347 1.00 18.40 141 TYR B O 1
ATOM 6027 N N A ASN B 1 142 ? -14.418 24.266 -39.538 0.65 19.51 142 ASN B N 1
ATOM 6028 N N B ASN B 1 142 ? -14.484 24.297 -39.521 0.35 19.62 142 ASN B N 1
ATOM 6029 C CA A ASN B 1 142 ? -15.405 23.261 -39.911 0.65 21.17 142 ASN B CA 1
ATOM 6030 C CA B ASN B 1 142 ? -15.430 23.242 -39.876 0.35 20.86 142 ASN B CA 1
ATOM 6031 C C A ASN B 1 142 ? -14.985 21.870 -39.460 0.65 22.28 142 ASN B C 1
ATOM 6032 C C B ASN B 1 142 ? -14.981 21.862 -39.415 0.35 21.97 142 ASN B C 1
ATOM 6033 O O A ASN B 1 142 ? -15.792 21.113 -38.919 0.65 23.07 142 ASN B O 1
ATOM 6034 O O B ASN B 1 142 ? -15.773 21.098 -38.863 0.35 22.72 142 ASN B O 1
ATOM 6055 N N . GLN B 1 143 ? -13.715 21.531 -39.635 1.00 20.52 143 GLN B N 1
ATOM 6056 C CA . GLN B 1 143 ? -13.204 20.225 -39.232 1.00 22.89 143 GLN B CA 1
ATOM 6057 C C . GLN B 1 143 ? -13.180 20.005 -37.702 1.00 20.77 143 GLN B C 1
ATOM 6058 O O . GLN B 1 143 ? -13.374 18.892 -37.180 1.00 21.40 143 GLN B O 1
ATOM 6072 N N . ALA B 1 144 ? -12.880 21.069 -36.976 1.00 18.41 144 ALA B N 1
ATOM 6073 C CA . ALA B 1 144 ? -12.889 20.977 -35.528 1.00 16.93 144 ALA B CA 1
ATOM 6074 C C . ALA B 1 144 ? -14.320 20.788 -35.002 1.00 15.60 144 ALA B C 1
ATOM 6075 O O . ALA B 1 144 ? -14.566 20.019 -34.046 1.00 14.64 144 ALA B O 1
ATOM 6099 N N . ALA B 1 146 ? -16.664 19.338 -36.513 1.00 17.69 146 ALA B N 1
ATOM 6100 C CA . ALA B 1 146 ? -17.144 18.001 -36.836 1.00 17.51 146 ALA B CA 1
ATOM 6101 C C . ALA B 1 146 ? -16.955 17.026 -35.691 1.00 17.65 146 ALA B C 1
ATOM 6102 O O . ALA B 1 146 ? -17.598 15.982 -35.658 1.00 18.46 146 ALA B O 1
ATOM 6109 N N . LYS B 1 147 ? -16.043 17.331 -34.769 1.00 15.57 147 LYS B N 1
ATOM 6110 C CA . LYS B 1 147 ? -15.822 16.461 -33.622 1.00 14.51 147 LYS B CA 1
ATOM 6111 C C . LYS B 1 147 ? -16.692 16.823 -32.419 1.00 13.45 147 LYS B C 1
ATOM 6112 O O . LYS B 1 147 ? -16.704 16.108 -31.421 1.00 12.28 147 LYS B O 1
ATOM 6131 N N . VAL B 1 148 ? -17.435 17.910 -32.512 1.00 12.99 148 VAL B N 1
ATOM 6132 C CA . VAL B 1 148 ? -18.306 18.343 -31.419 1.00 11.84 148 VAL B CA 1
ATOM 6133 C C . VAL B 1 148 ? -19.637 17.589 -31.504 1.00 13.40 148 VAL B C 1
ATOM 6134 O O . VAL B 1 148 ? -20.219 17.494 -32.581 1.00 16.18 148 VAL B O 1
ATOM 6147 N N . PRO B 1 149 ? -20.119 17.036 -30.391 1.00 12.85 149 PRO B N 1
ATOM 6148 C CA . PRO B 1 149 ? -21.389 16.313 -30.461 1.00 15.87 149 PRO B CA 1
ATOM 6149 C C . PRO B 1 149 ? -22.540 17.167 -30.946 1.00 19.39 149 PRO B C 1
ATOM 6150 O O . PRO B 1 149 ? -22.658 18.334 -30.573 1.00 18.11 149 PRO B O 1
ATOM 6161 N N . VAL B 1 150 ? -23.428 16.554 -31.724 1.00 20.28 150 VAL B N 1
ATOM 6162 C CA . VAL B 1 150 ? -24.609 17.262 -32.197 1.00 21.36 150 VAL B CA 1
ATOM 6163 C C . VAL B 1 150 ? -25.795 16.924 -31.306 1.00 18.89 150 VAL B C 1
ATOM 6164 O O . VAL B 1 150 ? -25.733 16.015 -30.507 1.00 15.00 150 VAL B O 1
ATOM 6177 N N . THR B 1 151 ? -26.866 17.696 -31.424 1.00 20.10 151 THR B N 1
ATOM 6178 C CA . THR B 1 151 ? -27.987 17.570 -30.508 1.00 20.38 151 THR B CA 1
ATOM 6179 C C . THR B 1 151 ? -29.142 16.787 -31.122 1.00 20.50 151 THR B C 1
ATOM 6180 O O . THR B 1 151 ? -30.231 16.739 -30.555 1.00 22.43 151 THR B O 1
ATOM 6191 N N . SER B 1 152 ? -28.885 16.126 -32.248 1.00 19.51 152 SER B N 1
ATOM 6192 C CA . SER B 1 152 ? -29.847 15.228 -32.861 1.00 21.64 152 SER B CA 1
ATOM 6193 C C . SER B 1 152 ? -29.168 13.966 -33.366 1.00 20.93 152 SER B C 1
ATOM 6194 O O . SER B 1 152 ? -27.942 13.915 -33.459 1.00 21.81 152 SER B O 1
ATOM 6202 N N . GLY B 1 153 ? -29.961 12.938 -33.641 1.00 19.97 153 GLY B N 1
ATOM 6203 C CA . GLY B 1 153 ? -29.441 11.693 -34.155 1.00 18.65 153 GLY B CA 1
ATOM 6204 C C . GLY B 1 153 ? -28.972 10.676 -33.118 1.00 17.28 153 GLY B C 1
ATOM 6205 O O . GLY B 1 153 ? -29.046 10.898 -31.905 1.00 14.62 153 GLY B O 1
ATOM 6209 N N . LEU B 1 154 ? -28.501 9.555 -33.675 1.00 17.59 154 LEU B N 1
ATOM 6210 C CA . LEU B 1 154 ? -27.925 8.392 -32.992 1.00 15.97 154 LEU B CA 1
ATOM 6211 C C . LEU B 1 154 ? -28.943 7.627 -32.180 1.00 14.90 154 LEU B C 1
ATOM 6212 O O . LEU B 1 154 ? -29.056 6.413 -32.347 1.00 16.19 154 LEU B O 1
ATOM 6228 N N . ILE B 1 155 ? -29.686 8.304 -31.322 1.00 14.61 155 ILE B N 1
ATOM 6229 C CA . ILE B 1 155 ? -30.684 7.653 -30.510 1.00 15.83 155 ILE B CA 1
ATOM 6230 C C . ILE B 1 155 ? -32.086 8.008 -30.947 1.00 17.60 155 ILE B C 1
ATOM 6231 O O . ILE B 1 155 ? -32.305 9.089 -31.488 1.00 21.52 155 ILE B O 1
ATOM 6247 N N . SER B 1 156 ? -33.013 7.076 -30.742 1.00 15.65 156 SER B N 1
ATOM 6248 C CA . SER B 1 156 ? -34.436 7.314 -31.017 1.00 17.22 156 SER B CA 1
ATOM 6249 C C . SER B 1 156 ? -35.247 7.403 -29.730 1.00 19.09 156 SER B C 1
ATOM 6250 O O . SER B 1 156 ? -36.429 7.797 -29.773 1.00 19.79 156 SER B O 1
ATOM 6258 N N . ALA B 1 157 ? -34.651 7.064 -28.580 1.00 17.06 157 ALA B N 1
ATOM 6259 C CA . ALA B 1 157 ? -35.354 7.184 -27.309 1.00 16.96 157 ALA B CA 1
ATOM 6260 C C . ALA B 1 157 ? -34.378 7.251 -26.171 1.00 17.87 157 ALA B C 1
ATOM 6261 O O . ALA B 1 157 ? -33.356 6.581 -26.191 1.00 17.56 157 ALA B O 1
ATOM 6268 N N . VAL B 1 158 ? -34.712 8.055 -25.180 1.00 16.07 158 VAL B N 1
ATOM 6269 C CA A VAL B 1 158 ? -33.975 8.038 -23.945 0.59 15.11 158 VAL B CA 1
ATOM 6270 C CA B VAL B 1 158 ? -33.978 8.183 -23.923 0.41 15.33 158 VAL B CA 1
ATOM 6271 C C . VAL B 1 158 ? -34.955 8.200 -22.789 1.00 16.12 158 VAL B C 1
ATOM 6272 O O . VAL B 1 158 ? -35.900 9.013 -22.824 1.00 17.82 158 VAL B O 1
ATOM 6297 N N . SER B 1 159 ? -34.748 7.370 -21.775 1.00 16.94 159 SER B N 1
ATOM 6298 C CA . SER B 1 159 ? -35.492 7.530 -20.546 1.00 18.14 159 SER B CA 1
ATOM 6299 C C . SER B 1 159 ? -34.529 7.376 -19.392 1.00 16.46 159 SER B C 1
ATOM 6300 O O . SER B 1 159 ? -33.427 6.852 -19.532 1.00 14.75 159 SER B O 1
ATOM 6308 N N . SER B 1 160 ? -34.931 7.894 -18.242 1.00 18.03 160 SER B N 1
ATOM 6309 C CA . SER B 1 160 ? -34.077 7.901 -17.072 1.00 19.96 160 SER B CA 1
ATOM 6310 C C . SER B 1 160 ? -34.907 7.770 -15.810 1.00 21.12 160 SER B C 1
ATOM 6311 O O . SER B 1 160 ? -36.078 8.132 -15.766 1.00 22.70 160 SER B O 1
ATOM 6319 N N . ASP B 1 161 ? -34.254 7.268 -14.785 1.00 20.42 161 ASP B N 1
ATOM 6320 C CA . ASP B 1 161 ? -34.867 7.049 -13.488 1.00 25.34 161 ASP B CA 1
ATOM 6321 C C . ASP B 1 161 ? -33.810 7.215 -12.417 1.00 25.53 161 ASP B C 1
ATOM 6322 O O . ASP B 1 161 ? -32.634 6.951 -12.660 1.00 21.24 161 ASP B O 1
ATOM 6331 N N . TYR B 1 162 ? -34.207 7.647 -11.226 1.00 27.77 162 TYR B N 1
ATOM 6332 C CA . TYR B 1 162 ? -33.253 7.780 -10.134 1.00 26.56 162 TYR B CA 1
ATOM 6333 C C . TYR B 1 162 ? -33.790 7.075 -8.908 1.00 27.88 162 TYR B C 1
ATOM 6334 O O . TYR B 1 162 ? -34.887 7.352 -8.470 1.00 30.52 162 TYR B O 1
ATOM 6352 N N . ARG B 1 163 ? -33.012 6.135 -8.392 1.00 31.73 163 ARG B N 1
ATOM 6353 C CA . ARG B 1 163 ? -33.407 5.389 -7.199 1.00 41.60 163 ARG B CA 1
ATOM 6354 C C . ARG B 1 163 ? -32.189 4.742 -6.552 1.00 45.72 163 ARG B C 1
ATOM 6355 O O . ARG B 1 163 ? -31.241 4.378 -7.241 1.00 39.60 163 ARG B O 1
ATOM 6376 N N . ASN B 1 164 ? -32.229 4.563 -5.235 1.00 56.57 164 ASN B N 1
ATOM 6377 C CA . ASN B 1 164 ? -31.122 3.935 -4.521 1.00 59.35 164 ASN B CA 1
ATOM 6378 C C . ASN B 1 164 ? -29.809 4.669 -4.762 1.00 49.17 164 ASN B C 1
ATOM 6379 O O . ASN B 1 164 ? -28.759 4.040 -4.863 1.00 49.16 164 ASN B O 1
ATOM 6390 N N . SER B 1 165 ? -29.882 5.992 -4.855 1.00 43.36 165 SER B N 1
ATOM 6391 C CA . SER B 1 165 ? -28.718 6.836 -5.138 1.00 43.51 165 SER B CA 1
ATOM 6392 C C . SER B 1 165 ? -28.050 6.366 -6.436 1.00 34.32 165 SER B C 1
ATOM 6393 O O . SER B 1 165 ? -26.834 6.404 -6.592 1.00 27.60 165 SER B O 1
ATOM 6401 N N . GLN B 1 166 ? -28.874 5.897 -7.359 1.00 32.33 166 GLN B N 1
ATOM 6402 C CA . GLN B 1 166 ? -28.379 5.375 -8.617 1.00 29.27 166 GLN B CA 1
ATOM 6403 C C . GLN B 1 166 ? -29.203 5.917 -9.769 1.00 22.61 166 GLN B C 1
ATOM 6404 O O . GLN B 1 166 ? -30.414 5.771 -9.784 1.00 24.15 166 GLN B O 1
ATOM 6418 N N . LEU B 1 167 ? -28.519 6.545 -10.724 1.00 18.61 167 LEU B N 1
ATOM 6419 C CA . LEU B 1 167 ? -29.143 6.991 -11.960 1.00 17.92 167 LEU B CA 1
ATOM 6420 C C . LEU B 1 167 ? -29.086 5.866 -12.981 1.00 16.52 167 LEU B C 1
ATOM 6421 O O . LEU B 1 167 ? -28.034 5.284 -13.191 1.00 16.75 167 LEU B O 1
ATOM 6437 N N . THR B 1 168 ? -30.243 5.546 -13.565 1.00 16.15 168 THR B N 1
ATOM 6438 C CA A THR B 1 168 ? -30.313 4.588 -14.662 0.33 18.71 168 THR B CA 1
ATOM 6439 C CA B THR B 1 168 ? -30.332 4.577 -14.652 0.67 18.75 168 THR B CA 1
ATOM 6440 C C . THR B 1 168 ? -30.846 5.241 -15.928 1.00 17.79 168 THR B C 1
ATOM 6441 O O . THR B 1 168 ? -31.798 6.021 -15.908 1.00 21.22 168 THR B O 1
ATOM 6462 N N . LEU B 1 169 ? -30.198 4.934 -17.036 1.00 15.20 169 LEU B N 1
ATOM 6463 C CA . LEU B 1 169 ? -30.616 5.402 -18.335 1.00 13.42 169 LEU B CA 1
ATOM 6464 C C . LEU B 1 169 ? -30.927 4.224 -19.212 1.00 13.72 169 LEU B C 1
ATOM 6465 O O . LEU B 1 169 ? -30.287 3.174 -19.106 1.00 14.45 169 LEU B O 1
ATOM 6481 N N . SER B 1 170 ? -31.894 4.432 -20.091 1.00 13.90 170 SER B N 1
ATOM 6482 C CA A SER B 1 170 ? -32.209 3.505 -21.165 0.48 14.27 170 SER B CA 1
ATOM 6483 C CA B SER B 1 170 ? -32.235 3.507 -21.158 0.52 15.25 170 SER B CA 1
ATOM 6484 C C . SER B 1 170 ? -32.175 4.267 -22.475 1.00 13.60 170 SER B C 1
ATOM 6485 O O . SER B 1 170 ? -32.870 5.275 -22.618 1.00 14.01 170 SER B O 1
ATOM 6500 N N . LEU B 1 171 ? -31.372 3.785 -23.426 1.00 12.73 171 LEU B N 1
ATOM 6501 C CA A LEU B 1 171 ? -31.145 4.483 -24.693 0.52 12.96 171 LEU B CA 1
ATOM 6502 C CA B LEU B 1 171 ? -31.144 4.492 -24.688 0.48 12.92 171 LEU B CA 1
ATOM 6503 C C . LEU B 1 171 ? -31.356 3.544 -25.840 1.00 13.87 171 LEU B C 1
ATOM 6504 O O . LEU B 1 171 ? -30.742 2.482 -25.880 1.00 15.38 171 LEU B O 1
ATOM 6535 N N . GLN B 1 172 ? -32.203 3.934 -26.781 1.00 13.87 172 GLN B N 1
ATOM 6536 C CA . GLN B 1 172 ? -32.474 3.109 -27.951 1.00 13.64 172 GLN B CA 1
ATOM 6537 C C . GLN B 1 172 ? -31.693 3.651 -29.149 1.00 13.74 172 GLN B C 1
ATOM 6538 O O . GLN B 1 172 ? -31.744 4.850 -29.440 1.00 14.78 172 GLN B O 1
ATOM 6552 N N . ARG B 1 173 ? -30.933 2.791 -29.805 1.00 13.06 173 ARG B N 1
ATOM 6553 C CA . ARG B 1 173 ? -30.227 3.181 -31.025 1.00 14.44 173 ARG B CA 1
ATOM 6554 C C . ARG B 1 173 ? -31.238 3.392 -32.152 1.00 15.03 173 ARG B C 1
ATOM 6555 O O . ARG B 1 173 ? -32.100 2.555 -32.347 1.00 16.33 173 ARG B O 1
ATOM 6576 N N . GLU B 1 174 ? -31.094 4.472 -32.908 1.00 15.59 174 GLU B N 1
ATOM 6577 C CA . GLU B 1 174 ? -32.079 4.820 -33.956 1.00 18.40 174 GLU B CA 1
ATOM 6578 C C . GLU B 1 174 ? -32.081 3.807 -35.082 1.00 21.71 174 GLU B C 1
ATOM 6579 O O . GLU B 1 174 ? -33.148 3.300 -35.496 1.00 26.06 174 GLU B O 1
ATOM 6591 N N . GLN B 1 175 ? -30.891 3.495 -35.570 1.00 19.08 175 GLN B N 1
ATOM 6592 C CA . GLN B 1 175 ? -30.760 2.518 -36.638 1.00 23.94 175 GLN B CA 1
ATOM 6593 C C . GLN B 1 175 ? -29.688 1.512 -36.292 1.00 22.38 175 GLN B C 1
ATOM 6594 O O . GLN B 1 175 ? -28.532 1.856 -36.000 1.00 23.24 175 GLN B O 1
ATOM 6608 N N . GLY B 1 176 ? -30.099 0.258 -36.347 1.00 20.12 176 GLY B N 1
ATOM 6609 C CA . GLY B 1 176 ? -29.209 -0.838 -36.058 1.00 19.96 176 GLY B CA 1
ATOM 6610 C C . GLY B 1 176 ? -28.934 -1.026 -34.580 1.00 21.51 176 GLY B C 1
ATOM 6611 O O . GLY B 1 176 ? -29.664 -0.535 -33.713 1.00 21.96 176 GLY B O 1
ATOM 6615 N N . ASP B 1 177 ? -27.880 -1.765 -34.295 1.00 19.29 177 ASP B N 1
ATOM 6616 C CA . ASP B 1 177 ? -27.566 -2.119 -32.926 1.00 17.36 177 ASP B CA 1
ATOM 6617 C C . ASP B 1 177 ? -26.394 -1.319 -32.383 1.00 16.46 177 ASP B C 1
ATOM 6618 O O . ASP B 1 177 ? -25.633 -0.720 -33.131 1.00 17.63 177 ASP B O 1
ATOM 6627 N N . TRP B 1 178 ? -26.289 -1.271 -31.064 1.00 13.57 178 TRP B N 1
ATOM 6628 C CA . TRP B 1 178 ? -25.112 -0.697 -30.414 1.00 12.10 178 TRP B CA 1
ATOM 6629 C C . TRP B 1 178 ? -23.907 -1.604 -30.638 1.00 14.13 178 TRP B C 1
ATOM 6630 O O . TRP B 1 178 ? -24.026 -2.841 -30.587 1.00 15.14 178 TRP B O 1
ATOM 6651 N N . HIS B 1 179 ? -22.744 -0.998 -30.877 1.00 12.57 179 HIS B N 1
ATOM 6652 C CA . HIS B 1 179 ? -21.516 -1.756 -31.104 1.00 12.60 179 HIS B CA 1
ATOM 6653 C C . HIS B 1 179 ? -20.479 -1.572 -30.025 1.00 13.20 179 HIS B C 1
ATOM 6654 O O . HIS B 1 179 ? -20.119 -2.542 -29.370 1.00 14.07 179 HIS B O 1
ATOM 6668 N N . GLN B 1 180 ? -19.978 -0.357 -29.831 1.00 13.85 180 GLN B N 1
ATOM 6669 C CA . GLN B 1 180 ? -19.069 -0.075 -28.722 1.00 15.05 180 GLN B CA 1
ATOM 6670 C C . GLN B 1 180 ? -19.320 1.333 -28.195 1.00 13.86 180 GLN B C 1
ATOM 6671 O O . GLN B 1 180 ? -18.530 2.254 -28.396 1.00 15.44 180 GLN B O 1
ATOM 6685 N N . PRO B 1 181 ? -20.464 1.505 -27.540 1.00 12.08 181 PRO B N 1
ATOM 6686 C CA . PRO B 1 181 ? -20.834 2.828 -27.065 1.00 12.18 181 PRO B CA 1
ATOM 6687 C C . PRO B 1 181 ? -20.024 3.280 -25.874 1.00 12.16 181 PRO B C 1
ATOM 6688 O O . PRO B 1 181 ? -19.488 2.477 -25.112 1.00 13.14 181 PRO B O 1
ATOM 6699 N N . ASN B 1 182 ? -19.968 4.594 -25.724 1.00 11.61 182 ASN B N 1
ATOM 6700 C CA . ASN B 1 182 ? -19.468 5.259 -24.539 1.00 12.07 182 ASN B CA 1
ATOM 6701 C C . ASN B 1 182 ? -20.439 6.315 -24.108 1.00 12.23 182 ASN B C 1
ATOM 6702 O O . ASN B 1 182 ? -21.235 6.826 -24.914 1.00 13.21 182 ASN B O 1
ATOM 6713 N N . ILE B 1 183 ? -20.359 6.672 -22.836 1.00 11.94 183 ILE B N 1
ATOM 6714 C CA A ILE B 1 183 ? -21.152 7.776 -22.320 0.44 10.49 183 ILE B CA 1
ATOM 6715 C CA B ILE B 1 183 ? -21.205 7.694 -22.200 0.56 11.85 183 ILE B CA 1
ATOM 6716 C C . ILE B 1 183 ? -20.327 8.631 -21.366 1.00 10.85 183 ILE B C 1
ATOM 6717 O O . ILE B 1 183 ? -19.510 8.142 -20.578 1.00 14.23 183 ILE B O 1
ATOM 6748 N N . TYR B 1 184 ? -20.542 9.935 -21.491 1.00 10.81 184 TYR B N 1
ATOM 6749 C CA . TYR B 1 184 ? -19.830 10.941 -20.705 1.00 11.14 184 TYR B CA 1
ATOM 6750 C C . TYR B 1 184 ? -20.851 11.884 -20.122 1.00 12.79 184 TYR B C 1
ATOM 6751 O O . TYR B 1 184 ? -21.581 12.533 -20.843 1.00 13.37 184 TYR B O 1
ATOM 6769 N N . LEU B 1 185 ? -20.912 11.959 -18.799 1.00 14.86 185 LEU B N 1
ATOM 6770 C CA . LEU B 1 185 ? -21.969 12.719 -18.144 1.00 15.86 185 LEU B CA 1
ATOM 6771 C C . LEU B 1 185 ? -21.485 13.977 -17.459 1.00 14.69 185 LEU B C 1
ATOM 6772 O O . LEU B 1 185 ? -20.348 14.024 -16.962 1.00 15.19 185 LEU B O 1
ATOM 6788 N N . ASP B 1 186 ? -22.372 14.972 -17.462 1.00 15.10 186 ASP B N 1
ATOM 6789 C CA . ASP B 1 186 ? -22.222 16.214 -16.701 1.00 15.30 186 ASP B CA 1
ATOM 6790 C C . ASP B 1 186 ? -23.037 16.130 -15.403 1.00 17.76 186 ASP B C 1
ATOM 6791 O O . ASP B 1 186 ? -24.268 16.162 -15.441 1.00 20.10 186 ASP B O 1
ATOM 6800 N N . PRO B 1 187 ? -22.358 16.032 -14.267 1.00 18.09 187 PRO B N 1
ATOM 6801 C CA . PRO B 1 187 ? -23.128 15.996 -13.025 1.00 19.64 187 PRO B CA 1
ATOM 6802 C C . PRO B 1 187 ? -23.629 17.370 -12.647 1.00 21.74 187 PRO B C 1
ATOM 6803 O O . PRO B 1 187 ? -22.949 18.360 -12.950 1.00 22.12 187 PRO B O 1
ATOM 6814 N N . PRO B 1 188 ? -24.787 17.439 -11.997 1.00 27.46 188 PRO B N 1
ATOM 6815 C CA . PRO B 1 188 ? -25.147 18.774 -11.514 1.00 29.42 188 PRO B CA 1
ATOM 6816 C C . PRO B 1 188 ? -24.224 19.196 -10.380 1.00 27.88 188 PRO B C 1
ATOM 6817 O O . PRO B 1 188 ? -23.682 18.359 -9.657 1.00 25.11 188 PRO B O 1
ATOM 6828 N N . GLN B 1 189 ? -24.044 20.497 -10.222 1.00 26.10 189 GLN B N 1
ATOM 6829 C CA . GLN B 1 189 ? -23.232 21.009 -9.139 1.00 27.12 189 GLN B CA 1
ATOM 6830 C C . GLN B 1 189 ? -23.789 20.501 -7.811 1.00 27.05 189 GLN B C 1
ATOM 6831 O O . GLN B 1 189 ? -24.997 20.568 -7.585 1.00 29.55 189 GLN B O 1
ATOM 6845 N N . GLY B 1 190 ? -22.910 19.990 -6.956 1.00 28.65 190 GLY B N 1
ATOM 6846 C CA . GLY B 1 190 ? -23.305 19.473 -5.649 1.00 32.84 190 GLY B CA 1
ATOM 6847 C C . GLY B 1 190 ? -23.499 17.957 -5.605 1.00 27.53 190 GLY B C 1
ATOM 6848 O O . GLY B 1 190 ? -23.725 17.375 -4.529 1.00 26.77 190 GLY B O 1
ATOM 6869 N N . LEU B 1 192 ? -21.784 14.171 -7.348 1.00 21.93 192 LEU B N 1
ATOM 6870 C CA . LEU B 1 192 ? -20.740 13.465 -8.082 1.00 21.17 192 LEU B CA 1
ATOM 6871 C C . LEU B 1 192 ? -21.320 12.220 -8.733 1.00 21.11 192 LEU B C 1
ATOM 6872 O O . LEU B 1 192 ? -22.160 11.552 -8.150 1.00 22.52 192 LEU B O 1
ATOM 6888 N N . TYR B 1 193 ? -20.909 11.955 -9.968 1.00 20.26 193 TYR B N 1
ATOM 6889 C CA . TYR B 1 193 ? -21.293 10.744 -10.672 1.00 21.01 193 TYR B CA 1
ATOM 6890 C C . TYR B 1 193 ? -20.121 9.778 -10.685 1.00 20.68 193 TYR B C 1
ATOM 6891 O O . TYR B 1 193 ? -18.982 10.169 -10.916 1.00 21.64 193 TYR B O 1
ATOM 6909 N N . GLY B 1 194 ? -20.401 8.510 -10.443 1.00 18.10 194 GLY B N 1
ATOM 6910 C CA . GLY B 1 194 ? -19.390 7.478 -10.596 1.00 18.13 194 GLY B CA 1
ATOM 6911 C C . GLY B 1 194 ? -19.165 7.081 -12.041 1.00 17.26 194 GLY B C 1
ATOM 6912 O O . GLY B 1 194 ? -19.723 7.679 -12.943 1.00 18.74 194 GLY B O 1
ATOM 6916 N N . ILE B 1 195 ? -18.332 6.070 -12.256 1.00 17.68 195 ILE B N 1
ATOM 6917 C CA . ILE B 1 195 ? -18.054 5.592 -13.602 1.00 17.96 195 ILE B CA 1
ATOM 6918 C C . ILE B 1 195 ? -19.298 4.899 -14.172 1.00 17.06 195 ILE B C 1
ATOM 6919 O O . ILE B 1 195 ? -19.850 4.008 -13.550 1.00 16.89 195 ILE B O 1
ATOM 6935 N N . PRO B 1 196 ? -19.764 5.322 -15.353 1.00 16.85 196 PRO B N 1
ATOM 6936 C CA . PRO B 1 196 ? -20.956 4.684 -15.909 1.00 14.73 196 PRO B CA 1
ATOM 6937 C C . PRO B 1 196 ? -20.699 3.215 -16.239 1.00 14.47 196 PRO B C 1
ATOM 6938 O O . PRO B 1 196 ? -19.635 2.857 -16.764 1.00 16.18 196 PRO B O 1
ATOM 6949 N N . GLN B 1 197 ? -21.673 2.381 -15.906 1.00 13.20 197 GLN B N 1
ATOM 6950 C CA . GLN B 1 197 ? -21.654 0.981 -16.280 1.00 14.18 197 GLN B CA 1
ATOM 6951 C C . GLN B 1 197 ? -22.654 0.748 -17.400 1.00 13.04 197 GLN B C 1
ATOM 6952 O O . GLN B 1 197 ? -23.850 0.970 -17.220 1.00 13.66 197 GLN B O 1
ATOM 6966 N N . LEU B 1 198 ? -22.142 0.314 -18.552 1.00 12.16 198 LEU B N 1
ATOM 6967 C CA . LEU B 1 198 ? -22.921 0.182 -19.781 1.00 11.44 198 LEU B CA 1
ATOM 6968 C C . LEU B 1 198 ? -23.136 -1.270 -20.145 1.00 11.59 198 LEU B C 1
ATOM 6969 O O . LEU B 1 198 ? -22.192 -2.065 -20.147 1.00 11.72 198 LEU B O 1
ATOM 6985 N N . THR B 1 199 ? -24.368 -1.611 -20.483 1.00 11.59 199 THR B N 1
ATOM 6986 C CA . THR B 1 199 ? -24.699 -2.934 -20.980 1.00 12.39 199 THR B CA 1
ATOM 6987 C C . THR B 1 199 ? -25.582 -2.760 -22.203 1.00 13.31 199 THR B C 1
ATOM 6988 O O . THR B 1 199 ? -26.620 -2.093 -22.109 1.00 13.50 199 THR B O 1
ATOM 6999 N N . ALA B 1 200 ? -25.196 -3.362 -23.331 1.00 13.15 200 ALA B N 1
ATOM 7000 C CA . ALA B 1 200 ? -25.993 -3.251 -24.537 1.00 12.99 200 ALA B CA 1
ATOM 7001 C C . ALA B 1 200 ? -26.411 -4.601 -25.072 1.00 12.88 200 ALA B C 1
ATOM 7002 O O . ALA B 1 200 ? -25.641 -5.557 -25.083 1.00 13.00 200 ALA B O 1
ATOM 7009 N N . LYS B 1 201 ? -27.641 -4.665 -25.555 1.00 12.98 201 LYS B N 1
ATOM 7010 C CA . LYS B 1 201 ? -28.140 -5.852 -26.231 1.00 14.29 201 LYS B CA 1
ATOM 7011 C C . LYS B 1 201 ? -29.000 -5.369 -27.382 1.00 14.64 201 LYS B C 1
ATOM 7012 O O . LYS B 1 201 ? -29.988 -4.672 -27.149 1.00 13.80 201 LYS B O 1
ATOM 7031 N N . GLY B 1 202 ? -28.608 -5.696 -28.607 1.00 15.22 202 GLY B N 1
ATOM 7032 C CA . GLY B 1 202 ? -29.327 -5.197 -29.776 1.00 15.83 202 GLY B CA 1
ATOM 7033 C C . GLY B 1 202 ? -29.333 -3.675 -29.780 1.00 15.80 202 GLY B C 1
ATOM 7034 O O . GLY B 1 202 ? -28.287 -3.039 -29.595 1.00 13.72 202 GLY B O 1
ATOM 7038 N N . ASP B 1 203 ? -30.514 -3.088 -29.957 1.00 15.48 203 ASP B N 1
ATOM 7039 C CA . ASP B 1 203 ? -30.622 -1.631 -29.984 1.00 14.70 203 ASP B CA 1
ATOM 7040 C C . ASP B 1 203 ? -30.855 -0.991 -28.622 1.00 13.94 203 ASP B C 1
ATOM 7041 O O . ASP B 1 203 ? -31.124 0.203 -28.559 1.00 13.95 203 ASP B O 1
ATOM 7050 N N . HIS B 1 204 ? -30.748 -1.781 -27.550 1.00 13.02 204 HIS B N 1
ATOM 7051 C CA . HIS B 1 204 ? -30.986 -1.272 -26.208 1.00 12.79 204 HIS B CA 1
ATOM 7052 C C . HIS B 1 204 ? -29.680 -1.108 -25.441 1.00 13.95 204 HIS B C 1
ATOM 7053 O O . HIS B 1 204 ? -28.898 -2.057 -25.315 1.00 14.45 204 HIS B O 1
ATOM 7067 N N . LEU B 1 205 ? -29.461 0.089 -24.921 1.00 11.85 205 LEU B N 1
ATOM 7068 C CA . LEU B 1 205 ? -28.310 0.391 -24.067 1.00 11.37 205 LEU B CA 1
ATOM 7069 C C . LEU B 1 205 ? -28.811 0.803 -22.700 1.00 12.27 205 LEU B C 1
ATOM 7070 O O . LEU B 1 205 ? -29.623 1.709 -22.587 1.00 13.73 205 LEU B O 1
ATOM 7086 N N . SER B 1 206 ? -28.335 0.106 -21.698 1.00 12.22 206 SER B N 1
ATOM 7087 C CA A SER B 1 206 ? -28.627 0.421 -20.312 0.43 14.98 206 SER B CA 1
ATOM 7088 C CA B SER B 1 206 ? -28.624 0.402 -20.302 0.57 14.97 206 SER B CA 1
ATOM 7089 C C . SER B 1 206 ? -27.382 0.981 -19.642 1.00 12.81 206 SER B C 1
ATOM 7090 O O . SER B 1 206 ? -26.278 0.466 -19.822 1.00 13.33 206 SER B O 1
ATOM 7105 N N . VAL B 1 207 ? -27.569 2.032 -18.860 1.00 12.12 207 VAL B N 1
ATOM 7106 C CA . VAL B 1 207 ? -26.488 2.694 -18.192 1.00 11.93 207 VAL B CA 1
ATOM 7107 C C . VAL B 1 207 ? -26.851 2.864 -16.725 1.00 13.26 207 VAL B C 1
ATOM 7108 O O . VAL B 1 207 ? -27.929 3.327 -16.425 1.00 15.30 207 VAL B O 1
ATOM 7121 N N . THR B 1 208 ? -25.950 2.490 -15.839 1.00 14.16 208 THR B N 1
ATOM 7122 C CA A THR B 1 208 ? -26.144 2.825 -14.432 0.42 15.30 208 THR B CA 1
ATOM 7123 C CA B THR B 1 208 ? -26.105 2.736 -14.408 0.58 16.41 208 THR B CA 1
ATOM 7124 C C . THR B 1 208 ? -24.970 3.626 -13.922 1.00 15.01 208 THR B C 1
ATOM 7125 O O . THR B 1 208 ? -23.827 3.409 -14.310 1.00 16.17 208 THR B O 1
ATOM 7146 N N . VAL B 1 209 ? -25.295 4.613 -13.081 1.00 15.31 209 VAL B N 1
ATOM 7147 C CA . VAL B 1 209 ? -24.339 5.572 -12.545 1.00 15.70 209 VAL B CA 1
ATOM 7148 C C . VAL B 1 209 ? -24.626 5.769 -11.060 1.00 15.62 209 VAL B C 1
ATOM 7149 O O . VAL B 1 209 ? -25.740 6.158 -10.704 1.00 17.53 209 VAL B O 1
ATOM 7162 N N . ASP B 1 210 ? -23.627 5.523 -10.219 1.00 16.65 210 ASP B N 1
ATOM 7163 C CA . ASP B 1 210 ? -23.738 5.826 -8.794 1.00 21.77 210 ASP B CA 1
ATOM 7164 C C . ASP B 1 210 ? -23.672 7.335 -8.573 1.00 22.68 210 ASP B C 1
ATOM 7165 O O . ASP B 1 210 ? -22.860 8.019 -9.200 1.00 22.83 210 ASP B O 1
ATOM 7174 N N . VAL B 1 211 ? -24.537 7.851 -7.700 1.00 19.20 211 VAL B N 1
ATOM 7175 C CA . VAL B 1 211 ? -24.574 9.279 -7.412 1.00 18.61 211 VAL B CA 1
ATOM 7176 C C . VAL B 1 211 ? -24.250 9.490 -5.940 1.00 20.54 211 VAL B C 1
ATOM 7177 O O . VAL B 1 211 ? -24.767 8.773 -5.072 1.00 22.51 211 VAL B O 1
ATOM 7190 N N . THR B 1 212 ? -23.388 10.464 -5.674 1.00 21.82 212 THR B N 1
ATOM 7191 C CA . THR B 1 212 ? -23.102 10.864 -4.308 1.00 22.45 212 THR B CA 1
ATOM 7192 C C . THR B 1 212 ? -23.068 12.370 -4.156 1.00 22.82 212 THR B C 1
ATOM 7193 O O . THR B 1 212 ? -23.070 13.100 -5.135 1.00 22.49 212 THR B O 1
ATOM 7204 N N . ASP B 1 213 ? -23.021 12.833 -2.905 1.00 24.88 213 ASP B N 1
ATOM 7205 C CA . ASP B 1 213 ? -22.701 14.234 -2.657 1.00 29.35 213 ASP B CA 1
ATOM 7206 C C . ASP B 1 213 ? -21.189 14.418 -2.828 1.00 30.60 213 ASP B C 1
ATOM 7207 O O . ASP B 1 213 ? -20.487 13.485 -3.198 1.00 25.96 213 ASP B O 1
ATOM 7216 N N . ASP B 1 214 ? -20.692 15.619 -2.562 1.00 28.63 214 ASP B N 1
ATOM 7217 C CA . ASP B 1 214 ? -19.286 15.938 -2.847 1.00 30.02 214 ASP B CA 1
ATOM 7218 C C . ASP B 1 214 ? -18.243 15.177 -2.007 1.00 33.35 214 ASP B C 1
ATOM 7219 O O . ASP B 1 214 ? -17.054 15.250 -2.314 1.00 37.05 214 ASP B O 1
ATOM 7228 N N . TRP B 1 215 ? -18.680 14.489 -0.950 1.00 33.66 215 TRP B N 1
ATOM 7229 C CA . TRP B 1 215 ? -17.784 13.704 -0.076 1.00 41.12 215 TRP B CA 1
ATOM 7230 C C . TRP B 1 215 ? -18.011 12.197 -0.139 1.00 44.36 215 TRP B C 1
ATOM 7231 O O . TRP B 1 215 ? -17.520 11.469 0.719 1.00 46.64 215 TRP B O 1
ATOM 7252 N N . GLY B 1 216 ? -18.789 11.734 -1.116 1.00 39.96 216 GLY B N 1
ATOM 7253 C CA . GLY B 1 216 ? -18.941 10.304 -1.339 1.00 38.68 216 GLY B CA 1
ATOM 7254 C C . GLY B 1 216 ? -20.095 9.686 -0.584 1.00 39.02 216 GLY B C 1
ATOM 7255 O O . GLY B 1 216 ? -20.267 8.473 -0.584 1.00 39.33 216 GLY B O 1
ATOM 7259 N N . ASP B 1 217 ? -20.870 10.537 0.077 1.00 35.62 217 ASP B N 1
ATOM 7260 C CA . ASP B 1 217 ? -22.053 10.143 0.829 1.00 38.53 217 ASP B CA 1
ATOM 7261 C C . ASP B 1 217 ? -23.335 10.255 -0.013 1.00 35.63 217 ASP B C 1
ATOM 7262 O O . ASP B 1 217 ? -23.305 10.703 -1.161 1.00 29.80 217 ASP B O 1
ATOM 7271 N N . ALA B 1 218 ? -24.445 9.780 0.539 1.00 38.33 218 ALA B N 1
ATOM 7272 C CA . ALA B 1 218 ? -25.730 9.786 -0.154 1.00 42.95 218 ALA B CA 1
ATOM 7273 C C . ALA B 1 218 ? -26.139 11.161 -0.695 1.00 39.33 218 ALA B C 1
ATOM 7274 O O . ALA B 1 218 ? -26.131 12.172 0.019 1.00 40.57 218 ALA B O 1
ATOM 7281 N N . ALA B 1 219 ? -26.476 11.175 -1.979 1.00 37.07 219 ALA B N 1
ATOM 7282 C CA . ALA B 1 219 ? -26.900 12.380 -2.687 1.00 38.67 219 ALA B CA 1
ATOM 7283 C C . ALA B 1 219 ? -28.346 12.757 -2.342 1.00 44.83 219 ALA B C 1
ATOM 7284 O O . ALA B 1 219 ? -29.129 11.912 -1.926 1.00 41.96 219 ALA B O 1
ATOM 7291 N N . GLY B 1 220 ? -28.712 14.022 -2.505 1.00 53.70 220 GLY B N 1
ATOM 7292 C CA . GLY B 1 220 ? -30.114 14.369 -2.394 1.00 63.09 220 GLY B CA 1
ATOM 7293 C C . GLY B 1 220 ? -30.850 13.825 -3.612 1.00 67.64 220 GLY B C 1
ATOM 7294 O O . GLY B 1 220 ? -30.291 13.056 -4.397 1.00 68.02 220 GLY B O 1
ATOM 7298 N N . ASP B 1 221 ? -32.109 14.214 -3.768 1.00 68.38 221 ASP B N 1
ATOM 7299 C CA . ASP B 1 221 ? -32.927 13.753 -4.885 1.00 66.55 221 ASP B CA 1
ATOM 7300 C C . ASP B 1 221 ? -32.602 14.564 -6.132 1.00 56.15 221 ASP B C 1
ATOM 7301 O O . ASP B 1 221 ? -32.722 15.790 -6.124 1.00 55.38 221 ASP B O 1
ATOM 7310 N N . ILE B 1 222 ? -32.176 13.894 -7.199 1.00 44.19 222 ILE B N 1
ATOM 7311 C CA . ILE B 1 222 ? -31.901 14.601 -8.434 1.00 37.41 222 ILE B CA 1
ATOM 7312 C C . ILE B 1 222 ? -33.021 14.398 -9.449 1.00 32.50 222 ILE B C 1
ATOM 7313 O O . ILE B 1 222 ? -32.912 14.856 -10.582 1.00 30.77 222 ILE B O 1
ATOM 7329 N N . THR B 1 223 ? -34.122 13.774 -9.030 1.00 34.42 223 THR B N 1
ATOM 7330 C CA . THR B 1 223 ? -35.290 13.685 -9.901 1.00 37.24 223 THR B CA 1
ATOM 7331 C C . THR B 1 223 ? -35.720 15.086 -10.342 1.00 34.68 223 THR B C 1
ATOM 7332 O O . THR B 1 223 ? -35.807 16.009 -9.528 1.00 32.37 223 THR B O 1
ATOM 7343 N N . GLY B 1 224 ? -35.971 15.256 -11.635 1.00 33.85 224 GLY B N 1
ATOM 7344 C CA . GLY B 1 224 ? -36.405 16.535 -12.155 1.00 33.56 224 GLY B CA 1
ATOM 7345 C C . GLY B 1 224 ? -35.273 17.458 -12.529 1.00 32.15 224 GLY B C 1
ATOM 7346 O O . GLY B 1 224 ? -35.482 18.477 -13.183 1.00 33.61 224 GLY B O 1
ATOM 7350 N N . LYS B 1 225 ? -34.069 17.110 -12.085 1.00 29.72 225 LYS B N 1
ATOM 7351 C CA . LYS B 1 225 ? -32.886 17.895 -12.388 1.00 32.18 225 LYS B CA 1
ATOM 7352 C C . LYS B 1 225 ? -32.428 17.661 -13.830 1.00 30.89 225 LYS B C 1
ATOM 7353 O O . LYS B 1 225 ? -32.824 16.688 -14.482 1.00 29.79 225 LYS B O 1
ATOM 7372 N N . ALA B 1 226 ? -31.559 18.536 -14.305 1.00 30.09 226 ALA B N 1
ATOM 7373 C CA . ALA B 1 226 ? -31.075 18.461 -15.671 1.00 30.60 226 ALA B CA 1
ATOM 7374 C C . ALA B 1 226 ? -30.219 17.209 -15.866 1.00 26.82 226 ALA B C 1
ATOM 7375 O O . ALA B 1 226 ? -29.385 16.851 -15.034 1.00 29.83 226 ALA B O 1
ATOM 7382 N N . LEU B 1 227 ? -30.484 16.528 -16.966 1.00 20.20 227 LEU B N 1
ATOM 7383 C CA . LEU B 1 227 ? -29.698 15.390 -17.411 1.00 21.53 227 LEU B CA 1
ATOM 7384 C C . LEU B 1 227 ? -28.932 15.764 -18.666 1.00 20.03 227 LEU B C 1
ATOM 7385 O O . LEU B 1 227 ? -29.522 15.986 -19.722 1.00 22.47 227 LEU B O 1
ATOM 7401 N N . SER B 1 228 ? -27.619 15.856 -18.555 1.00 15.87 228 SER B N 1
ATOM 7402 C CA . SER B 1 228 ? -26.792 16.223 -19.709 1.00 14.96 228 SER B CA 1
ATOM 7403 C C . SER B 1 228 ? -25.695 15.189 -19.890 1.00 13.56 228 SER B C 1
ATOM 7404 O O . SER B 1 228 ? -24.956 14.842 -18.940 1.00 15.28 228 SER B O 1
ATOM 7412 N N . PHE B 1 229 ? -25.580 14.666 -21.116 1.00 12.65 229 PHE B N 1
ATOM 7413 C CA . PHE B 1 229 ? -24.519 13.703 -21.390 1.00 12.87 229 PHE B CA 1
ATOM 7414 C C . PHE B 1 229 ? -24.257 13.586 -22.881 1.00 12.28 229 PHE B C 1
ATOM 7415 O O . PHE B 1 229 ? -25.055 14.000 -23.701 1.00 14.30 229 PHE B O 1
ATOM 7432 N N . VAL B 1 230 ? -23.106 13.020 -23.204 1.00 11.01 230 VAL B N 1
ATOM 7433 C CA . VAL B 1 230 ? -22.718 12.677 -24.561 1.00 11.15 230 VAL B CA 1
ATOM 7434 C C . VAL B 1 230 ? -22.703 11.166 -24.669 1.00 11.45 230 VAL B C 1
ATOM 7435 O O . VAL B 1 230 ? -22.084 10.505 -23.833 1.00 11.97 230 VAL B O 1
ATOM 7448 N N . VAL B 1 231 ? -23.330 10.617 -25.709 1.00 11.67 231 VAL B N 1
ATOM 7449 C CA . VAL B 1 231 ? -23.244 9.192 -26.014 1.00 11.81 231 VAL B CA 1
ATOM 7450 C C . VAL B 1 231 ? -22.624 9.069 -27.379 1.00 11.85 231 VAL B C 1
ATOM 7451 O O . VAL B 1 231 ? -22.932 9.860 -28.270 1.00 12.44 231 VAL B O 1
ATOM 7464 N N . THR B 1 232 ? -21.701 8.135 -27.516 1.00 12.86 232 THR B N 1
ATOM 7465 C CA . THR B 1 232 ? -20.976 7.923 -28.758 1.00 12.57 232 THR B CA 1
ATOM 7466 C C . THR B 1 232 ? -21.045 6.465 -29.175 1.00 11.55 232 THR B C 1
ATOM 7467 O O . THR B 1 232 ? -21.124 5.590 -28.328 1.00 12.97 232 THR B O 1
ATOM 7478 N N . ASP B 1 233 ? -21.013 6.221 -30.477 1.00 11.31 233 ASP B N 1
ATOM 7479 C CA . ASP B 1 233 ? -20.845 4.885 -31.032 1.00 11.03 233 ASP B CA 1
ATOM 7480 C C . ASP B 1 233 ? -20.539 5.018 -32.524 1.00 13.30 233 ASP B C 1
ATOM 7481 O O . ASP B 1 233 ? -21.045 5.913 -33.170 1.00 13.59 233 ASP B O 1
ATOM 7490 N N . ASP B 1 234 ? -19.668 4.153 -33.038 1.00 15.34 234 ASP B N 1
ATOM 7491 C CA . ASP B 1 234 ? -19.436 4.060 -34.491 1.00 16.55 234 ASP B CA 1
ATOM 7492 C C . ASP B 1 234 ? -19.045 5.380 -35.144 1.00 20.68 234 ASP B C 1
ATOM 7493 O O . ASP B 1 234 ? -19.405 5.651 -36.281 1.00 24.52 234 ASP B O 1
ATOM 7502 N N . GLY B 1 235 ? -18.304 6.191 -34.404 1.00 19.50 235 GLY B N 1
ATOM 7503 C CA . GLY B 1 235 ? -17.828 7.472 -34.917 1.00 23.88 235 GLY B CA 1
ATOM 7504 C C . GLY B 1 235 ? -18.846 8.604 -34.916 1.00 25.29 235 GLY B C 1
ATOM 7505 O O . GLY B 1 235 ? -18.607 9.668 -35.491 1.00 29.31 235 GLY B O 1
ATOM 7509 N N . TYR B 1 236 ? -20.005 8.350 -34.322 1.00 17.26 236 TYR B N 1
ATOM 7510 C CA . TYR B 1 236 ? -21.051 9.340 -34.112 1.00 15.48 236 TYR B CA 1
ATOM 7511 C C . TYR B 1 236 ? -21.081 9.800 -32.657 1.00 13.44 236 TYR B C 1
ATOM 7512 O O . TYR B 1 236 ? -20.802 9.014 -31.759 1.00 12.99 236 TYR B O 1
ATOM 7530 N N . SER B 1 237 ? -21.427 11.068 -32.440 1.00 12.60 237 SER B N 1
ATOM 7531 C CA A SER B 1 237 ? -21.505 11.638 -31.102 0.53 13.83 237 SER B CA 1
ATOM 7532 C CA B SER B 1 237 ? -21.512 11.613 -31.097 0.47 13.85 237 SER B CA 1
ATOM 7533 C C . SER B 1 237 ? -22.755 12.477 -30.928 1.00 14.35 237 SER B C 1
ATOM 7534 O O . SER B 1 237 ? -23.020 13.378 -31.736 1.00 18.71 237 SER B O 1
ATOM 7549 N N . ARG B 1 238 ? -23.507 12.207 -29.866 1.00 11.42 238 ARG B N 1
ATOM 7550 C CA . ARG B 1 238 ? -24.768 12.857 -29.596 1.00 12.00 238 ARG B CA 1
ATOM 7551 C C . ARG B 1 238 ? -24.782 13.466 -28.199 1.00 12.09 238 ARG B C 1
ATOM 7552 O O . ARG B 1 238 ? -24.510 12.782 -27.211 1.00 13.46 238 ARG B O 1
ATOM 7573 N N . GLN B 1 239 ? -25.094 14.750 -28.138 1.00 12.81 239 GLN B N 1
ATOM 7574 C CA . GLN B 1 239 ? -25.378 15.454 -26.909 1.00 13.04 239 GLN B CA 1
ATOM 7575 C C . GLN B 1 239 ? -26.855 15.355 -26.565 1.00 13.05 239 GLN B C 1
ATOM 7576 O O . GLN B 1 239 ? -27.706 15.698 -27.388 1.00 15.04 239 GLN B O 1
ATOM 7590 N N . VAL B 1 240 ? -27.135 14.887 -25.357 1.00 13.62 240 VAL B N 1
ATOM 7591 C CA . VAL B 1 240 ? -28.483 14.755 -24.860 1.00 13.35 240 VAL B CA 1
ATOM 7592 C C . VAL B 1 240 ? -28.690 15.747 -23.760 1.00 15.06 240 VAL B C 1
ATOM 7593 O O . VAL B 1 240 ? -27.888 15.827 -22.849 1.00 15.42 240 VAL B O 1
ATOM 7606 N N . ASN B 1 241 ? -29.756 16.529 -23.886 1.00 17.80 241 ASN B N 1
ATOM 7607 C CA . ASN B 1 241 ? -30.196 17.425 -22.844 1.00 19.44 241 ASN B CA 1
ATOM 7608 C C . ASN B 1 241 ? -31.630 17.104 -22.488 1.00 20.71 241 ASN B C 1
ATOM 7609 O O . ASN B 1 241 ? -32.548 17.304 -23.275 1.00 24.65 241 ASN B O 1
ATOM 7620 N N . ASP B 1 242 ? -31.809 16.599 -21.286 1.00 20.44 242 ASP B N 1
ATOM 7621 C CA . ASP B 1 242 ? -33.108 16.132 -20.881 1.00 22.58 242 ASP B CA 1
ATOM 7622 C C . ASP B 1 242 ? -33.310 16.431 -19.409 1.00 22.86 242 ASP B C 1
ATOM 7623 O O . ASP B 1 242 ? -32.587 17.236 -18.826 1.00 22.77 242 ASP B O 1
ATOM 7632 N N . THR B 1 243 ? -34.282 15.752 -18.820 1.00 22.36 243 THR B N 1
ATOM 7633 C CA . THR B 1 243 ? -34.632 15.934 -17.425 1.00 26.16 243 THR B CA 1
ATOM 7634 C C . THR B 1 243 ? -34.659 14.555 -16.810 1.00 26.33 243 THR B C 1
ATOM 7635 O O . THR B 1 243 ? -35.232 13.641 -17.409 1.00 29.67 243 THR B O 1
ATOM 7646 N N . ILE B 1 244 ? -34.055 14.397 -15.633 1.00 24.59 244 ILE B N 1
ATOM 7647 C CA . ILE B 1 244 ? -34.071 13.113 -14.938 1.00 22.82 244 ILE B CA 1
ATOM 7648 C C . ILE B 1 244 ? -35.508 12.734 -14.572 1.00 24.08 244 ILE B C 1
ATOM 7649 O O . ILE B 1 244 ? -36.183 13.452 -13.829 1.00 26.24 244 ILE B O 1
ATOM 7665 N N . GLY B 1 245 ? -35.927 11.588 -15.099 1.00 25.13 245 GLY B N 1
ATOM 7666 C CA . GLY B 1 245 ? -37.289 11.091 -14.990 1.00 29.41 245 GLY B CA 1
ATOM 7667 C C . GLY B 1 245 ? -37.695 10.570 -13.633 1.00 41.66 245 GLY B C 1
ATOM 7668 O O . GLY B 1 245 ? -36.864 10.168 -12.828 1.00 35.53 245 GLY B O 1
ATOM 7672 N N . GLN B 1 246 ? -39.006 10.557 -13.425 1.00 63.11 246 GLN B N 1
ATOM 7673 C CA . GLN B 1 246 ? -39.623 10.112 -12.180 1.00 80.81 246 GLN B CA 1
ATOM 7674 C C . GLN B 1 246 ? -39.427 8.614 -11.986 1.00 84.06 246 GLN B C 1
ATOM 7675 O O . GLN B 1 246 ? -38.833 8.177 -11.001 1.00 85.06 246 GLN B O 1
ATOM 7689 N N . GLY B 1 247 ? -39.932 7.837 -12.940 1.00 85.14 247 GLY B N 1
ATOM 7690 C CA . GLY B 1 247 ? -39.861 6.390 -12.884 1.00 86.33 247 GLY B CA 1
ATOM 7691 C C . GLY B 1 247 ? -39.598 5.799 -14.253 1.00 87.55 247 GLY B C 1
ATOM 7692 O O . GLY B 1 247 ? -40.157 4.763 -14.608 1.00 89.68 247 GLY B O 1
ATOM 7696 N N . SER C 1 1 ? 1.107 61.247 -4.717 1.00 88.56 1 SER C N 1
ATOM 7697 C CA . SER C 1 1 ? 2.113 60.170 -4.509 1.00 89.34 1 SER C CA 1
ATOM 7698 C C . SER C 1 1 ? 1.539 58.791 -4.836 1.00 84.72 1 SER C C 1
ATOM 7699 O O . SER C 1 1 ? 2.257 57.912 -5.324 1.00 89.00 1 SER C O 1
ATOM 7709 N N . ASN C 1 2 ? 0.242 58.616 -4.591 1.00 72.65 2 ASN C N 1
ATOM 7710 C CA . ASN C 1 2 ? -0.432 57.358 -4.903 1.00 60.64 2 ASN C CA 1
ATOM 7711 C C . ASN C 1 2 ? -1.709 57.566 -5.699 1.00 44.18 2 ASN C C 1
ATOM 7712 O O . ASN C 1 2 ? -2.224 58.679 -5.800 1.00 37.18 2 ASN C O 1
ATOM 7723 N N . ALA C 1 3 ? -2.183 56.491 -6.315 1.00 36.21 3 ALA C N 1
ATOM 7724 C CA . ALA C 1 3 ? -3.473 56.510 -6.976 1.00 29.95 3 ALA C CA 1
ATOM 7725 C C . ALA C 1 3 ? -4.495 56.326 -5.872 1.00 23.79 3 ALA C C 1
ATOM 7726 O O . ALA C 1 3 ? -4.885 55.207 -5.577 1.00 22.07 3 ALA C O 1
ATOM 7733 N N . ASP C 1 4 ? -4.879 57.435 -5.249 1.00 24.55 4 ASP C N 1
ATOM 7734 C CA . ASP C 1 4 ? -5.588 57.423 -3.976 1.00 24.70 4 ASP C CA 1
ATOM 7735 C C . ASP C 1 4 ? -6.276 58.774 -3.806 1.00 20.70 4 ASP C C 1
ATOM 7736 O O . ASP C 1 4 ? -5.605 59.798 -3.770 1.00 22.07 4 ASP C O 1
ATOM 7745 N N . THR C 1 5 ? -7.603 58.786 -3.730 1.00 17.03 5 THR C N 1
ATOM 7746 C CA . THR C 1 5 ? -8.362 60.023 -3.601 1.00 15.61 5 THR C CA 1
ATOM 7747 C C . THR C 1 5 ? -8.272 60.687 -2.246 1.00 16.83 5 THR C C 1
ATOM 7748 O O . THR C 1 5 ? -8.697 61.831 -2.079 1.00 18.66 5 THR C O 1
ATOM 7759 N N . GLY C 1 6 ? -7.814 59.941 -1.256 1.00 15.69 6 GLY C N 1
ATOM 7760 C CA . GLY C 1 6 ? -8.030 60.350 0.110 1.00 16.19 6 GLY C CA 1
ATOM 7761 C C . GLY C 1 6 ? -9.496 60.216 0.476 1.00 15.41 6 GLY C C 1
ATOM 7762 O O . GLY C 1 6 ? -10.307 59.747 -0.341 1.00 14.59 6 GLY C O 1
ATOM 7766 N N . TRP C 1 7 ? -9.851 60.580 1.712 1.00 14.23 7 TRP C N 1
ATOM 7767 C CA . TRP C 1 7 ? -11.256 60.549 2.122 1.00 13.09 7 TRP C CA 1
ATOM 7768 C C . TRP C 1 7 ? -11.983 61.763 1.573 1.00 14.92 7 TRP C C 1
ATOM 7769 O O . TRP C 1 7 ? -11.592 62.915 1.838 1.00 19.54 7 TRP C O 1
ATOM 7790 N N . LEU C 1 8 ? -13.037 61.502 0.814 1.00 12.01 8 LEU C N 1
ATOM 7791 C CA . LEU C 1 8 ? -13.870 62.504 0.186 1.00 13.32 8 LEU C CA 1
ATOM 7792 C C . LEU C 1 8 ? -15.156 62.650 0.966 1.00 12.70 8 LEU C C 1
ATOM 7793 O O . LEU C 1 8 ? -15.827 61.665 1.310 1.00 13.51 8 LEU C O 1
ATOM 7809 N N . THR C 1 9 ? -15.497 63.904 1.199 1.00 13.52 9 THR C N 1
ATOM 7810 C CA . THR C 1 9 ? -16.744 64.290 1.815 1.00 13.77 9 THR C CA 1
ATOM 7811 C C . THR C 1 9 ? -17.393 65.389 0.994 1.00 15.19 9 THR C C 1
ATOM 7812 O O . THR C 1 9 ? -16.738 66.083 0.211 1.00 16.46 9 THR C O 1
ATOM 7840 N N . PRO C 1 11 ? -20.293 68.592 1.747 1.00 15.09 11 PRO C N 1
ATOM 7841 C CA . PRO C 1 11 ? -20.824 69.276 2.912 1.00 15.02 11 PRO C CA 1
ATOM 7842 C C . PRO C 1 11 ? -22.285 68.956 3.179 1.00 15.93 11 PRO C C 1
ATOM 7843 O O . PRO C 1 11 ? -22.699 68.975 4.337 1.00 17.26 11 PRO C O 1
ATOM 7854 N N . ASP C 1 12 ? -23.038 68.604 2.149 1.00 14.66 12 ASP C N 1
ATOM 7855 C CA . ASP C 1 12 ? -24.457 68.320 2.366 1.00 16.95 12 ASP C CA 1
ATOM 7856 C C . ASP C 1 12 ? -24.720 66.870 2.739 1.00 18.09 12 ASP C C 1
ATOM 7857 O O . ASP C 1 12 ? -25.858 66.488 2.948 1.00 20.04 12 ASP C O 1
ATOM 7866 N N . ASN C 1 13 ? -23.674 66.065 2.852 1.00 13.84 13 ASN C N 1
ATOM 7867 C CA . ASN C 1 13 ? -23.831 64.700 3.346 1.00 12.02 13 ASN C CA 1
ATOM 7868 C C . ASN C 1 13 ? -22.893 64.534 4.534 1.00 13.65 13 ASN C C 1
ATOM 7869 O O . ASN C 1 13 ? -21.694 64.339 4.335 1.00 14.92 13 ASN C O 1
ATOM 7880 N N . ASP C 1 14 ? -23.430 64.633 5.760 1.00 13.69 14 ASP C N 1
ATOM 7881 C CA . ASP C 1 14 ? -22.561 64.557 6.923 1.00 17.87 14 ASP C CA 1
ATOM 7882 C C . ASP C 1 14 ? -22.435 63.160 7.515 1.00 16.04 14 ASP C C 1
ATOM 7883 O O . ASP C 1 14 ? -21.830 62.988 8.573 1.00 18.91 14 ASP C O 1
ATOM 7892 N N . HIS C 1 15 ? -22.934 62.141 6.816 1.00 13.29 15 HIS C N 1
ATOM 7893 C CA . HIS C 1 15 ? -22.912 60.776 7.331 1.00 13.49 15 HIS C CA 1
ATOM 7894 C C . HIS C 1 15 ? -22.161 59.763 6.471 1.00 13.03 15 HIS C C 1
ATOM 7895 O O . HIS C 1 15 ? -22.228 58.552 6.734 1.00 14.34 15 HIS C O 1
ATOM 7909 N N . ALA C 1 16 ? -21.458 60.238 5.444 1.00 11.45 16 ALA C N 1
ATOM 7910 C CA . ALA C 1 16 ? -20.689 59.347 4.593 1.00 11.85 16 ALA C CA 1
ATOM 7911 C C . ALA C 1 16 ? -19.348 59.946 4.203 1.00 12.10 16 ALA C C 1
ATOM 7912 O O . ALA C 1 16 ? -19.171 61.174 4.088 1.00 13.74 16 ALA C O 1
ATOM 7919 N N . GLN C 1 17 ? -18.382 59.083 4.044 1.00 11.26 17 GLN C N 1
ATOM 7920 C CA . GLN C 1 17 ? -17.125 59.473 3.418 1.00 10.65 17 GLN C CA 1
ATOM 7921 C C . GLN C 1 17 ? -16.693 58.311 2.549 1.00 9.69 17 GLN C C 1
ATOM 7922 O O . GLN C 1 17 ? -16.986 57.148 2.845 1.00 11.61 17 GLN C O 1
ATOM 7936 N N . VAL C 1 18 ? -16.033 58.633 1.438 1.00 10.34 18 VAL C N 1
ATOM 7937 C CA A VAL C 1 18 ? -15.620 57.617 0.472 0.73 10.48 18 VAL C CA 1
ATOM 7938 C CA B VAL C 1 18 ? -15.644 57.655 0.430 0.27 10.61 18 VAL C CA 1
ATOM 7939 C C . VAL C 1 18 ? -14.165 57.795 0.073 1.00 9.22 18 VAL C C 1
ATOM 7940 O O . VAL C 1 18 ? -13.629 58.887 0.097 1.00 12.35 18 VAL C O 1
ATOM 7965 N N . ARG C 1 19 ? -13.538 56.691 -0.283 1.00 9.62 19 ARG C N 1
ATOM 7966 C CA . ARG C 1 19 ? -12.147 56.719 -0.723 1.00 11.07 19 ARG C CA 1
ATOM 7967 C C . ARG C 1 19 ? -11.954 55.687 -1.805 1.00 12.18 19 ARG C C 1
ATOM 7968 O O . ARG C 1 19 ? -12.401 54.543 -1.683 1.00 11.92 19 ARG C O 1
ATOM 7989 N N . ALA C 1 20 ? -11.273 56.093 -2.863 1.00 12.17 20 ALA C N 1
ATOM 7990 C CA . ALA C 1 20 ? -10.891 55.134 -3.893 1.00 13.64 20 ALA C CA 1
ATOM 7991 C C . ALA C 1 20 ? -9.377 55.072 -4.070 1.00 12.61 20 ALA C C 1
ATOM 7992 O O . ALA C 1 20 ? -8.692 56.097 -4.069 1.00 13.71 20 ALA C O 1
ATOM 7999 N N . THR C 1 21 ? -8.888 53.849 -4.247 1.00 14.02 21 THR C N 1
ATOM 8000 C CA . THR C 1 21 ? -7.480 53.589 -4.555 1.00 15.92 21 THR C CA 1
ATOM 8001 C C . THR C 1 21 ? -7.448 52.682 -5.741 1.00 15.67 21 THR C C 1
ATOM 8002 O O . THR C 1 21 ? -8.369 51.909 -5.956 1.00 15.62 21 THR C O 1
ATOM 8013 N N . ALA C 1 22 ? -6.357 52.732 -6.489 1.00 16.85 22 ALA C N 1
ATOM 8014 C CA . ALA C 1 22 ? -6.337 52.019 -7.738 1.00 17.02 22 ALA C CA 1
ATOM 8015 C C . ALA C 1 22 ? -4.964 51.572 -8.111 1.00 18.37 22 ALA C C 1
ATOM 8016 O O . ALA C 1 22 ? -3.973 52.163 -7.705 1.00 20.41 22 ALA C O 1
ATOM 8023 N N . ASP C 1 23 ? -4.947 50.506 -8.894 1.00 20.12 23 ASP C N 1
ATOM 8024 C CA . ASP C 1 23 ? -3.713 49.951 -9.430 1.00 25.53 23 ASP C CA 1
ATOM 8025 C C . ASP C 1 23 ? -3.923 49.594 -10.890 1.00 23.05 23 ASP C C 1
ATOM 8026 O O . ASP C 1 23 ? -4.797 48.805 -11.225 1.00 23.42 23 ASP C O 1
ATOM 8035 N N . LYS C 1 24 ? -3.059 50.135 -11.741 1.00 24.67 24 LYS C N 1
ATOM 8036 C CA . LYS C 1 24 ? -3.082 49.839 -13.164 1.00 28.96 24 LYS C CA 1
ATOM 8037 C C . LYS C 1 24 ? -1.939 48.886 -13.431 1.00 29.51 24 LYS C C 1
ATOM 8038 O O . LYS C 1 24 ? -0.794 49.179 -13.120 1.00 32.29 24 LYS C O 1
ATOM 8057 N N . SER C 1 25 ? -2.276 47.739 -14.007 1.00 30.98 25 SER C N 1
ATOM 8058 C CA . SER C 1 25 ? -1.272 46.734 -14.344 1.00 40.24 25 SER C CA 1
ATOM 8059 C C . SER C 1 25 ? -0.617 47.039 -15.693 1.00 44.47 25 SER C C 1
ATOM 8060 O O . SER C 1 25 ? -1.093 47.891 -16.452 1.00 38.76 25 SER C O 1
ATOM 8068 N N . SER C 1 26 ? 0.480 46.342 -15.974 1.00 52.93 26 SER C N 1
ATOM 8069 C CA . SER C 1 26 ? 1.210 46.502 -17.228 1.00 61.36 26 SER C CA 1
ATOM 8070 C C . SER C 1 26 ? 0.334 46.170 -18.434 1.00 59.41 26 SER C C 1
ATOM 8071 O O . SER C 1 26 ? 0.560 46.679 -19.532 1.00 60.41 26 SER C O 1
ATOM 8079 N N . THR C 1 27 ? -0.663 45.314 -18.219 1.00 54.58 27 THR C N 1
ATOM 8080 C CA . THR C 1 27 ? -1.576 44.906 -19.285 1.00 52.76 27 THR C CA 1
ATOM 8081 C C . THR C 1 27 ? -2.695 45.927 -19.510 1.00 45.44 27 THR C C 1
ATOM 8082 O O . THR C 1 27 ? -3.464 45.803 -20.466 1.00 40.13 27 THR C O 1
ATOM 8093 N N . GLY C 1 28 ? -2.780 46.931 -18.632 1.00 43.32 28 GLY C N 1
ATOM 8094 C CA . GLY C 1 28 ? -3.753 48.007 -18.753 1.00 40.01 28 GLY C CA 1
ATOM 8095 C C . GLY C 1 28 ? -5.046 47.800 -17.967 1.00 37.75 28 GLY C C 1
ATOM 8096 O O . GLY C 1 28 ? -5.967 48.601 -18.051 1.00 38.91 28 GLY C O 1
ATOM 8100 N N . ASP C 1 29 ? -5.095 46.735 -17.180 1.00 34.46 29 ASP C N 1
ATOM 8101 C CA . ASP C 1 29 ? -6.236 46.439 -16.316 1.00 34.06 29 ASP C CA 1
ATOM 8102 C C . ASP C 1 29 ? -6.141 47.260 -15.052 1.00 27.94 29 ASP C C 1
ATOM 8103 O O . ASP C 1 29 ? -5.060 47.381 -14.480 1.00 28.31 29 ASP C O 1
ATOM 8112 N N . VAL C 1 30 ? -7.253 47.862 -14.646 1.00 24.53 30 VAL C N 1
ATOM 8113 C CA . VAL C 1 30 ? -7.259 48.651 -13.432 1.00 22.39 30 VAL C CA 1
ATOM 8114 C C . VAL C 1 30 ? -8.154 47.961 -12.407 1.00 21.98 30 VAL C C 1
ATOM 8115 O O . VAL C 1 30 ? -9.296 47.605 -12.675 1.00 23.64 30 VAL C O 1
ATOM 8128 N N . LYS C 1 31 ? -7.594 47.771 -11.223 1.00 19.97 31 LYS C N 1
ATOM 8129 C CA . LYS C 1 31 ? -8.329 47.337 -10.047 1.00 20.49 31 LYS C CA 1
ATOM 8130 C C . LYS C 1 31 ? -8.520 48.519 -9.140 1.00 17.70 31 LYS C C 1
ATOM 8131 O O . LYS C 1 31 ? -7.607 49.299 -8.943 1.00 16.78 31 LYS C O 1
ATOM 8150 N N . ILE C 1 32 ? -9.729 48.638 -8.598 1.00 13.91 32 ILE C N 1
ATOM 8151 C CA . ILE C 1 32 ? -10.084 49.739 -7.727 1.00 13.59 32 ILE C CA 1
ATOM 8152 C C . ILE C 1 32 ? -10.678 49.193 -6.440 1.00 14.00 32 ILE C C 1
ATOM 8153 O O . ILE C 1 32 ? -11.429 48.226 -6.473 1.00 14.38 32 ILE C O 1
ATOM 8169 N N . LEU C 1 33 ? -10.327 49.807 -5.316 1.00 15.03 33 LEU C N 1
ATOM 8170 C CA . LEU C 1 33 ? -11.068 49.568 -4.084 1.00 13.93 33 LEU C CA 1
ATOM 8171 C C . LEU C 1 33 ? -11.792 50.839 -3.725 1.00 12.89 33 LEU C C 1
ATOM 8172 O O . LEU C 1 33 ? -11.166 51.907 -3.557 1.00 13.54 33 LEU C O 1
ATOM 8188 N N . LEU C 1 34 ? -13.111 50.732 -3.620 1.00 12.35 34 LEU C N 1
ATOM 8189 C CA . LEU C 1 34 ? -13.957 51.840 -3.214 1.00 11.16 34 LEU C CA 1
ATOM 8190 C C . LEU C 1 34 ? -14.436 51.586 -1.812 1.00 11.59 34 LEU C C 1
ATOM 8191 O O . LEU C 1 34 ? -15.268 50.694 -1.590 1.00 12.94 34 LEU C O 1
ATOM 8207 N N . GLU C 1 35 ? -13.911 52.373 -0.886 1.00 10.92 35 GLU C N 1
ATOM 8208 C CA . GLU C 1 35 ? -14.311 52.279 0.509 1.00 10.97 35 GLU C CA 1
ATOM 8209 C C . GLU C 1 35 ? -15.394 53.267 0.827 1.00 9.96 35 GLU C C 1
ATOM 8210 O O . GLU C 1 35 ? -15.281 54.445 0.444 1.00 11.37 35 GLU C O 1
ATOM 8222 N N . VAL C 1 36 ? -16.444 52.825 1.514 1.00 10.17 36 VAL C N 1
ATOM 8223 C CA . VAL C 1 36 ? -17.494 53.697 1.992 1.00 10.99 36 VAL C CA 1
ATOM 8224 C C . VAL C 1 36 ? -17.634 53.525 3.491 1.00 12.37 36 VAL C C 1
ATOM 8225 O O . VAL C 1 36 ? -17.784 52.407 3.980 1.00 12.70 36 VAL C O 1
ATOM 8238 N N . GLN C 1 37 ? -17.503 54.615 4.224 1.00 12.12 37 GLN C N 1
ATOM 8239 C CA . GLN C 1 37 ? -17.766 54.635 5.664 1.00 11.37 37 GLN C CA 1
ATOM 8240 C C . GLN C 1 37 ? -18.993 55.449 5.960 1.00 11.40 37 GLN C C 1
ATOM 8241 O O . GLN C 1 37 ? -19.154 56.561 5.428 1.00 12.36 37 GLN C O 1
ATOM 8255 N N . LEU C 1 38 ? -19.854 54.889 6.817 1.00 11.57 38 LEU C N 1
ATOM 8256 C CA . LEU C 1 38 ? -21.143 55.470 7.139 1.00 12.18 38 LEU C CA 1
ATOM 8257 C C . LEU C 1 38 ? -21.287 55.706 8.614 1.00 13.14 38 LEU C C 1
ATOM 8258 O O . LEU C 1 38 ? -20.920 54.854 9.423 1.00 14.71 38 LEU C O 1
ATOM 8274 N N . ALA C 1 39 ? -21.837 56.855 8.964 1.00 11.70 39 ALA C N 1
ATOM 8275 C CA . ALA C 1 39 ? -22.158 57.140 10.349 1.00 13.18 39 ALA C CA 1
ATOM 8276 C C . ALA C 1 39 ? -23.299 56.241 10.837 1.00 14.20 39 ALA C C 1
ATOM 8277 O O . ALA C 1 39 ? -24.068 55.666 10.054 1.00 13.42 39 ALA C O 1
ATOM 8284 N N . PRO C 1 40 ? -23.418 56.079 12.159 1.00 13.89 40 PRO C N 1
ATOM 8285 C CA . PRO C 1 40 ? -24.484 55.237 12.673 1.00 12.52 40 PRO C CA 1
ATOM 8286 C C . PRO C 1 40 ? -25.882 55.628 12.183 1.00 12.42 40 PRO C C 1
ATOM 8287 O O . PRO C 1 40 ? -26.193 56.821 12.025 1.00 13.24 40 PRO C O 1
ATOM 8298 N N . GLY C 1 41 ? -26.686 54.612 11.883 1.00 13.21 41 GLY C N 1
ATOM 8299 C CA . GLY C 1 41 ? -28.055 54.842 11.466 1.00 13.62 41 GLY C CA 1
ATOM 8300 C C . GLY C 1 41 ? -28.234 54.967 9.963 1.00 16.30 41 GLY C C 1
ATOM 8301 O O . GLY C 1 41 ? -29.373 55.113 9.503 1.00 18.81 41 GLY C O 1
ATOM 8305 N N . TRP C 1 42 ? -27.123 54.994 9.228 1.00 13.43 42 TRP C N 1
ATOM 8306 C CA . TRP C 1 42 ? -27.159 55.118 7.779 1.00 13.35 42 TRP C CA 1
ATOM 8307 C C . TRP C 1 42 ? -26.622 53.872 7.113 1.00 14.68 42 TRP C C 1
ATOM 8308 O O . TRP C 1 42 ? -25.685 53.245 7.585 1.00 15.32 42 TRP C O 1
ATOM 8329 N N . LYS C 1 43 ? -27.254 53.507 6.016 1.00 11.71 43 LYS C N 1
ATOM 8330 C CA . LYS C 1 43 ? -26.849 52.343 5.259 1.00 12.16 43 LYS C CA 1
ATOM 8331 C C . LYS C 1 43 ? -26.607 52.740 3.818 1.00 11.34 43 LYS C C 1
ATOM 8332 O O . LYS C 1 43 ? -27.097 53.785 3.370 1.00 12.25 43 LYS C O 1
ATOM 8351 N N . THR C 1 44 ? -25.918 51.891 3.075 1.00 10.52 44 THR C N 1
ATOM 8352 C CA . THR C 1 44 ? -25.946 52.000 1.628 1.00 11.26 44 THR C CA 1
ATOM 8353 C C . THR C 1 44 ? -26.513 50.695 1.109 1.00 11.01 44 THR C C 1
ATOM 8354 O O . THR C 1 44 ? -26.910 49.831 1.887 1.00 12.81 44 THR C O 1
ATOM 8365 N N . TYR C 1 45 ? -26.676 50.625 -0.200 1.00 11.54 45 TYR C N 1
ATOM 8366 C CA . TYR C 1 45 ? -27.441 49.547 -0.798 1.00 10.13 45 TYR C CA 1
ATOM 8367 C C . TYR C 1 45 ? -26.622 48.524 -1.584 1.00 10.23 45 TYR C C 1
ATOM 8368 O O . TYR C 1 45 ? -25.531 48.773 -2.060 1.00 12.35 45 TYR C O 1
ATOM 8386 N N . TRP C 1 46 ? -27.206 47.336 -1.678 1.00 11.01 46 TRP C N 1
ATOM 8387 C CA . TRP C 1 46 ? -26.721 46.231 -2.500 1.00 9.97 46 TRP C CA 1
ATOM 8388 C C . TRP C 1 46 ? -27.166 46.430 -3.942 1.00 12.17 46 TRP C C 1
ATOM 8389 O O . TRP C 1 46 ? -27.904 47.372 -4.230 1.00 14.26 46 TRP C O 1
ATOM 8410 N N . ARG C 1 47 ? -26.773 45.508 -4.810 1.00 11.79 47 ARG C N 1
ATOM 8411 C CA . ARG C 1 47 ? -27.121 45.636 -6.216 1.00 12.99 47 ARG C CA 1
ATOM 8412 C C . ARG C 1 47 ? -28.620 45.581 -6.476 1.00 13.63 47 ARG C C 1
ATOM 8413 O O . ARG C 1 47 ? -29.106 46.181 -7.422 1.00 16.69 47 ARG C O 1
ATOM 8434 N N . SER C 1 48 ? -29.336 44.844 -5.628 1.00 12.50 48 SER C N 1
ATOM 8435 C CA . SER C 1 48 ? -30.801 44.807 -5.598 1.00 13.15 48 SER C CA 1
ATOM 8436 C C . SER C 1 48 ? -31.247 45.427 -4.284 1.00 13.84 48 SER C C 1
ATOM 8437 O O . SER C 1 48 ? -31.232 44.781 -3.234 1.00 15.72 48 SER C O 1
ATOM 8445 N N . PRO C 1 49 ? -31.612 46.702 -4.306 1.00 12.47 49 PRO C N 1
ATOM 8446 C CA . PRO C 1 49 ? -31.720 47.429 -3.047 1.00 16.05 49 PRO C CA 1
ATOM 8447 C C . PRO C 1 49 ? -32.989 47.179 -2.250 1.00 20.37 49 PRO C C 1
ATOM 8448 O O . PRO C 1 49 ? -33.023 47.454 -1.049 1.00 22.12 49 PRO C O 1
ATOM 8459 N N . GLY C 1 50 ? -34.013 46.703 -2.939 1.00 19.88 50 GLY C N 1
ATOM 8460 C CA . GLY C 1 50 ? -35.372 46.603 -2.425 1.00 22.41 50 GLY C CA 1
ATOM 8461 C C . GLY C 1 50 ? -36.181 47.841 -2.794 1.00 25.75 50 GLY C C 1
ATOM 8462 O O . GLY C 1 50 ? -35.637 48.873 -3.227 1.00 24.31 50 GLY C O 1
ATOM 8466 N N . GLU C 1 51 ? -37.487 47.759 -2.580 1.00 28.12 51 GLU C N 1
ATOM 8467 C CA . GLU C 1 51 ? -38.384 48.864 -2.892 1.00 27.59 51 GLU C CA 1
ATOM 8468 C C . GLU C 1 51 ? -37.918 50.167 -2.222 1.00 28.78 51 GLU C C 1
ATOM 8469 O O . GLU C 1 51 ? -37.533 50.175 -1.052 1.00 27.88 51 GLU C O 1
ATOM 8481 N N . GLY C 1 52 ? -37.915 51.245 -2.989 1.00 30.34 52 GLY C N 1
ATOM 8482 C CA . GLY C 1 52 ? -37.591 52.574 -2.465 1.00 31.59 52 GLY C CA 1
ATOM 8483 C C . GLY C 1 52 ? -36.096 52.904 -2.486 1.00 29.89 52 GLY C C 1
ATOM 8484 O O . GLY C 1 52 ? -35.679 54.065 -2.295 1.00 30.91 52 GLY C O 1
ATOM 8488 N N . GLY C 1 53 ? -35.279 51.885 -2.739 1.00 21.10 53 GLY C N 1
ATOM 8489 C CA . GLY C 1 53 ? -33.831 52.050 -2.730 1.00 17.92 53 GLY C CA 1
ATOM 8490 C C . GLY C 1 53 ? -33.218 52.166 -4.112 1.00 18.10 53 GLY C C 1
ATOM 8491 O O . GLY C 1 53 ? -33.891 51.955 -5.124 1.00 18.63 53 GLY C O 1
ATOM 8495 N N . VAL C 1 54 ? -31.927 52.488 -4.140 1.00 16.30 54 VAL C N 1
ATOM 8496 C CA . VAL C 1 54 ? -31.176 52.686 -5.375 1.00 14.73 54 VAL C CA 1
ATOM 8497 C C . VAL C 1 54 ? -29.780 52.113 -5.197 1.00 14.94 54 VAL C C 1
ATOM 8498 O O . VAL C 1 54 ? -29.123 52.443 -4.219 1.00 15.33 54 VAL C O 1
ATOM 8511 N N . ALA C 1 55 ? -29.293 51.279 -6.118 1.00 14.59 55 ALA C N 1
ATOM 8512 C CA . ALA C 1 55 ? -27.951 50.743 -5.986 1.00 14.20 55 ALA C CA 1
ATOM 8513 C C . ALA C 1 55 ? -26.900 51.830 -6.206 1.00 14.30 55 ALA C C 1
ATOM 8514 O O . ALA C 1 55 ? -27.068 52.691 -7.053 1.00 15.26 55 ALA C O 1
ATOM 8521 N N . PRO C 1 56 ? -25.823 51.811 -5.418 1.00 12.92 56 PRO C N 1
ATOM 8522 C CA . PRO C 1 56 ? -24.748 52.768 -5.733 1.00 13.68 56 PRO C CA 1
ATOM 8523 C C . PRO C 1 56 ? -24.152 52.481 -7.103 1.00 15.16 56 PRO C C 1
ATOM 8524 O O . PRO C 1 56 ? -24.209 51.343 -7.562 1.00 16.79 56 PRO C O 1
ATOM 8535 N N . GLU C 1 57 ? -23.656 53.499 -7.796 1.00 14.81 57 GLU C N 1
ATOM 8536 C CA . GLU C 1 57 ? -23.054 53.306 -9.115 1.00 16.24 57 GLU C CA 1
ATOM 8537 C C . GLU C 1 57 ? -21.996 54.351 -9.414 1.00 14.54 57 GLU C C 1
ATOM 8538 O O . GLU C 1 57 ? -22.014 55.440 -8.804 1.00 14.23 57 GLU C O 1
ATOM 8550 N N . ILE C 1 58 ? -21.098 54.035 -10.351 1.00 14.17 58 ILE C N 1
ATOM 8551 C CA . ILE C 1 58 ? -20.103 54.968 -10.876 1.00 15.80 58 ILE C CA 1
ATOM 8552 C C . ILE C 1 58 ? -20.251 55.122 -12.363 1.00 16.90 58 ILE C C 1
ATOM 8553 O O . ILE C 1 58 ? -20.528 54.152 -13.091 1.00 19.52 58 ILE C O 1
ATOM 8569 N N . ASN C 1 59 ? -20.136 56.370 -12.797 1.00 15.98 59 ASN C N 1
ATOM 8570 C CA . ASN C 1 59 ? -20.047 56.694 -14.207 1.00 19.49 59 ASN C CA 1
ATOM 8571 C C . ASN C 1 59 ? -18.690 57.324 -14.503 1.00 21.84 59 ASN C C 1
ATOM 8572 O O . ASN C 1 59 ? -18.327 58.319 -13.898 1.00 20.62 59 ASN C O 1
ATOM 8583 N N . TRP C 1 60 ? -17.911 56.685 -15.366 1.00 19.84 60 TRP C N 1
ATOM 8584 C CA . TRP C 1 60 ? -16.575 57.146 -15.736 1.00 19.10 60 TRP C CA 1
ATOM 8585 C C . TRP C 1 60 ? -16.626 58.049 -16.961 1.00 20.97 60 TRP C C 1
ATOM 8586 O O . TRP C 1 60 ? -17.344 57.763 -17.920 1.00 22.40 60 TRP C O 1
ATOM 8607 N N . THR C 1 61 ? -15.835 59.124 -16.949 1.00 20.31 61 THR C N 1
ATOM 8608 C CA . THR C 1 61 ? -15.758 60.007 -18.097 1.00 21.88 61 THR C CA 1
ATOM 8609 C C . THR C 1 61 ? -15.039 59.321 -19.242 1.00 23.88 61 THR C C 1
ATOM 8610 O O . THR C 1 61 ? -15.542 59.258 -20.374 1.00 26.34 61 THR C O 1
ATOM 8621 N N . GLN C 1 62 ? -13.884 58.756 -18.923 1.00 22.52 62 GLN C N 1
ATOM 8622 C CA . GLN C 1 62 ? -13.073 58.074 -19.924 1.00 25.86 62 GLN C CA 1
ATOM 8623 C C . GLN C 1 62 ? -13.734 56.801 -20.427 1.00 29.23 62 GLN C C 1
ATOM 8624 O O . GLN C 1 62 ? -14.608 56.233 -19.778 1.00 30.73 62 GLN C O 1
ATOM 8638 N N . SER C 1 63 ? -13.323 56.383 -21.616 1.00 31.38 63 SER C N 1
ATOM 8639 C CA . SER C 1 63 ? -13.728 55.087 -22.153 1.00 38.32 63 SER C CA 1
ATOM 8640 C C . SER C 1 63 ? -13.030 53.913 -21.455 1.00 42.69 63 SER C C 1
ATOM 8641 O O . SER C 1 63 ? -11.809 53.908 -21.268 1.00 42.06 63 SER C O 1
ATOM 8649 N N . VAL C 1 64 ? -13.832 52.943 -21.029 1.00 45.84 64 VAL C N 1
ATOM 8650 C CA . VAL C 1 64 ? -13.336 51.703 -20.448 1.00 51.96 64 VAL C CA 1
ATOM 8651 C C . VAL C 1 64 ? -13.984 50.574 -21.239 1.00 57.90 64 VAL C C 1
ATOM 8652 O O . VAL C 1 64 ? -15.011 50.787 -21.870 1.00 53.11 64 VAL C O 1
ATOM 8665 N N . SER C 1 65 ? -13.454 49.364 -21.157 1.00 73.34 65 SER C N 1
ATOM 8666 C CA . SER C 1 65 ? -13.943 48.304 -22.033 1.00 83.56 65 SER C CA 1
ATOM 8667 C C . SER C 1 65 ? -14.728 47.263 -21.267 1.00 77.28 65 SER C C 1
ATOM 8668 O O . SER C 1 65 ? -15.306 46.365 -21.877 1.00 82.57 65 SER C O 1
ATOM 8676 N N . ASP C 1 66 ? -14.781 47.408 -19.943 1.00 62.77 66 ASP C N 1
ATOM 8677 C CA . ASP C 1 66 ? -15.533 46.490 -19.087 1.00 50.89 66 ASP C CA 1
ATOM 8678 C C . ASP C 1 66 ? -15.458 46.925 -17.613 1.00 41.89 66 ASP C C 1
ATOM 8679 O O . ASP C 1 66 ? -14.355 46.999 -17.094 1.00 47.30 66 ASP C O 1
ATOM 8705 N N . ILE C 1 68 ? -16.468 45.591 -13.900 1.00 22.66 68 ILE C N 1
ATOM 8706 C CA . ILE C 1 68 ? -16.976 44.520 -13.067 1.00 20.59 68 ILE C CA 1
ATOM 8707 C C . ILE C 1 68 ? -16.967 45.069 -11.643 1.00 18.22 68 ILE C C 1
ATOM 8708 O O . ILE C 1 68 ? -15.926 45.396 -11.094 1.00 22.13 68 ILE C O 1
ATOM 8724 N N . TRP C 1 69 ? -18.149 45.166 -11.080 1.00 17.37 69 TRP C N 1
ATOM 8725 C CA . TRP C 1 69 ? -18.347 45.626 -9.705 1.00 18.35 69 TRP C CA 1
ATOM 8726 C C . TRP C 1 69 ? -18.693 44.393 -8.874 1.00 18.52 69 TRP C C 1
ATOM 8727 O O . TRP C 1 69 ? -19.689 43.722 -9.153 1.00 21.93 69 TRP C O 1
ATOM 8748 N N . HIS C 1 70 ? -17.829 44.045 -7.917 1.00 17.00 70 HIS C N 1
ATOM 8749 C CA . HIS C 1 70 ? -18.035 42.909 -7.038 1.00 14.49 70 HIS C CA 1
ATOM 8750 C C . HIS C 1 70 ? -18.723 43.329 -5.756 1.00 13.99 70 HIS C C 1
ATOM 8751 O O . HIS C 1 70 ? -18.335 44.338 -5.150 1.00 15.08 70 HIS C O 1
ATOM 8765 N N . TRP C 1 71 ? -19.768 42.599 -5.383 1.00 13.54 71 TRP C N 1
ATOM 8766 C CA . TRP C 1 71 ? -20.608 42.990 -4.270 1.00 12.27 71 TRP C CA 1
ATOM 8767 C C . TRP C 1 71 ? -20.311 42.136 -3.055 1.00 11.86 71 TRP C C 1
ATOM 8768 O O . TRP C 1 71 ? -20.552 40.918 -3.057 1.00 12.25 71 TRP C O 1
ATOM 8789 N N . PRO C 1 72 ? -19.777 42.757 -1.994 1.00 11.99 72 PRO C N 1
ATOM 8790 C CA . PRO C 1 72 ? -19.670 42.013 -0.746 1.00 11.85 72 PRO C CA 1
ATOM 8791 C C . PRO C 1 72 ? -21.032 41.496 -0.262 1.00 11.45 72 PRO C C 1
ATOM 8792 O O . PRO C 1 72 ? -22.075 42.047 -0.589 1.00 10.90 72 PRO C O 1
ATOM 8803 N N . SER C 1 73 ? -21.013 40.409 0.506 1.00 12.53 73 SER C N 1
ATOM 8804 C CA . SER C 1 73 ? -22.243 39.808 0.980 1.00 13.33 73 SER C CA 1
ATOM 8805 C C . SER C 1 73 ? -23.025 40.854 1.778 1.00 12.28 73 SER C C 1
ATOM 8806 O O . SER C 1 73 ? -22.469 41.481 2.679 1.00 13.47 73 SER C O 1
ATOM 8814 N N . PRO C 1 74 ? -24.308 41.027 1.454 1.00 11.97 74 PRO C N 1
ATOM 8815 C CA . PRO C 1 74 ? -25.082 42.099 2.076 1.00 14.15 74 PRO C CA 1
ATOM 8816 C C . PRO C 1 74 ? -25.755 41.708 3.371 1.00 14.31 74 PRO C C 1
ATOM 8817 O O . PRO C 1 74 ? -25.665 40.558 3.825 1.00 14.15 74 PRO C O 1
ATOM 8828 N N . SER C 1 75 ? -26.417 42.688 3.962 1.00 13.44 75 SER C N 1
ATOM 8829 C CA . SER C 1 75 ? -27.279 42.515 5.099 1.00 15.01 75 SER C CA 1
ATOM 8830 C C . SER C 1 75 ? -28.673 43.051 4.808 1.00 16.68 75 SER C C 1
ATOM 8831 O O . SER C 1 75 ? -28.900 43.716 3.787 1.00 16.88 75 SER C O 1
ATOM 8839 N N . ALA C 1 76 ? -29.619 42.712 5.674 1.00 16.53 76 ALA C N 1
ATOM 8840 C CA . ALA C 1 76 ? -30.983 43.177 5.526 1.00 19.73 76 ALA C CA 1
ATOM 8841 C C . ALA C 1 76 ? -31.407 44.096 6.644 1.00 16.84 76 ALA C C 1
ATOM 8842 O O . ALA C 1 76 ? -30.981 43.921 7.786 1.00 18.31 76 ALA C O 1
ATOM 8849 N N . PHE C 1 77 ? -32.246 45.060 6.286 1.00 16.02 77 PHE C N 1
ATOM 8850 C CA . PHE C 1 77 ? -32.759 46.102 7.174 1.00 17.21 77 PHE C CA 1
ATOM 8851 C C . PHE C 1 77 ? -34.188 46.476 6.738 1.00 25.50 77 PHE C C 1
ATOM 8852 O O . PHE C 1 77 ? -34.530 46.318 5.588 1.00 20.36 77 PHE C O 1
ATOM 8869 N N . ASP C 1 78 ? -34.986 47.119 7.574 1.00 46.72 78 ASP C N 1
ATOM 8870 C CA . ASP C 1 78 ? -36.308 47.496 7.070 1.00 64.18 78 ASP C CA 1
ATOM 8871 C C . ASP C 1 78 ? -36.555 49.010 7.057 1.00 79.88 78 ASP C C 1
ATOM 8872 O O . ASP C 1 78 ? -37.046 49.605 8.016 1.00 79.47 78 ASP C O 1
ATOM 8881 N N . VAL C 1 79 ? -36.179 49.605 5.918 1.00 93.23 79 VAL C N 1
ATOM 8882 C CA . VAL C 1 79 ? -36.323 51.040 5.666 1.00 102.73 79 VAL C CA 1
ATOM 8883 C C . VAL C 1 79 ? -37.786 51.321 5.393 1.00 113.29 79 VAL C C 1
ATOM 8884 O O . VAL C 1 79 ? -38.417 50.618 4.602 1.00 116.53 79 VAL C O 1
ATOM 8897 N N . ALA C 1 80 ? -38.308 52.374 6.015 1.00 115.56 80 ALA C N 1
ATOM 8898 C CA . ALA C 1 80 ? -39.710 52.718 5.873 1.00 113.28 80 ALA C CA 1
ATOM 8899 C C . ALA C 1 80 ? -40.457 51.478 6.380 1.00 105.99 80 ALA C C 1
ATOM 8900 O O . ALA C 1 80 ? -40.320 51.102 7.547 1.00 109.05 80 ALA C O 1
ATOM 8907 N N . GLY C 1 81 ? -41.210 50.828 5.501 1.00 92.63 81 GLY C N 1
ATOM 8908 C CA . GLY C 1 81 ? -41.861 49.571 5.822 1.00 83.09 81 GLY C CA 1
ATOM 8909 C C . GLY C 1 81 ? -41.387 48.517 4.842 1.00 76.98 81 GLY C C 1
ATOM 8910 O O . GLY C 1 81 ? -42.001 47.461 4.696 1.00 79.69 81 GLY C O 1
ATOM 8914 N N . ILE C 1 82 ? -40.244 48.793 4.217 1.00 67.49 82 ILE C N 1
ATOM 8915 C CA . ILE C 1 82 ? -39.696 47.971 3.136 1.00 57.34 82 ILE C CA 1
ATOM 8916 C C . ILE C 1 82 ? -38.421 47.245 3.518 1.00 45.75 82 ILE C C 1
ATOM 8917 O O . ILE C 1 82 ? -37.476 47.834 4.034 1.00 41.82 82 ILE C O 1
ATOM 8933 N N . HIS C 1 83 ? -38.415 45.953 3.236 1.00 36.34 83 HIS C N 1
ATOM 8934 C CA . HIS C 1 83 ? -37.237 45.131 3.381 1.00 33.25 83 HIS C CA 1
ATOM 8935 C C . HIS C 1 83 ? -36.175 45.623 2.421 1.00 35.50 83 HIS C C 1
ATOM 8936 O O . HIS C 1 83 ? -36.396 45.635 1.206 1.00 44.99 83 HIS C O 1
ATOM 8950 N N . THR C 1 84 ? -34.994 45.914 2.954 1.00 23.31 84 THR C N 1
ATOM 8951 C CA . THR C 1 84 ? -33.947 46.601 2.214 1.00 18.32 84 THR C CA 1
ATOM 8952 C C . THR C 1 84 ? -32.660 45.799 2.347 1.00 16.94 84 THR C C 1
ATOM 8953 O O . THR C 1 84 ? -32.347 45.275 3.412 1.00 18.89 84 THR C O 1
ATOM 8964 N N . GLN C 1 85 ? -31.888 45.756 1.265 1.00 15.78 85 GLN C N 1
ATOM 8965 C CA . GLN C 1 85 ? -30.705 44.938 1.198 1.00 13.19 85 GLN C CA 1
ATOM 8966 C C . GLN C 1 85 ? -29.534 45.852 0.990 1.00 12.38 85 GLN C C 1
ATOM 8967 O O . GLN C 1 85 ? -29.540 46.681 0.068 1.00 14.44 85 GLN C O 1
ATOM 8981 N N . GLY C 1 86 ? -28.542 45.748 1.864 1.00 10.98 86 GLY C N 1
ATOM 8982 C CA . GLY C 1 86 ? -27.421 46.662 1.777 1.00 11.41 86 GLY C CA 1
ATOM 8983 C C . GLY C 1 86 ? -26.373 46.479 2.864 1.00 10.42 86 GLY C C 1
ATOM 8984 O O . GLY C 1 86 ? -26.100 45.364 3.321 1.00 12.90 86 GLY C O 1
ATOM 8988 N N . TYR C 1 87 ? -25.768 47.591 3.269 1.00 10.31 87 TYR C N 1
ATOM 8989 C CA . TYR C 1 87 ? -24.591 47.582 4.118 1.00 10.94 87 TYR C CA 1
ATOM 8990 C C . TYR C 1 87 ? -24.642 48.666 5.167 1.00 11.20 87 TYR C C 1
ATOM 8991 O O . TYR C 1 87 ? -25.063 49.763 4.868 1.00 11.67 87 TYR C O 1
ATOM 9009 N N . ASP C 1 88 ? -24.170 48.377 6.373 1.00 12.19 88 ASP C N 1
ATOM 9010 C CA . ASP C 1 88 ? -23.966 49.461 7.332 1.00 15.17 88 ASP C CA 1
ATOM 9011 C C . ASP C 1 88 ? -22.523 49.527 7.780 1.00 12.88 88 ASP C C 1
ATOM 9012 O O . ASP C 1 88 ? -21.745 48.599 7.548 1.00 13.51 88 ASP C O 1
ATOM 9021 N N . LYS C 1 89 ? -22.181 50.672 8.370 1.00 13.19 89 LYS C N 1
ATOM 9022 C CA . LYS C 1 89 ? -20.874 50.963 8.981 1.00 14.61 89 LYS C CA 1
ATOM 9023 C C . LYS C 1 89 ? -19.765 51.191 7.972 1.00 13.61 89 LYS C C 1
ATOM 9024 O O . LYS C 1 89 ? -19.191 52.282 7.902 1.00 13.83 89 LYS C O 1
ATOM 9043 N N . GLU C 1 90 ? -19.433 50.154 7.202 1.00 13.11 90 GLU C N 1
ATOM 9044 C CA . GLU C 1 90 ? -18.373 50.265 6.228 1.00 12.68 90 GLU C CA 1
ATOM 9045 C C . GLU C 1 90 ? -18.522 49.152 5.226 1.00 11.94 90 GLU C C 1
ATOM 9046 O O . GLU C 1 90 ? -18.958 48.050 5.570 1.00 14.08 90 GLU C O 1
ATOM 9058 N N . VAL C 1 91 ? -18.197 49.470 3.975 1.00 11.37 91 VAL C N 1
ATOM 9059 C CA . VAL C 1 91 ? -18.208 48.462 2.925 1.00 10.25 91 VAL C CA 1
ATOM 9060 C C . VAL C 1 91 ? -17.103 48.838 1.968 1.00 11.66 91 VAL C C 1
ATOM 9061 O O . VAL C 1 91 ? -16.860 50.022 1.698 1.00 13.00 91 VAL C O 1
ATOM 9074 N N . VAL C 1 92 ? -16.418 47.830 1.444 1.00 10.18 92 VAL C N 1
ATOM 9075 C CA . VAL C 1 92 ? -15.354 48.057 0.495 1.00 11.40 92 VAL C CA 1
ATOM 9076 C C . VAL C 1 92 ? -15.662 47.261 -0.775 1.00 13.69 92 VAL C C 1
ATOM 9077 O O . VAL C 1 92 ? -15.700 46.032 -0.752 1.00 12.01 92 VAL C O 1
ATOM 9090 N N . PHE C 1 93 ? -15.888 47.988 -1.869 1.00 12.78 93 PHE C N 1
ATOM 9091 C CA . PHE C 1 93 ? -16.208 47.390 -3.157 1.00 11.59 93 PHE C CA 1
ATOM 9092 C C . PHE C 1 93 ? -14.973 47.185 -4.009 1.00 11.76 93 PHE C C 1
ATOM 9093 O O . PHE C 1 93 ? -14.328 48.168 -4.376 1.00 12.28 93 PHE C O 1
ATOM 9110 N N . PRO C 1 94 ? -14.630 45.920 -4.323 1.00 12.28 94 PRO C N 1
ATOM 9111 C CA . PRO C 1 94 ? -13.601 45.678 -5.355 1.00 12.67 94 PRO C CA 1
ATOM 9112 C C . PRO C 1 94 ? -14.214 45.894 -6.747 1.00 13.51 94 PRO C C 1
ATOM 9113 O O . PRO C 1 94 ? -15.275 45.292 -7.040 1.00 15.45 94 PRO C O 1
ATOM 9124 N N . ILE C 1 95 ? -13.561 46.705 -7.572 1.00 13.63 95 ILE C N 1
ATOM 9125 C CA . ILE C 1 95 ? -14.041 47.051 -8.917 1.00 16.50 95 ILE C CA 1
ATOM 9126 C C . ILE C 1 95 ? -12.921 46.819 -9.906 1.00 17.75 95 ILE C C 1
ATOM 9127 O O . ILE C 1 95 ? -11.758 47.100 -9.631 1.00 18.05 95 ILE C O 1
ATOM 9143 N N . GLU C 1 96 ? -13.254 46.230 -11.051 1.00 18.78 96 GLU C N 1
ATOM 9144 C CA . GLU C 1 96 ? -12.252 46.032 -12.091 1.00 20.93 96 GLU C CA 1
ATOM 9145 C C . GLU C 1 96 ? -12.687 46.713 -13.374 1.00 17.78 96 GLU C C 1
ATOM 9146 O O . GLU C 1 96 ? -13.831 46.563 -13.789 1.00 19.89 96 GLU C O 1
ATOM 9158 N N . LEU C 1 97 ? -11.732 47.423 -13.972 1.00 17.33 97 LEU C N 1
ATOM 9159 C CA . LEU C 1 97 ? -11.876 48.018 -15.282 1.00 20.60 97 LEU C CA 1
ATOM 9160 C C . LEU C 1 97 ? -10.786 47.385 -16.177 1.00 25.43 97 LEU C C 1
ATOM 9161 O O . LEU C 1 97 ? -9.611 47.365 -15.818 1.00 24.50 97 LEU C O 1
ATOM 9177 N N . LYS C 1 98 ? -11.136 46.998 -17.392 1.00 36.30 98 LYS C N 1
ATOM 9178 C CA . LYS C 1 98 ? -10.120 46.411 -18.269 1.00 43.29 98 LYS C CA 1
ATOM 9179 C C . LYS C 1 98 ? -9.755 47.324 -19.434 1.00 45.47 98 LYS C C 1
ATOM 9180 O O . LYS C 1 98 ? -10.595 48.068 -19.943 1.00 38.43 98 LYS C O 1
ATOM 9199 N N . SER C 1 99 ? -8.471 47.289 -19.797 1.00 58.27 99 SER C N 1
ATOM 9200 C CA . SER C 1 99 ? -7.925 48.034 -20.936 1.00 69.16 99 SER C CA 1
ATOM 9201 C C . SER C 1 99 ? -8.315 49.515 -20.875 1.00 63.10 99 SER C C 1
ATOM 9202 O O . SER C 1 99 ? -8.902 50.060 -21.806 1.00 69.70 99 SER C O 1
ATOM 9210 N N . VAL C 1 100 ? -7.993 50.151 -19.758 1.00 46.92 100 VAL C N 1
ATOM 9211 C CA . VAL C 1 100 ? -8.118 51.593 -19.635 1.00 36.76 100 VAL C CA 1
ATOM 9212 C C . VAL C 1 100 ? -6.897 52.251 -20.258 1.00 35.55 100 VAL C C 1
ATOM 9213 O O . VAL C 1 100 ? -5.791 52.163 -19.720 1.00 35.06 100 VAL C O 1
ATOM 9226 N N . ASP C 1 101 ? -7.082 52.929 -21.383 1.00 37.98 101 ASP C N 1
ATOM 9227 C CA . ASP C 1 101 ? -5.930 53.457 -22.108 1.00 44.17 101 ASP C CA 1
ATOM 9228 C C . ASP C 1 101 ? -5.411 54.765 -21.512 1.00 38.61 101 ASP C C 1
ATOM 9229 O O . ASP C 1 101 ? -4.271 55.140 -21.738 1.00 41.25 101 ASP C O 1
ATOM 9238 N N . SER C 1 102 ? -6.217 55.421 -20.689 1.00 34.29 102 SER C N 1
ATOM 9239 C CA . SER C 1 102 ? -5.850 56.729 -20.170 1.00 35.71 102 SER C CA 1
ATOM 9240 C C . SER C 1 102 ? -5.053 56.589 -18.883 1.00 32.39 102 SER C C 1
ATOM 9241 O O . SER C 1 102 ? -5.210 55.611 -18.146 1.00 31.63 102 SER C O 1
ATOM 9249 N N . ASP C 1 103 ? -4.232 57.595 -18.600 1.00 32.95 103 ASP C N 1
ATOM 9250 C CA . ASP C 1 103 ? -3.446 57.625 -17.382 1.00 38.02 103 ASP C CA 1
ATOM 9251 C C . ASP C 1 103 ? -4.189 58.351 -16.263 1.00 29.64 103 ASP C C 1
ATOM 9252 O O . ASP C 1 103 ? -3.758 58.322 -15.124 1.00 31.66 103 ASP C O 1
ATOM 9261 N N . ASN C 1 104 ? -5.259 59.056 -16.617 1.00 25.36 104 ASN C N 1
ATOM 9262 C CA . ASN C 1 104 ? -6.100 59.736 -15.642 1.00 23.86 104 ASN C CA 1
ATOM 9263 C C . ASN C 1 104 ? -7.515 59.280 -15.805 1.00 22.18 104 ASN C C 1
ATOM 9264 O O . ASN C 1 104 ? -8.054 59.254 -16.906 1.00 26.53 104 ASN C O 1
ATOM 9275 N N . LEU C 1 105 ? -8.142 59.035 -14.679 1.00 19.03 105 LEU C N 1
ATOM 9276 C CA . LEU C 1 105 ? -9.483 58.543 -14.659 1.00 21.20 105 LEU C CA 1
ATOM 9277 C C . LEU C 1 105 ? -10.341 59.474 -13.819 1.00 19.51 105 LEU C C 1
ATOM 9278 O O . LEU C 1 105 ? -9.993 59.773 -12.683 1.00 22.69 105 LEU C O 1
ATOM 9294 N N . ASN C 1 106 ? -11.423 59.973 -14.409 1.00 17.15 106 ASN C N 1
ATOM 9295 C CA . ASN C 1 106 ? -12.384 60.832 -13.722 1.00 15.57 106 ASN C CA 1
ATOM 9296 C C . ASN C 1 106 ? -13.717 60.104 -13.712 1.00 15.59 106 ASN C C 1
ATOM 9297 O O . ASN C 1 106 ? -14.168 59.617 -14.752 1.00 17.83 106 ASN C O 1
ATOM 9308 N N . GLY C 1 107 ? -14.351 60.034 -12.556 1.00 16.25 107 GLY C N 1
ATOM 9309 C CA . GLY C 1 107 ? -15.640 59.398 -12.455 1.00 18.07 107 GLY C CA 1
ATOM 9310 C C . GLY C 1 107 ? -16.490 60.095 -11.421 1.00 14.97 107 GLY C C 1
ATOM 9311 O O . GLY C 1 107 ? -16.032 60.980 -10.673 1.00 14.52 107 GLY C O 1
ATOM 9315 N N . VAL C 1 108 ? -17.768 59.764 -11.451 1.00 14.50 108 VAL C N 1
ATOM 9316 C CA . VAL C 1 108 ? -18.683 60.226 -10.448 1.00 13.26 108 VAL C CA 1
ATOM 9317 C C . VAL C 1 108 ? -19.328 59.026 -9.822 1.00 12.14 108 VAL C C 1
ATOM 9318 O O . VAL C 1 108 ? -19.958 58.219 -10.523 1.00 12.97 108 VAL C O 1
ATOM 9331 N N . LEU C 1 109 ? -19.163 58.910 -8.511 1.00 11.94 109 LEU C N 1
ATOM 9332 C CA . LEU C 1 109 ? -19.898 57.938 -7.714 1.00 11.93 109 LEU C CA 1
ATOM 9333 C C . LEU C 1 109 ? -21.221 58.572 -7.297 1.00 12.76 109 LEU C C 1
ATOM 9334 O O . LEU C 1 109 ? -21.221 59.618 -6.635 1.00 12.92 109 LEU C O 1
ATOM 9350 N N . THR C 1 110 ? -22.349 57.970 -7.669 1.00 11.34 110 THR C N 1
ATOM 9351 C CA . THR C 1 110 ? -23.618 58.404 -7.128 1.00 11.17 110 THR C CA 1
ATOM 9352 C C . THR C 1 110 ? -23.855 57.432 -5.963 1.00 10.68 110 THR C C 1
ATOM 9353 O O . THR C 1 110 ? -24.224 56.254 -6.154 1.00 12.08 110 THR C O 1
ATOM 9364 N N . LEU C 1 111 ? -23.558 57.900 -4.764 1.00 11.70 111 LEU C N 1
ATOM 9365 C CA . LEU C 1 111 ? -23.704 57.076 -3.577 1.00 10.53 111 LEU C CA 1
ATOM 9366 C C . LEU C 1 111 ? -25.108 57.242 -3.055 1.00 10.70 111 LEU C C 1
ATOM 9367 O O . LEU C 1 111 ? -25.552 58.345 -2.754 1.00 13.05 111 LEU C O 1
ATOM 9383 N N . SER C 1 112 ? -25.795 56.117 -2.908 1.00 10.72 112 SER C N 1
ATOM 9384 C CA . SER C 1 112 ? -27.092 56.050 -2.276 1.00 9.40 112 SER C CA 1
ATOM 9385 C C . SER C 1 112 ? -26.936 55.680 -0.812 1.00 9.73 112 SER C C 1
ATOM 9386 O O . SER C 1 112 ? -26.208 54.741 -0.469 1.00 12.93 112 SER C O 1
ATOM 9394 N N . THR C 1 113 ? -27.563 56.443 0.070 1.00 10.72 113 THR C N 1
ATOM 9395 C CA . THR C 1 113 ? -27.560 56.119 1.483 1.00 11.64 113 THR C CA 1
ATOM 9396 C C . THR C 1 113 ? -28.970 56.223 2.011 1.00 13.25 113 THR C C 1
ATOM 9397 O O . THR C 1 113 ? -29.826 56.878 1.437 1.00 14.97 113 THR C O 1
ATOM 9408 N N . CYS C 1 114 ? -29.238 55.551 3.099 1.00 10.97 114 CYS C N 1
ATOM 9409 C CA A CYS C 1 114 ? -30.570 55.617 3.642 0.56 11.02 114 CYS C CA 1
ATOM 9410 C CA B CYS C 1 114 ? -30.566 55.531 3.625 0.44 11.94 114 CYS C CA 1
ATOM 9411 C C . CYS C 1 114 ? -30.635 55.491 5.137 1.00 11.04 114 CYS C C 1
ATOM 9412 O O . CYS C 1 114 ? -29.853 54.794 5.786 1.00 11.92 114 CYS C O 1
ATOM 9427 N N . SER C 1 115 ? -31.584 56.237 5.679 1.00 11.85 115 SER C N 1
ATOM 9428 C CA A SER C 1 115 ? -31.934 56.135 7.083 0.75 13.09 115 SER C CA 1
ATOM 9429 C CA B SER C 1 115 ? -31.930 56.087 7.075 0.25 13.45 115 SER C CA 1
ATOM 9430 C C . SER C 1 115 ? -33.403 55.713 7.088 1.00 16.92 115 SER C C 1
ATOM 9431 O O . SER C 1 115 ? -33.716 54.519 7.102 1.00 21.47 115 SER C O 1
ATOM 9446 N N . ASN C 1 116 ? -34.295 56.686 7.027 1.00 18.77 116 ASN C N 1
ATOM 9447 C CA . ASN C 1 116 ? -35.702 56.394 6.759 1.00 20.02 116 ASN C CA 1
ATOM 9448 C C . ASN C 1 116 ? -36.099 57.035 5.415 1.00 21.64 116 ASN C C 1
ATOM 9449 O O . ASN C 1 116 ? -37.271 57.019 5.018 1.00 28.57 116 ASN C O 1
ATOM 9460 N N . VAL C 1 117 ? -35.098 57.628 4.767 1.00 16.09 117 VAL C N 1
ATOM 9461 C CA A VAL C 1 117 ? -35.256 58.207 3.453 0.50 16.32 117 VAL C CA 1
ATOM 9462 C CA B VAL C 1 117 ? -35.196 58.333 3.477 0.50 16.13 117 VAL C CA 1
ATOM 9463 C C . VAL C 1 117 ? -34.007 57.871 2.655 1.00 15.73 117 VAL C C 1
ATOM 9464 O O . VAL C 1 117 ? -32.965 57.561 3.226 1.00 16.55 117 VAL C O 1
ATOM 9489 N N . CYS C 1 118 ? -34.132 57.863 1.331 1.00 12.15 118 CYS C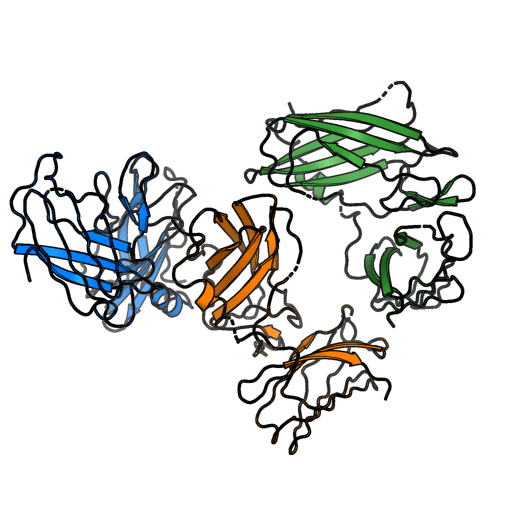 N 1
ATOM 9490 C CA . CYS C 1 118 ? -33.018 57.554 0.447 1.00 12.49 118 CYS C CA 1
ATOM 9491 C C . CYS C 1 118 ? -32.393 58.849 -0.086 1.00 13.15 118 CYS C C 1
ATOM 9492 O O . CYS C 1 118 ? -33.087 59.672 -0.663 1.00 14.95 118 CYS C O 1
ATOM 9500 N N . ILE C 1 119 ? -31.107 59.044 0.161 1.00 10.87 119 ILE C N 1
ATOM 9501 C CA . ILE C 1 119 ? -30.360 60.198 -0.306 1.00 11.05 119 ILE C CA 1
ATOM 9502 C C . ILE C 1 119 ? -29.382 59.769 -1.370 1.00 10.68 119 ILE C C 1
ATOM 9503 O O . ILE C 1 119 ? -28.685 58.781 -1.188 1.00 11.59 119 ILE C O 1
ATOM 9519 N N . LEU C 1 120 ? -29.333 60.518 -2.465 1.00 12.01 120 LEU C N 1
ATOM 9520 C CA . LEU C 1 120 ? -28.326 60.302 -3.504 1.00 11.81 120 LEU C CA 1
ATOM 9521 C C . LEU C 1 120 ? -27.331 61.444 -3.488 1.00 11.88 120 LEU C C 1
ATOM 9522 O O . LEU C 1 120 ? -27.705 62.621 -3.514 1.00 14.13 120 LEU C O 1
ATOM 9538 N N . THR C 1 121 ? -26.061 61.088 -3.395 1.00 12.11 121 THR C N 1
ATOM 9539 C CA . THR C 1 121 ? -24.993 62.057 -3.272 1.00 11.56 121 THR C CA 1
ATOM 9540 C C . THR C 1 121 ? -23.923 61.738 -4.305 1.00 11.54 121 THR C C 1
ATOM 9541 O O . THR C 1 121 ? -23.399 60.633 -4.331 1.00 11.76 121 THR C O 1
ATOM 9552 N N . ASP C 1 122 ? -23.524 62.742 -5.090 1.00 11.72 122 ASP C N 1
ATOM 9553 C CA . ASP C 1 122 ? -22.473 62.554 -6.082 1.00 13.32 122 ASP C CA 1
ATOM 9554 C C . ASP C 1 122 ? -21.106 62.906 -5.523 1.00 13.84 122 ASP C C 1
ATOM 9555 O O . ASP C 1 122 ? -20.936 63.975 -4.912 1.00 14.70 122 ASP C O 1
ATOM 9564 N N . TYR C 1 123 ? -20.146 62.011 -5.712 1.00 12.68 123 TYR C N 1
ATOM 9565 C CA . TYR C 1 123 ? -18.759 62.257 -5.360 1.00 12.82 123 TYR C CA 1
ATOM 9566 C C . TYR C 1 123 ? -17.914 62.155 -6.612 1.00 14.84 123 TYR C C 1
ATOM 9567 O O . TYR C 1 123 ? -17.930 61.133 -7.296 1.00 14.30 123 TYR C O 1
ATOM 9585 N N . SER C 1 124 ? -17.137 63.193 -6.885 1.00 14.97 124 SER C N 1
ATOM 9586 C CA . SER C 1 124 ? -16.190 63.179 -8.020 1.00 15.14 124 SER C CA 1
ATOM 9587 C C . SER C 1 124 ? -14.889 62.500 -7.639 1.00 18.84 124 SER C C 1
ATOM 9588 O O . SER C 1 124 ? -14.209 62.908 -6.684 1.00 21.48 124 SER C O 1
ATOM 9596 N N . LEU C 1 125 ? -14.573 61.443 -8.374 1.00 18.81 125 LEU C N 1
ATOM 9597 C CA . LEU C 1 125 ? -13.374 60.633 -8.157 1.00 19.23 125 LEU C CA 1
ATOM 9598 C C . LEU C 1 125 ? -12.331 60.976 -9.205 1.00 17.90 125 LEU C C 1
ATOM 9599 O O . LEU C 1 125 ? -12.645 60.968 -10.394 1.00 18.85 125 LEU C O 1
ATOM 9615 N N . ASN C 1 126 ? -11.137 61.341 -8.781 1.00 14.96 126 ASN C N 1
ATOM 9616 C CA . ASN C 1 126 ? -10.020 61.522 -9.696 1.00 15.73 126 ASN C CA 1
ATOM 9617 C C . ASN C 1 126 ? -8.897 60.568 -9.339 1.00 17.32 126 ASN C C 1
ATOM 9618 O O . ASN C 1 126 ? -8.437 60.556 -8.202 1.00 18.23 126 ASN C O 1
ATOM 9629 N N . LEU C 1 127 ? -8.499 59.721 -10.284 1.00 16.01 127 LEU C N 1
ATOM 9630 C CA . LEU C 1 127 ? -7.393 58.783 -10.050 1.00 18.06 127 LEU C CA 1
ATOM 9631 C C . LEU C 1 127 ? -6.294 58.989 -11.096 1.00 20.17 127 LEU C C 1
ATOM 9632 O O . LEU C 1 127 ? -6.550 58.913 -12.296 1.00 20.80 127 LEU C O 1
ATOM 9648 N N . ASP C 1 128 ? -5.077 59.210 -10.604 1.00 20.56 128 ASP C N 1
ATOM 9649 C CA . ASP C 1 128 ? -3.892 59.366 -11.433 1.00 23.76 128 ASP C CA 1
ATOM 9650 C C . ASP C 1 128 ? -3.209 58.011 -11.496 1.00 25.54 128 ASP C C 1
ATOM 9651 O O . ASP C 1 128 ? -2.534 57.615 -10.558 1.00 26.55 128 ASP C O 1
ATOM 9660 N N . LEU C 1 129 ? -3.420 57.291 -12.592 1.00 27.04 129 LEU C N 1
ATOM 9661 C CA . LEU C 1 129 ? -2.977 55.904 -12.669 1.00 27.96 129 LEU C CA 1
ATOM 9662 C C . LEU C 1 129 ? -1.500 55.787 -12.999 1.00 32.54 129 LEU C C 1
ATOM 9663 O O . LEU C 1 129 ? -0.975 54.681 -13.086 1.00 33.08 129 LEU C O 1
ATOM 9679 N N . ASN C 1 130 ? -0.826 56.924 -13.138 1.00 37.17 130 ASN C N 1
ATOM 9680 C CA . ASN C 1 130 ? 0.620 56.928 -13.298 1.00 46.24 130 ASN C CA 1
ATOM 9681 C C . ASN C 1 130 ? 1.316 56.856 -11.954 1.00 47.57 130 ASN C C 1
ATOM 9682 O O . ASN C 1 130 ? 2.518 56.636 -11.899 1.00 49.78 130 ASN C O 1
ATOM 9693 N N . GLU C 1 131 ? 0.569 57.044 -10.868 1.00 44.58 131 GLU C N 1
ATOM 9694 C CA . GLU C 1 131 ? 1.149 56.857 -9.545 1.00 48.68 131 GLU C CA 1
ATOM 9695 C C . GLU C 1 131 ? 1.028 55.391 -9.138 1.00 53.96 131 GLU C C 1
ATOM 9696 O O . GLU C 1 131 ? 0.072 54.718 -9.526 1.00 49.47 131 GLU C O 1
ATOM 9708 N N . PRO C 1 132 ? 2.009 54.882 -8.371 1.00 62.48 132 PRO C N 1
ATOM 9709 C CA . PRO C 1 132 ? 1.942 53.487 -7.924 1.00 61.43 132 PRO C CA 1
ATOM 9710 C C . PRO C 1 132 ? 0.831 53.271 -6.899 1.00 50.38 132 PRO C C 1
ATOM 9711 O O . PRO C 1 132 ? 0.598 54.125 -6.037 1.00 48.26 132 PRO C O 1
ATOM 9722 N N . ALA C 1 133 ? 0.163 52.131 -6.995 1.00 39.34 133 ALA C N 1
ATOM 9723 C CA . ALA C 1 133 ? -0.787 51.716 -5.987 1.00 35.67 133 ALA C CA 1
ATOM 9724 C C . ALA C 1 133 ? -0.096 51.654 -4.635 1.00 44.50 133 ALA C C 1
ATOM 9725 O O . ALA C 1 133 ? 1.102 51.402 -4.577 1.00 44.20 133 ALA C O 1
ATOM 9732 N N . PRO C 1 134 ? -0.848 51.875 -3.542 1.00 53.98 134 PRO C N 1
ATOM 9733 C CA . PRO C 1 134 ? -0.202 51.755 -2.231 1.00 58.88 134 PRO C CA 1
ATOM 9734 C C . PRO C 1 134 ? 0.465 50.380 -2.063 1.00 61.39 134 PRO C C 1
ATOM 9735 O O . PRO C 1 134 ? 0.111 49.423 -2.760 1.00 55.67 134 PRO C O 1
ATOM 9746 N N . ALA C 1 135 ? 1.414 50.300 -1.134 1.00 67.92 135 ALA C N 1
ATOM 9747 C CA . ALA C 1 135 ? 2.280 49.130 -0.971 1.00 71.16 135 ALA C CA 1
ATOM 9748 C C . ALA C 1 135 ? 1.528 47.808 -0.846 1.00 66.13 135 ALA C C 1
ATOM 9749 O O . ALA C 1 135 ? 1.896 46.805 -1.471 1.00 66.06 135 ALA C O 1
ATOM 9756 N N . ASP C 1 136 ? 0.474 47.819 -0.039 1.00 58.67 136 ASP C N 1
ATOM 9757 C CA . ASP C 1 136 ? -0.301 46.619 0.231 1.00 54.66 136 ASP C CA 1
ATOM 9758 C C . ASP C 1 136 ? -1.606 46.509 -0.558 1.00 48.42 136 ASP C C 1
ATOM 9759 O O . ASP C 1 136 ? -2.533 45.828 -0.118 1.00 45.75 136 ASP C O 1
ATOM 9768 N N . PHE C 1 137 ? -1.673 47.126 -1.734 1.00 43.38 137 PHE C N 1
ATOM 9769 C CA . PHE C 1 137 ? -2.926 47.139 -2.481 1.00 36.97 137 PHE C CA 1
ATOM 9770 C C . PHE C 1 137 ? -3.426 45.737 -2.854 1.00 32.91 137 PHE C C 1
ATOM 9771 O O . PHE C 1 137 ? -4.603 45.449 -2.687 1.00 27.79 137 PHE C O 1
ATOM 9788 N N . GLU C 1 138 ? -2.567 44.868 -3.373 1.00 36.18 138 GLU C N 1
ATOM 9789 C CA . GLU C 1 138 ? -3.036 43.557 -3.815 1.00 44.41 138 GLU C CA 1
ATOM 9790 C C . GLU C 1 138 ? -3.613 42.743 -2.647 1.00 38.40 138 GLU C C 1
ATOM 9791 O O . GLU C 1 138 ? -4.612 42.033 -2.811 1.00 33.71 138 GLU C O 1
ATOM 9803 N N . TRP C 1 139 ? -2.990 42.852 -1.478 1.00 36.36 139 TRP C N 1
ATOM 9804 C CA . TRP C 1 139 ? -3.484 42.184 -0.284 1.00 37.23 139 TRP C CA 1
ATOM 9805 C C . TRP C 1 139 ? -4.840 42.768 0.118 1.00 30.99 139 TRP C C 1
ATOM 9806 O O . TRP C 1 139 ? -5.804 42.037 0.374 1.00 28.52 139 TRP C O 1
ATOM 9827 N N . GLN C 1 140 ? -4.914 44.091 0.166 1.00 29.36 140 GLN C N 1
ATOM 9828 C CA . GLN C 1 140 ? -6.156 44.779 0.501 1.00 27.57 140 GLN C CA 1
ATOM 9829 C C . GLN C 1 140 ? -7.268 44.354 -0.452 1.00 21.53 140 GLN C C 1
ATOM 9830 O O . GLN C 1 140 ? -8.399 44.150 -0.040 1.00 19.17 140 GLN C O 1
ATOM 9844 N N . TYR C 1 141 ? -6.935 44.197 -1.728 1.00 21.44 141 TYR C N 1
ATOM 9845 C CA . TYR C 1 141 ? -7.920 43.789 -2.715 1.00 22.39 141 TYR C CA 1
ATOM 9846 C C . TYR C 1 141 ? -8.431 42.377 -2.450 1.00 20.89 141 TYR C C 1
ATOM 9847 O O . TYR C 1 141 ? -9.649 42.093 -2.474 1.00 19.19 141 TYR C O 1
ATOM 9865 N N . ASN C 1 142 ? -7.492 41.492 -2.162 1.00 22.82 142 ASN C N 1
ATOM 9866 C CA . ASN C 1 142 ? -7.845 40.110 -1.876 1.00 25.23 142 ASN C CA 1
ATOM 9867 C C . ASN C 1 142 ? -8.672 40.014 -0.613 1.00 22.04 142 ASN C C 1
ATOM 9868 O O . ASN C 1 142 ? -9.596 39.206 -0.549 1.00 24.30 142 ASN C O 1
ATOM 9879 N N . GLN C 1 143 ? -8.362 40.838 0.386 1.00 19.54 143 GLN C N 1
ATOM 9880 C CA . GLN C 1 143 ? -9.162 40.854 1.594 1.00 22.81 143 GLN C CA 1
ATOM 9881 C C . GLN C 1 143 ? -10.599 41.287 1.329 1.00 22.51 143 GLN C C 1
ATOM 9882 O O . GLN C 1 143 ? -11.546 40.722 1.860 1.00 22.66 143 GLN C O 1
ATOM 9896 N N . ALA C 1 144 ? -10.761 42.275 0.472 1.00 19.33 144 ALA C N 1
ATOM 9897 C CA . ALA C 1 144 ? -12.084 42.753 0.157 1.00 14.96 144 ALA C CA 1
ATOM 9898 C C . ALA C 1 144 ? -12.851 41.712 -0.663 1.00 14.88 144 ALA C C 1
ATOM 9899 O O . ALA C 1 144 ? -14.055 41.531 -0.463 1.00 14.49 144 ALA C O 1
ATOM 9923 N N . ALA C 1 146 ? -12.609 38.594 -0.427 1.00 17.73 146 ALA C N 1
ATOM 9924 C CA . ALA C 1 146 ? -12.974 37.486 0.461 1.00 20.81 146 ALA C CA 1
ATOM 9925 C C . ALA C 1 146 ? -14.400 37.603 1.002 1.00 20.51 146 ALA C C 1
ATOM 9926 O O . ALA C 1 146 ? -15.008 36.600 1.385 1.00 22.16 146 ALA C O 1
ATOM 9933 N N . LYS C 1 147 ? -14.948 38.816 1.003 1.00 17.20 147 LYS C N 1
ATOM 9934 C CA . LYS C 1 147 ? -16.303 39.036 1.485 1.00 15.00 147 LYS C CA 1
ATOM 9935 C C . LYS C 1 147 ? -17.376 38.888 0.391 1.00 14.48 147 LYS C C 1
ATOM 9936 O O . LYS C 1 147 ? -18.556 38.946 0.699 1.00 15.42 147 LYS C O 1
ATOM 9955 N N . VAL C 1 148 ? -16.954 38.660 -0.851 1.00 13.71 148 VAL C N 1
ATOM 9956 C CA . VAL C 1 148 ? -17.869 38.524 -1.989 1.00 14.23 148 VAL C CA 1
ATOM 9957 C C . VAL C 1 148 ? -18.362 37.059 -2.028 1.00 15.83 148 VAL C C 1
ATOM 9958 O O . VAL C 1 148 ? -17.552 36.143 -1.921 1.00 17.41 148 VAL C O 1
ATOM 9971 N N . PRO C 1 149 ? -19.677 36.838 -2.159 1.00 14.73 149 PRO C N 1
ATOM 9972 C CA . PRO C 1 149 ? -20.159 35.441 -2.208 1.00 14.96 149 PRO C CA 1
ATOM 9973 C C . PRO C 1 149 ? -19.519 34.652 -3.330 1.00 17.03 149 PRO C C 1
ATOM 9974 O O . PRO C 1 149 ? -19.307 35.161 -4.428 1.00 18.31 149 PRO C O 1
ATOM 9985 N N . VAL C 1 150 ? -19.269 33.379 -3.053 1.00 17.18 150 VAL C N 1
ATOM 9986 C CA . VAL C 1 150 ? -18.715 32.474 -4.050 1.00 19.18 150 VAL C CA 1
ATOM 9987 C C . VAL C 1 150 ? -19.853 31.664 -4.650 1.00 18.09 150 VAL C C 1
ATOM 9988 O O . VAL C 1 150 ? -20.940 31.644 -4.116 1.00 17.25 150 VAL C O 1
ATOM 10001 N N . THR C 1 151 ? -19.608 31.004 -5.781 1.00 18.38 151 THR C N 1
ATOM 10002 C CA . THR C 1 151 ? -20.667 30.351 -6.535 1.00 20.56 151 THR C CA 1
ATOM 10003 C C . THR C 1 151 ? -20.665 28.835 -6.320 1.00 20.14 151 THR C C 1
ATOM 10004 O O . THR C 1 151 ? -21.312 28.109 -7.068 1.00 20.57 151 THR C O 1
ATOM 10015 N N . SER C 1 152 ? -19.938 28.376 -5.304 1.00 18.66 152 SER C N 1
ATOM 10016 C CA . SER C 1 152 ? -20.010 26.990 -4.876 1.00 22.89 152 SER C CA 1
ATOM 10017 C C . SER C 1 152 ? -20.054 26.872 -3.358 1.00 22.93 152 SER C C 1
ATOM 10018 O O . SER C 1 152 ? -19.766 27.829 -2.637 1.00 22.27 152 SER C O 1
ATOM 10026 N N . GLY C 1 153 ? -20.436 25.692 -2.884 1.00 21.10 153 GLY C N 1
ATOM 10027 C CA . GLY C 1 153 ? -20.467 25.414 -1.458 1.00 19.48 153 GLY C CA 1
ATOM 10028 C C . GLY C 1 153 ? -21.781 25.792 -0.793 1.00 17.35 153 GLY C C 1
ATOM 10029 O O . GLY C 1 153 ? -22.688 26.342 -1.425 1.00 15.35 153 GLY C O 1
ATOM 10033 N N . LEU C 1 154 ? -21.822 25.504 0.508 1.00 16.70 154 LEU C N 1
ATOM 10034 C CA . LEU C 1 154 ? -22.937 25.741 1.438 1.00 16.41 154 LEU C CA 1
ATOM 10035 C C . LEU C 1 154 ? -24.180 24.904 1.159 1.00 16.72 154 LEU C C 1
ATOM 10036 O O . LEU C 1 154 ? -24.631 24.197 2.045 1.00 17.53 154 LEU C O 1
ATOM 10052 N N . ILE C 1 155 ? -24.718 24.980 -0.049 1.00 15.08 155 ILE C N 1
ATOM 10053 C CA . ILE C 1 155 ? -25.881 24.192 -0.431 1.00 14.72 155 ILE C CA 1
ATOM 10054 C C . ILE C 1 155 ? -25.510 23.157 -1.464 1.00 16.30 155 ILE C C 1
ATOM 10055 O O . ILE C 1 155 ? -24.586 23.366 -2.259 1.00 19.83 155 ILE C O 1
ATOM 10071 N N . SER C 1 156 ? -26.215 22.031 -1.421 1.00 15.80 156 SER C N 1
ATOM 10072 C CA . SER C 1 156 ? -26.014 20.981 -2.415 1.00 19.74 156 SER C CA 1
ATOM 10073 C C . SER C 1 156 ? -27.194 20.837 -3.369 1.00 23.10 156 SER C C 1
ATOM 10074 O O . SER C 1 156 ? -27.131 20.070 -4.334 1.00 22.97 156 SER C O 1
ATOM 10082 N N . ALA C 1 157 ? -28.291 21.517 -3.086 1.00 20.03 157 ALA C N 1
ATOM 10083 C CA . ALA C 1 157 ? -29.462 21.432 -3.959 1.00 18.90 157 ALA C CA 1
ATOM 10084 C C . ALA C 1 157 ? -30.349 22.630 -3.772 1.00 18.45 157 ALA C C 1
ATOM 10085 O O . ALA C 1 157 ? -30.487 23.130 -2.646 1.00 18.06 157 ALA C O 1
ATOM 10092 N N . VAL C 1 158 ? -30.968 23.068 -4.866 1.00 16.73 158 VAL C N 1
ATOM 10093 C CA . VAL C 1 158 ? -31.948 24.129 -4.856 1.00 15.76 158 VAL C CA 1
ATOM 10094 C C . VAL C 1 158 ? -33.079 23.714 -5.772 1.00 16.62 158 VAL C C 1
ATOM 10095 O O . VAL C 1 158 ? -32.866 23.197 -6.889 1.00 17.88 158 VAL C O 1
ATOM 10108 N N . SER C 1 159 ? -34.292 23.900 -5.291 1.00 16.31 159 SER C N 1
ATOM 10109 C CA . SER C 1 159 ? -35.447 23.780 -6.130 1.00 17.16 159 SER C CA 1
ATOM 10110 C C . SER C 1 159 ? -36.361 24.957 -5.843 1.00 16.17 159 SER C C 1
ATOM 10111 O O . SER C 1 159 ? -36.264 25.615 -4.801 1.00 14.91 159 SER C O 1
ATOM 10119 N N . SER C 1 160 ? -37.256 25.255 -6.780 1.00 16.82 160 SER C N 1
ATOM 10120 C CA . SER C 1 160 ? -38.137 26.398 -6.626 1.00 16.19 160 SER C CA 1
ATOM 10121 C C . SER C 1 160 ? -39.461 26.208 -7.371 1.00 15.40 160 SER C C 1
ATOM 10122 O O . SER C 1 160 ? -39.589 25.388 -8.283 1.00 17.92 160 SER C O 1
ATOM 10130 N N . ASP C 1 161 ? -40.447 26.974 -6.925 1.00 16.50 161 ASP C N 1
ATOM 10131 C CA . ASP C 1 161 ? -41.783 26.954 -7.502 1.00 18.60 161 ASP C CA 1
ATOM 10132 C C . ASP C 1 161 ? -42.389 28.331 -7.380 1.00 17.97 161 ASP C C 1
ATOM 10133 O O . ASP C 1 161 ? -42.097 29.049 -6.438 1.00 17.33 161 ASP C O 1
ATOM 10142 N N . TYR C 1 162 ? -43.220 28.713 -8.337 1.00 16.78 162 TYR C N 1
ATOM 10143 C CA . TYR C 1 162 ? -43.907 29.999 -8.286 1.00 16.42 162 TYR C CA 1
ATOM 10144 C C . TYR C 1 162 ? -45.369 29.817 -8.623 1.00 18.87 162 TYR C C 1
ATOM 10145 O O . TYR C 1 162 ? -45.698 29.299 -9.695 1.00 19.52 162 TYR C O 1
ATOM 10163 N N . ARG C 1 163 ? -46.244 30.242 -7.721 1.00 20.22 163 ARG C N 1
ATOM 10164 C CA . ARG C 1 163 ? -47.678 30.181 -7.972 1.00 23.72 163 ARG C CA 1
ATOM 10165 C C . ARG C 1 163 ? -48.389 31.085 -6.979 1.00 23.60 163 ARG C C 1
ATOM 10166 O O . ARG C 1 163 ? -47.867 31.357 -5.894 1.00 20.73 163 ARG C O 1
ATOM 10187 N N . ASN C 1 164 ? -49.550 31.592 -7.388 1.00 29.07 164 ASN C N 1
ATOM 10188 C CA . ASN C 1 164 ? -50.333 32.470 -6.526 1.00 30.01 164 ASN C CA 1
ATOM 10189 C C . ASN C 1 164 ? -49.481 33.633 -6.023 1.00 24.31 164 ASN C C 1
ATOM 10190 O O . ASN C 1 164 ? -49.569 34.006 -4.860 1.00 21.58 164 ASN C O 1
ATOM 10201 N N . SER C 1 165 ? -48.647 34.164 -6.917 1.00 20.72 165 SER C N 1
ATOM 10202 C CA . SER C 1 165 ? -47.795 35.324 -6.662 1.00 19.68 165 SER C CA 1
ATOM 10203 C C . SER C 1 165 ? -46.832 35.146 -5.493 1.00 19.52 165 SER C C 1
ATOM 10204 O O . SER C 1 165 ? -46.455 36.103 -4.813 1.00 20.70 165 SER C O 1
ATOM 10212 N N . GLN C 1 166 ? -46.421 33.899 -5.310 1.00 18.88 166 GLN C N 1
ATOM 10213 C CA . GLN C 1 166 ? -45.513 33.516 -4.240 1.00 19.97 166 GLN C CA 1
ATOM 10214 C C . GLN C 1 166 ? -44.408 32.622 -4.781 1.00 18.17 166 GLN C C 1
ATOM 10215 O O . GLN C 1 166 ? -44.671 31.623 -5.417 1.00 17.65 166 GLN C O 1
ATOM 10229 N N . LEU C 1 167 ? -43.172 33.019 -4.547 1.00 16.51 167 LEU C N 1
ATOM 10230 C CA . LEU C 1 167 ? -42.009 32.213 -4.874 1.00 14.84 167 LEU C CA 1
ATOM 10231 C C . LEU C 1 167 ? -41.648 31.361 -3.672 1.00 14.29 167 LEU C C 1
ATOM 10232 O O . LEU C 1 167 ? -41.551 31.893 -2.578 1.00 15.42 167 LEU C O 1
ATOM 10248 N N . THR C 1 168 ? -41.477 30.064 -3.872 1.00 15.49 168 THR C N 1
ATOM 10249 C CA A THR C 1 168 ? -40.987 29.197 -2.815 0.44 16.68 168 THR C CA 1
ATOM 10250 C CA B THR C 1 168 ? -41.020 29.149 -2.835 0.56 16.94 168 THR C CA 1
ATOM 10251 C C . THR C 1 168 ? -39.702 28.535 -3.258 1.00 16.47 168 THR C C 1
ATOM 10252 O O . THR C 1 168 ? -39.563 28.113 -4.406 1.00 18.11 168 THR C O 1
ATOM 10273 N N . LEU C 1 169 ? -38.749 28.482 -2.335 1.00 15.62 169 LEU C N 1
ATOM 10274 C CA . LEU C 1 169 ? -37.472 27.822 -2.519 1.00 14.26 169 LEU C CA 1
ATOM 10275 C C . LEU C 1 169 ? -37.314 26.732 -1.504 1.00 14.02 169 LEU C C 1
ATOM 10276 O O . LEU C 1 169 ? -37.745 26.888 -0.354 1.00 14.47 169 LEU C O 1
ATOM 10292 N N . SER C 1 170 ? -36.646 25.674 -1.915 1.00 12.89 170 SER C N 1
ATOM 10293 C CA A SER C 1 170 ? -36.188 24.635 -1.008 0.43 13.90 170 SER C CA 1
ATOM 10294 C CA B SER C 1 170 ? -36.198 24.600 -1.038 0.57 15.10 170 SER C CA 1
ATOM 10295 C C . SER C 1 170 ? -34.688 24.478 -1.193 1.00 14.17 170 SER C C 1
ATOM 10296 O O . SER C 1 170 ? -34.196 24.227 -2.305 1.00 16.22 170 SER C O 1
ATOM 10311 N N . LEU C 1 171 ? -33.950 24.680 -0.107 1.00 13.10 171 LEU C N 1
ATOM 10312 C CA . LEU C 1 171 ? -32.496 24.660 -0.127 1.00 11.81 171 LEU C CA 1
ATOM 10313 C C . LEU C 1 171 ? -31.905 23.641 0.846 1.00 12.73 171 LEU C C 1
ATOM 10314 O O . LEU C 1 171 ? -32.190 23.680 2.039 1.00 14.45 171 LEU C O 1
ATOM 10330 N N . GLN C 1 172 ? -31.070 22.754 0.333 1.00 12.41 172 GLN C N 1
ATOM 10331 C CA . GLN C 1 172 ? -30.477 21.694 1.135 1.00 12.72 172 GLN C CA 1
ATOM 10332 C C . GLN C 1 172 ? -29.062 22.097 1.515 1.00 12.18 172 GLN C C 1
ATOM 10333 O O . GLN C 1 172 ? -28.227 22.410 0.644 1.00 13.23 172 GLN C O 1
ATOM 10347 N N . ARG C 1 173 ? -28.777 22.089 2.816 1.00 12.79 173 ARG C N 1
ATOM 10348 C CA . ARG C 1 173 ? -27.430 22.367 3.306 1.00 14.43 173 ARG C CA 1
ATOM 10349 C C . ARG C 1 173 ? -26.493 21.177 3.031 1.00 15.93 173 ARG C C 1
ATOM 10350 O O . ARG C 1 173 ? -26.847 20.032 3.303 1.00 15.65 173 ARG C O 1
ATOM 10371 N N . GLU C 1 174 ? -25.296 21.461 2.529 1.00 16.77 174 GLU C N 1
ATOM 10372 C CA A GLU C 1 174 ? -24.379 20.402 2.071 0.45 18.76 174 GLU C CA 1
ATOM 10373 C CA B GLU C 1 174 ? -24.383 20.426 2.082 0.55 18.73 174 GLU C CA 1
ATOM 10374 C C . GLU C 1 174 ? -23.794 19.625 3.247 1.00 19.70 174 GLU C C 1
ATOM 10375 O O . GLU C 1 174 ? -23.663 18.407 3.172 1.00 21.02 174 GLU C O 1
ATOM 10398 N N . GLN C 1 175 ? -23.445 20.337 4.313 1.00 18.43 175 GLN C N 1
ATOM 10399 C CA . GLN C 1 175 ? -22.911 19.739 5.543 1.00 19.06 175 GLN C CA 1
ATOM 10400 C C . GLN C 1 175 ? -23.595 20.349 6.748 1.00 21.24 175 GLN C C 1
ATOM 10401 O O . GLN C 1 175 ? -23.696 21.582 6.866 1.00 22.29 175 GLN C O 1
ATOM 10415 N N . GLY C 1 176 ? -24.081 19.486 7.626 1.00 21.96 176 GLY C N 1
ATOM 10416 C CA . GLY C 1 176 ? -24.704 19.924 8.860 1.00 23.38 176 GLY C CA 1
ATOM 10417 C C . GLY C 1 176 ? -26.093 20.489 8.632 1.00 22.93 176 GLY C C 1
ATOM 10418 O O . GLY C 1 176 ? -26.689 20.340 7.561 1.00 22.62 176 GLY C O 1
ATOM 10422 N N . ASP C 1 177 ? -26.598 21.162 9.655 1.00 19.07 177 ASP C N 1
ATOM 10423 C CA . ASP C 1 177 ? -27.935 21.740 9.658 1.00 17.95 177 ASP C CA 1
ATOM 10424 C C . ASP C 1 177 ? -27.864 23.262 9.535 1.00 17.82 177 ASP C C 1
ATOM 10425 O O . ASP C 1 177 ? -26.878 23.878 9.892 1.00 18.95 177 ASP C O 1
ATOM 10434 N N . TRP C 1 178 ? -28.957 23.866 9.101 1.00 14.82 178 TRP C N 1
ATOM 10435 C CA . TRP C 1 178 ? -29.092 25.306 9.089 1.00 13.97 178 TRP C CA 1
ATOM 10436 C C . TRP C 1 178 ? -29.171 25.821 10.514 1.00 15.24 178 TRP C C 1
ATOM 10437 O O . TRP C 1 178 ? -29.800 25.188 11.368 1.00 16.44 178 TRP C O 1
ATOM 10458 N N . HIS C 1 179 ? -28.514 26.947 10.753 1.00 14.15 179 HIS C N 1
ATOM 10459 C CA . HIS C 1 179 ? -28.476 27.551 12.068 1.00 16.69 179 HIS C CA 1
ATOM 10460 C C . HIS C 1 179 ? -29.120 28.924 12.152 1.00 17.15 179 HIS C C 1
ATOM 10461 O O . HIS C 1 179 ? -30.107 29.095 12.866 1.00 17.78 179 HIS C O 1
ATOM 10475 N N . GLN C 1 180 ? -28.569 29.905 11.440 1.00 15.59 180 GLN C N 1
ATOM 10476 C CA . GLN C 1 180 ? -29.164 31.242 11.410 1.00 15.97 180 GLN C CA 1
ATOM 10477 C C . GLN C 1 180 ? -29.029 31.783 9.997 1.00 15.24 180 GLN C C 1
ATOM 10478 O O . GLN C 1 180 ? -28.279 32.722 9.736 1.00 17.32 180 GLN C O 1
ATOM 10492 N N . PRO C 1 181 ? -29.766 31.177 9.067 1.00 14.44 181 PRO C N 1
ATOM 10493 C CA . PRO C 1 181 ? -29.644 31.565 7.661 1.00 12.81 181 PRO C CA 1
ATOM 10494 C C . PRO C 1 181 ? -30.274 32.916 7.354 1.00 13.03 181 PRO C C 1
ATOM 10495 O O . PRO C 1 181 ? -31.163 33.420 8.050 1.00 16.40 181 PRO C O 1
ATOM 10506 N N . ASN C 1 182 ? -29.765 33.513 6.285 1.00 12.46 182 ASN C N 1
ATOM 10507 C CA . ASN C 1 182 ? -30.373 34.684 5.643 1.00 12.26 182 ASN C CA 1
ATOM 10508 C C . ASN C 1 182 ? -30.361 34.506 4.150 1.00 11.88 182 ASN C C 1
ATOM 10509 O O . ASN C 1 182 ? -29.519 33.773 3.603 1.00 12.56 182 ASN C O 1
ATOM 10520 N N . ILE C 1 183 ? -31.262 35.211 3.476 1.00 12.53 183 ILE C N 1
ATOM 10521 C CA . ILE C 1 183 ? -31.295 35.170 2.024 1.00 12.03 183 ILE C CA 1
ATOM 10522 C C . ILE C 1 183 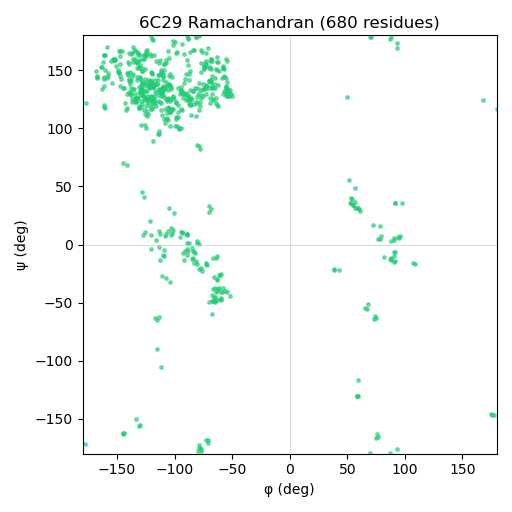? -31.545 36.577 1.459 1.00 11.39 183 ILE C C 1
ATOM 10523 O O . ILE C 1 183 ? -32.303 37.388 2.017 1.00 14.40 183 ILE C O 1
ATOM 10539 N N . TYR C 1 184 ? -30.850 36.872 0.369 1.00 10.92 184 TYR C N 1
ATOM 10540 C CA . TYR C 1 184 ? -30.896 38.169 -0.301 1.00 10.76 184 TYR C CA 1
ATOM 10541 C C . TYR C 1 184 ? -31.114 37.895 -1.777 1.00 12.30 184 TYR C C 1
ATOM 10542 O O . TYR C 1 184 ? -30.288 37.275 -2.425 1.00 12.31 184 TYR C O 1
ATOM 10560 N N . LEU C 1 185 ? -32.227 38.360 -2.311 1.00 13.57 185 LEU C N 1
ATOM 10561 C CA . LEU C 1 185 ? -32.616 38.003 -3.673 1.00 12.98 185 LEU C CA 1
ATOM 10562 C C . LEU C 1 185 ? -32.571 39.160 -4.653 1.00 12.79 185 LEU C C 1
ATOM 10563 O O . LEU C 1 185 ? -32.811 40.311 -4.277 1.00 13.91 185 LEU C O 1
ATOM 10579 N N . ASP C 1 186 ? -32.303 38.851 -5.913 1.00 12.63 186 ASP C N 1
ATOM 10580 C CA . ASP C 1 186 ? -32.409 39.780 -7.043 1.00 14.04 186 ASP C CA 1
ATOM 10581 C C . ASP C 1 186 ? -33.738 39.563 -7.790 1.00 16.04 186 ASP C C 1
ATOM 10582 O O . ASP C 1 186 ? -33.864 38.578 -8.513 1.00 18.81 186 ASP C O 1
ATOM 10591 N N . PRO C 1 187 ? -34.695 40.498 -7.672 1.00 16.19 187 PRO C N 1
ATOM 10592 C CA . PRO C 1 187 ? -35.961 40.289 -8.400 1.00 17.56 187 PRO C CA 1
ATOM 10593 C C . PRO C 1 187 ? -35.848 40.527 -9.881 1.00 20.09 187 PRO C C 1
ATOM 10594 O O . PRO C 1 187 ? -35.011 41.288 -10.315 1.00 18.24 187 PRO C O 1
ATOM 10605 N N . PRO C 1 188 ? -36.696 39.859 -10.659 1.00 20.73 188 PRO C N 1
ATOM 10606 C CA . PRO C 1 188 ? -36.711 40.191 -12.088 1.00 20.96 188 PRO C CA 1
ATOM 10607 C C . PRO C 1 188 ? -37.129 41.647 -12.307 1.00 21.97 188 PRO C C 1
ATOM 10608 O O . PRO C 1 188 ? -37.782 42.241 -11.458 1.00 20.08 188 PRO C O 1
ATOM 10619 N N . GLN C 1 189 ? -36.756 42.225 -13.448 1.00 26.80 189 GLN C N 1
ATOM 10620 C CA . GLN C 1 189 ? -37.143 43.598 -13.765 1.00 33.67 189 GLN C CA 1
ATOM 10621 C C . GLN C 1 189 ? -38.658 43.825 -13.645 1.00 30.36 189 GLN C C 1
ATOM 10622 O O . GLN C 1 189 ? -39.440 43.033 -14.125 1.00 27.21 189 GLN C O 1
ATOM 10636 N N . GLY C 1 190 ? -39.076 44.873 -12.955 1.00 30.55 190 GLY C N 1
ATOM 10637 C CA . GLY C 1 190 ? -40.493 45.165 -12.834 1.00 34.69 190 GLY C CA 1
ATOM 10638 C C . GLY C 1 190 ? -41.159 44.546 -11.613 1.00 33.49 190 GLY C C 1
ATOM 10639 O O . GLY C 1 190 ? -42.309 44.861 -11.317 1.00 33.94 190 GLY C O 1
ATOM 10660 N N . LEU C 1 192 ? -41.284 43.218 -7.425 1.00 20.84 192 LEU C N 1
ATOM 10661 C CA . LEU C 1 192 ? -40.868 43.495 -6.057 1.00 20.27 192 LEU C CA 1
ATOM 10662 C C . LEU C 1 192 ? -41.040 42.230 -5.255 1.00 17.88 192 LEU C C 1
ATOM 10663 O O . LEU C 1 192 ? -42.086 41.574 -5.338 1.00 18.57 192 LEU C O 1
ATOM 10679 N N . TYR C 1 193 ? -40.017 41.925 -4.477 1.00 15.67 193 TYR C N 1
ATOM 10680 C CA . TYR C 1 193 ? -40.061 40.821 -3.540 1.00 14.96 193 TYR C CA 1
ATOM 10681 C C . TYR C 1 193 ? -40.269 41.317 -2.132 1.00 16.57 193 TYR C C 1
ATOM 10682 O O . TYR C 1 193 ? -39.609 42.248 -1.699 1.00 18.85 193 TYR C O 1
ATOM 10700 N N . GLY C 1 194 ? -41.162 40.655 -1.416 1.00 15.06 194 GLY C N 1
ATOM 10701 C CA . GLY C 1 194 ? -41.390 40.948 -0.013 1.00 18.21 194 GLY C CA 1
ATOM 10702 C C . GLY C 1 194 ? -40.318 40.354 0.873 1.00 18.47 194 GLY C C 1
ATOM 10703 O O . GLY C 1 194 ? -39.335 39.782 0.392 1.00 18.37 194 GLY C O 1
ATOM 10707 N N . ILE C 1 195 ? -40.523 40.490 2.175 1.00 17.53 195 ILE C N 1
ATOM 10708 C CA . ILE C 1 195 ? -39.562 39.974 3.126 1.00 16.69 195 ILE C CA 1
ATOM 10709 C C . ILE C 1 195 ? -39.539 38.440 3.047 1.00 15.41 195 ILE C C 1
ATOM 10710 O O . ILE C 1 195 ? -40.589 37.802 3.139 1.00 16.67 195 ILE C O 1
ATOM 10726 N N . PRO C 1 196 ? -38.364 37.839 2.827 1.00 14.62 196 PRO C N 1
ATOM 10727 C CA . PRO C 1 196 ? -38.354 36.369 2.748 1.00 13.35 196 PRO C CA 1
ATOM 10728 C C . PRO C 1 196 ? -38.735 35.728 4.070 1.00 13.13 196 PRO C C 1
ATOM 10729 O O . PRO C 1 196 ? -38.237 36.174 5.116 1.00 16.51 196 PRO C O 1
ATOM 10740 N N . GLN C 1 197 ? -39.601 34.725 4.031 1.00 11.73 197 GLN C N 1
ATOM 10741 C CA . GLN C 1 197 ? -39.971 33.966 5.222 1.00 13.38 197 GLN C CA 1
ATOM 10742 C C . GLN C 1 197 ? -39.277 32.637 5.167 1.00 13.60 197 GLN C C 1
ATOM 10743 O O . GLN C 1 197 ? -39.544 31.825 4.288 1.00 13.73 197 GLN C O 1
ATOM 10757 N N . LEU C 1 198 ? -38.408 32.421 6.144 1.00 12.73 198 LEU C N 1
ATOM 10758 C CA . LEU C 1 198 ? -37.534 31.284 6.190 1.00 12.05 198 LEU C CA 1
ATOM 10759 C C . LEU C 1 198 ? -37.948 30.333 7.277 1.00 12.00 198 LEU C C 1
ATOM 10760 O O . LEU C 1 198 ? -38.178 30.779 8.410 1.00 12.35 198 LEU C O 1
ATOM 10776 N N . THR C 1 199 ? -38.004 29.050 6.962 1.00 10.89 199 THR C N 1
ATOM 10777 C CA . THR C 1 199 ? -38.238 27.987 7.958 1.00 12.98 199 THR C CA 1
ATOM 10778 C C . THR C 1 199 ? -37.231 26.886 7.737 1.00 13.67 199 THR C C 1
ATOM 10779 O O . THR C 1 199 ? -37.108 26.343 6.635 1.00 13.04 199 THR C O 1
ATOM 10790 N N . ALA C 1 200 ? -36.495 26.522 8.777 1.00 14.05 200 ALA C N 1
ATOM 10791 C CA . ALA C 1 200 ? -35.476 25.505 8.634 1.00 14.30 200 ALA C CA 1
ATOM 10792 C C . ALA C 1 200 ? -35.741 24.342 9.556 1.00 14.33 200 ALA C C 1
ATOM 10793 O O . ALA C 1 200 ? -36.142 24.528 10.706 1.00 14.73 200 ALA C O 1
ATOM 10800 N N . LYS C 1 201 ? -35.479 23.142 9.052 1.00 13.75 201 LYS C N 1
ATOM 10801 C CA . LYS C 1 201 ? -35.539 21.907 9.846 1.00 15.23 201 LYS C CA 1
ATOM 10802 C C . LYS C 1 201 ? -34.404 21.041 9.380 1.00 14.67 201 LYS C C 1
ATOM 10803 O O . LYS C 1 201 ? -34.404 20.601 8.236 1.00 13.90 201 LYS C O 1
ATOM 10822 N N . GLY C 1 202 ? -33.440 20.770 10.258 1.00 14.89 202 GLY C N 1
ATOM 10823 C CA . GLY C 1 202 ? -32.289 19.981 9.851 1.00 13.99 202 GLY C CA 1
ATOM 10824 C C . GLY C 1 202 ? -31.561 20.654 8.720 1.00 14.48 202 GLY C C 1
ATOM 10825 O O . GLY C 1 202 ? -31.280 21.845 8.801 1.00 14.23 202 GLY C O 1
ATOM 10829 N N . ASP C 1 203 ? -31.285 19.877 7.673 1.00 14.16 203 ASP C N 1
ATOM 10830 C CA . ASP C 1 203 ? -30.545 20.425 6.523 1.00 14.66 203 ASP C CA 1
ATOM 10831 C C . ASP C 1 203 ? -31.459 21.042 5.466 1.00 15.01 203 ASP C C 1
ATOM 10832 O O . ASP C 1 203 ? -30.991 21.459 4.405 1.00 13.99 203 ASP C O 1
ATOM 10841 N N . HIS C 1 204 ? -32.749 21.172 5.769 1.00 13.75 204 HIS C N 1
ATOM 10842 C CA . HIS C 1 204 ? -33.725 21.713 4.826 1.00 12.75 204 HIS C CA 1
ATOM 10843 C C . HIS C 1 204 ? -34.131 23.137 5.181 1.00 13.30 204 HIS C C 1
ATOM 10844 O O . HIS C 1 204 ? -34.579 23.393 6.301 1.00 13.64 204 HIS C O 1
ATOM 10858 N N . LEU C 1 205 ? -33.995 24.052 4.224 1.00 11.72 205 LEU C N 1
ATOM 10859 C CA . LEU C 1 205 ? -34.438 25.433 4.379 1.00 11.28 205 LEU C CA 1
ATOM 10860 C C . LEU C 1 205 ? -35.522 25.727 3.379 1.00 12.34 205 LEU C C 1
ATOM 10861 O O . LEU C 1 205 ? -35.297 25.582 2.171 1.00 13.36 205 LEU C O 1
ATOM 10877 N N . SER C 1 206 ? -36.683 26.132 3.881 1.00 12.92 206 SER C N 1
ATOM 10878 C CA A SER C 1 206 ? -37.775 26.595 3.033 0.66 14.25 206 SER C CA 1
ATOM 10879 C CA B SER C 1 206 ? -37.772 26.582 3.023 0.34 14.27 206 SER C CA 1
ATOM 10880 C C . SER C 1 206 ? -37.863 28.095 3.052 1.00 13.00 206 SER C C 1
ATOM 10881 O O . SER C 1 206 ? -37.756 28.709 4.117 1.00 14.02 206 SER C O 1
ATOM 10896 N N . VAL C 1 207 ? -38.051 28.707 1.877 1.00 12.83 207 VAL C N 1
ATOM 10897 C CA . VAL C 1 207 ? -38.133 30.152 1.761 1.00 13.20 207 VAL C CA 1
ATOM 10898 C C . VAL C 1 207 ? -39.376 30.498 0.976 1.00 13.59 207 VAL C C 1
ATOM 10899 O O . VAL C 1 207 ? -39.619 29.889 -0.053 1.00 15.35 207 VAL C O 1
ATOM 10912 N N . THR C 1 208 ? -40.196 31.419 1.476 1.00 13.03 208 THR C N 1
ATOM 10913 C CA A THR C 1 208 ? -41.358 31.910 0.750 0.49 14.98 208 THR C CA 1
ATOM 10914 C CA B THR C 1 208 ? -41.333 31.906 0.702 0.51 14.45 208 THR C CA 1
ATOM 10915 C C . THR C 1 208 ? -41.204 33.414 0.585 1.00 14.16 208 THR C C 1
ATOM 10916 O O . THR C 1 208 ? -40.815 34.103 1.523 1.00 14.40 208 THR C O 1
ATOM 10937 N N . VAL C 1 209 ? -41.504 33.925 -0.607 1.00 14.73 209 VAL C N 1
ATOM 10938 C CA . VAL C 1 209 ? -41.424 35.335 -0.928 1.00 15.40 209 VAL C CA 1
ATOM 10939 C C . VAL C 1 209 ? -42.708 35.745 -1.661 1.00 16.99 209 VAL C C 1
ATOM 10940 O O . VAL C 1 209 ? -43.036 35.161 -2.687 1.00 16.47 209 VAL C O 1
ATOM 10953 N N . ASP C 1 210 ? -43.444 36.731 -1.127 1.00 16.46 210 ASP C N 1
ATOM 10954 C CA . ASP C 1 210 ? -44.566 37.332 -1.840 1.00 18.22 210 ASP C CA 1
ATOM 10955 C C . ASP C 1 210 ? -44.019 38.231 -2.946 1.00 17.58 210 ASP C C 1
ATOM 10956 O O . ASP C 1 210 ? -43.114 39.034 -2.720 1.00 17.84 210 ASP C O 1
ATOM 10965 N N . VAL C 1 211 ? -44.581 38.106 -4.139 1.00 16.11 211 VAL C N 1
ATOM 10966 C CA . VAL C 1 211 ? -44.136 38.907 -5.279 1.00 16.99 211 VAL C CA 1
ATOM 10967 C C . VAL C 1 211 ? -45.246 39.835 -5.744 1.00 17.88 211 VAL C C 1
ATOM 10968 O O . VAL C 1 211 ? -46.424 39.454 -5.803 1.00 19.69 211 VAL C O 1
ATOM 10981 N N . THR C 1 212 ? -44.870 41.067 -6.051 1.00 16.53 212 THR C N 1
ATOM 10982 C CA . THR C 1 212 ? -45.819 42.019 -6.635 1.00 20.48 212 THR C CA 1
ATOM 10983 C C . THR C 1 212 ? -45.195 42.692 -7.828 1.00 20.10 212 THR C C 1
ATOM 10984 O O . THR C 1 212 ? -43.974 42.632 -8.029 1.00 19.11 212 THR C O 1
ATOM 10995 N N . ASP C 1 213 ? -46.023 43.360 -8.628 1.00 25.50 213 ASP C N 1
ATOM 10996 C CA . ASP C 1 213 ? -45.483 44.237 -9.660 1.00 30.53 213 ASP C CA 1
ATOM 10997 C C . ASP C 1 213 ? -45.069 45.559 -9.047 1.00 33.74 213 ASP C C 1
ATOM 10998 O O . ASP C 1 213 ? -45.199 45.761 -7.834 1.00 29.93 213 ASP C O 1
ATOM 11007 N N . ASP C 1 214 ? -44.606 46.468 -9.897 1.00 39.68 214 ASP C N 1
ATOM 11008 C CA . ASP C 1 214 ? -44.069 47.745 -9.443 1.00 46.49 214 ASP C CA 1
ATOM 11009 C C . ASP C 1 214 ? -45.135 48.588 -8.764 1.00 47.81 214 ASP C C 1
ATOM 11010 O O . ASP C 1 214 ? -44.816 49.559 -8.093 1.00 44.61 214 ASP C O 1
ATOM 11019 N N . TRP C 1 215 ? -46.394 48.181 -8.898 1.00 51.52 215 TRP C N 1
ATOM 11020 C CA . TRP C 1 215 ? -47.508 48.941 -8.351 1.00 55.68 215 TRP C CA 1
ATOM 11021 C C . TRP C 1 215 ? -48.151 48.271 -7.137 1.00 51.28 215 TRP C C 1
ATOM 11022 O O . TRP C 1 215 ? -49.175 48.728 -6.642 1.00 52.38 215 TRP C O 1
ATOM 11043 N N . GLY C 1 216 ? -47.548 47.190 -6.651 1.00 44.04 216 GLY C N 1
ATOM 11044 C CA . GLY C 1 216 ? -47.978 46.590 -5.400 1.00 35.69 216 GLY C CA 1
ATOM 11045 C C . GLY C 1 216 ? -49.085 45.556 -5.540 1.00 32.60 216 GLY C C 1
ATOM 11046 O O . GLY C 1 216 ? -49.554 45.006 -4.540 1.00 32.54 216 GLY C O 1
ATOM 11050 N N . ASP C 1 217 ? -49.486 45.267 -6.773 1.00 33.03 217 ASP C N 1
ATOM 11051 C CA . ASP C 1 217 ? -50.515 44.265 -7.013 1.00 39.34 217 ASP C CA 1
ATOM 11052 C C . ASP C 1 217 ? -49.863 42.895 -7.180 1.00 34.20 217 ASP C C 1
ATOM 11053 O O . ASP C 1 217 ? -48.690 42.809 -7.553 1.00 29.12 217 ASP C O 1
ATOM 11062 N N . ALA C 1 218 ? -50.647 41.835 -6.966 1.00 35.97 218 ALA C N 1
ATOM 11063 C CA . ALA C 1 218 ? -50.147 40.465 -7.072 1.00 34.45 218 ALA C CA 1
ATOM 11064 C C . ALA C 1 218 ? -49.480 40.292 -8.440 1.00 32.47 218 ALA C C 1
ATOM 11065 O O . ALA C 1 218 ? -50.088 40.626 -9.461 1.00 32.18 218 ALA C O 1
ATOM 11072 N N . ALA C 1 219 ? -48.235 39.802 -8.450 1.00 28.62 219 ALA C N 1
ATOM 11073 C CA . ALA C 1 219 ? -47.467 39.672 -9.699 1.00 25.86 219 ALA C CA 1
ATOM 11074 C C . ALA C 1 219 ? -47.961 38.513 -10.556 1.00 23.42 219 ALA C C 1
ATOM 11075 O O . ALA C 1 219 ? -48.503 37.519 -10.045 1.00 24.80 219 ALA C O 1
ATOM 11082 N N . GLY C 1 220 ? -47.738 38.661 -11.863 1.00 22.45 220 GLY C N 1
ATOM 11083 C CA . GLY C 1 220 ? -47.971 37.628 -12.858 1.00 24.13 220 GLY C CA 1
ATOM 11084 C C . GLY C 1 220 ? -46.971 36.491 -12.783 1.00 23.48 220 GLY C C 1
ATOM 11085 O O . GLY C 1 220 ? -46.186 36.411 -11.845 1.00 22.81 220 GLY C O 1
ATOM 11089 N N . ASP C 1 221 ? -46.968 35.640 -13.812 1.00 22.90 221 ASP C N 1
ATOM 11090 C CA . ASP C 1 221 ? -46.121 34.440 -13.792 1.00 23.69 221 ASP C CA 1
ATOM 11091 C C . ASP C 1 221 ? -44.657 34.742 -14.120 1.00 23.64 221 ASP C C 1
ATOM 11092 O O . ASP C 1 221 ? -44.350 35.088 -15.263 1.00 27.98 221 ASP C O 1
ATOM 11101 N N . ILE C 1 222 ? -43.758 34.515 -13.164 1.00 18.67 222 ILE C N 1
ATOM 11102 C CA . ILE C 1 222 ? -42.329 34.710 -13.379 1.00 19.00 222 ILE C CA 1
ATOM 11103 C C . ILE C 1 222 ? -41.600 33.361 -13.506 1.00 18.69 222 ILE C C 1
ATOM 11104 O O . ILE C 1 222 ? -40.384 33.325 -13.497 1.00 19.42 222 ILE C O 1
ATOM 11120 N N . THR C 1 223 ? -42.354 32.276 -13.647 1.00 17.94 223 THR C N 1
ATOM 11121 C CA . THR C 1 223 ? -41.773 30.950 -13.911 1.00 19.04 223 THR C CA 1
ATOM 11122 C C . THR C 1 223 ? -40.841 31.053 -15.109 1.00 20.30 223 THR C C 1
ATOM 11123 O O . THR C 1 223 ? -41.186 31.684 -16.130 1.00 19.54 223 THR C O 1
ATOM 11134 N N . GLY C 1 224 ? -39.644 30.481 -14.981 1.00 20.18 224 GLY C N 1
ATOM 11135 C CA . GLY C 1 224 ? -38.661 30.525 -16.060 1.00 22.50 224 GLY C CA 1
ATOM 11136 C C . GLY C 1 224 ? -37.704 31.710 -16.042 1.00 24.64 224 GLY C C 1
ATOM 11137 O O . GLY C 1 224 ? -36.663 31.682 -16.694 1.00 26.41 224 GLY C O 1
ATOM 11141 N N . LYS C 1 225 ? -38.014 32.744 -15.268 1.00 22.06 225 LYS C N 1
ATOM 11142 C CA . LYS C 1 225 ? -37.083 33.859 -15.107 1.00 21.09 225 LYS C CA 1
ATOM 11143 C C . LYS C 1 225 ? -35.909 33.442 -14.234 1.00 20.59 225 LYS C C 1
ATOM 11144 O O . LYS C 1 225 ? -35.959 32.440 -13.521 1.00 20.01 225 LYS C O 1
ATOM 11163 N N . ALA C 1 226 ? -34.855 34.240 -14.253 1.00 19.11 226 ALA C N 1
ATOM 11164 C CA . ALA C 1 226 ? -33.667 33.912 -13.495 1.00 21.13 226 ALA C CA 1
ATOM 11165 C C . ALA C 1 226 ? -33.924 33.981 -12.001 1.00 17.49 226 ALA C C 1
ATOM 11166 O O . ALA C 1 226 ? -34.603 34.878 -11.489 1.00 21.12 226 ALA C O 1
ATOM 11173 N N . LEU C 1 227 ? -33.401 32.983 -11.325 1.00 16.99 227 LEU C N 1
ATOM 11174 C CA . LEU C 1 227 ? -33.409 32.923 -9.880 1.00 18.12 227 LEU C CA 1
ATOM 11175 C C . LEU C 1 227 ? -31.998 33.227 -9.415 1.00 18.84 227 LEU C C 1
ATOM 11176 O O . LEU C 1 227 ? -31.103 32.396 -9.538 1.00 20.10 227 LEU C O 1
ATOM 11192 N N . SER C 1 228 ? -31.808 34.413 -8.849 1.00 17.10 228 SER C N 1
ATOM 11193 C CA . SER C 1 228 ? -30.492 34.849 -8.397 1.00 15.00 228 SER C CA 1
ATOM 11194 C C . SER C 1 228 ? -30.626 35.295 -6.954 1.00 13.78 228 SER C C 1
ATOM 11195 O O . SER C 1 228 ? -31.493 36.095 -6.612 1.00 14.68 228 SER C O 1
ATOM 11203 N N . PHE C 1 229 ? -29.777 34.755 -6.090 1.00 13.10 229 PHE C N 1
ATOM 11204 C CA . PHE C 1 229 ? -29.798 35.132 -4.694 1.00 12.28 229 PHE C CA 1
ATOM 11205 C C . PHE C 1 229 ? -28.494 34.771 -4.009 1.00 11.03 229 PHE C C 1
ATOM 11206 O O . PHE C 1 229 ? -27.704 33.984 -4.514 1.00 12.20 229 PHE C O 1
ATOM 11223 N N . VAL C 1 230 ? -28.281 35.378 -2.845 1.00 10.13 230 VAL C N 1
ATOM 11224 C CA . VAL C 1 230 ? -27.221 35.005 -1.922 1.00 10.73 230 VAL C CA 1
ATOM 11225 C C . VAL C 1 230 ? -27.874 34.401 -0.705 1.00 10.67 230 VAL C C 1
ATOM 11226 O O . VAL C 1 230 ? -28.784 34.994 -0.126 1.00 12.55 230 VAL C O 1
ATOM 11239 N N . VAL C 1 231 ? -27.380 33.246 -0.300 1.00 10.82 231 VAL C N 1
ATOM 11240 C CA . VAL C 1 231 ? -27.803 32.634 0.945 1.00 11.79 231 VAL C CA 1
ATOM 11241 C C . VAL C 1 231 ? -26.575 32.551 1.839 1.00 12.23 231 VAL C C 1
ATOM 11242 O O . VAL C 1 231 ? -25.463 32.295 1.388 1.00 12.46 231 VAL C O 1
ATOM 11255 N N . THR C 1 232 ? -26.790 32.864 3.108 1.00 11.20 232 THR C N 1
ATOM 11256 C CA . THR C 1 232 ? -25.711 32.872 4.082 1.00 12.88 232 THR C CA 1
ATOM 11257 C C . THR C 1 232 ? -26.077 32.051 5.315 1.00 13.07 232 THR C C 1
ATOM 11258 O O . THR C 1 232 ? -27.248 31.919 5.655 1.00 14.40 232 THR C O 1
ATOM 11269 N N . ASP C 1 233 ? -25.062 31.504 5.964 1.00 12.73 233 ASP C N 1
ATOM 11270 C CA . ASP C 1 233 ? -25.211 30.863 7.283 1.00 12.76 233 ASP C CA 1
ATOM 11271 C C . ASP C 1 233 ? -23.809 30.642 7.816 1.00 15.12 233 ASP C C 1
ATOM 11272 O O . ASP C 1 233 ? -22.890 30.325 7.037 1.00 14.04 233 ASP C O 1
ATOM 11281 N N . ASP C 1 234 ? -23.673 30.790 9.137 1.00 19.41 234 ASP C N 1
ATOM 11282 C CA . ASP C 1 234 ? -22.432 30.465 9.861 1.00 22.24 234 ASP C CA 1
ATOM 11283 C C . ASP C 1 234 ? -21.220 31.149 9.235 1.00 22.37 234 ASP C C 1
ATOM 11284 O O . ASP C 1 234 ? -20.122 30.595 9.216 1.00 23.85 234 ASP C O 1
ATOM 11293 N N . GLY C 1 235 ? -21.438 32.368 8.741 1.00 21.99 235 GLY C N 1
ATOM 11294 C CA . GLY C 1 235 ? -20.358 33.166 8.174 1.00 25.34 235 GLY C CA 1
ATOM 11295 C C . GLY C 1 235 ? -19.937 32.794 6.758 1.00 24.82 235 GLY C C 1
ATOM 11296 O O . GLY C 1 235 ? -18.983 33.354 6.237 1.00 25.74 235 GLY C O 1
ATOM 11300 N N . TYR C 1 236 ? -20.643 31.850 6.142 1.00 18.92 236 TYR C N 1
ATOM 11301 C CA A TYR C 1 236 ? -20.437 31.471 4.750 0.53 18.96 236 TYR C CA 1
ATOM 11302 C CA B TYR C 1 236 ? -20.411 31.504 4.740 0.47 18.19 236 TYR C CA 1
ATOM 11303 C C . TYR C 1 236 ? -21.484 32.138 3.857 1.00 15.87 236 TYR C C 1
ATOM 11304 O O . TYR C 1 236 ? -22.615 32.279 4.279 1.00 17.36 236 TYR C O 1
ATOM 11339 N N . SER C 1 237 ? -21.100 32.501 2.634 1.00 14.09 237 SER C N 1
ATOM 11340 C CA A SER C 1 237 ? -22.000 33.155 1.681 0.50 14.88 237 SER C CA 1
ATOM 11341 C CA B SER C 1 237 ? -21.988 33.159 1.683 0.50 14.88 237 SER C CA 1
ATOM 11342 C C . SER C 1 237 ? -21.913 32.551 0.295 1.00 15.22 237 SER C C 1
ATOM 11343 O O . SER C 1 237 ? -20.843 32.472 -0.289 1.00 19.63 237 SER C O 1
ATOM 11358 N N . ARG C 1 238 ? -23.053 32.180 -0.244 1.00 13.40 238 ARG C N 1
ATOM 11359 C CA . ARG C 1 238 ? -23.140 31.487 -1.516 1.00 12.42 238 ARG C CA 1
ATOM 11360 C C . ARG C 1 238 ? -24.069 32.230 -2.472 1.00 11.13 238 ARG C C 1
ATOM 11361 O O . ARG C 1 238 ? -25.228 32.499 -2.114 1.00 11.95 238 ARG C O 1
ATOM 11382 N N . GLN C 1 239 ? -23.558 32.548 -3.671 1.00 10.51 239 GLN C N 1
ATOM 11383 C CA . GLN C 1 239 ? -24.334 33.080 -4.765 1.00 12.26 239 GLN C CA 1
ATOM 11384 C C . GLN C 1 239 ? -24.922 31.934 -5.563 1.00 13.59 239 GLN C C 1
ATOM 11385 O O . GLN C 1 239 ? -24.190 31.015 -5.955 1.00 14.63 239 GLN C O 1
ATOM 11399 N N . VAL C 1 240 ? -26.237 31.959 -5.762 1.00 13.68 240 VAL C N 1
ATOM 11400 C CA . VAL C 1 240 ? -26.922 30.936 -6.531 1.00 14.35 240 VAL C CA 1
ATOM 11401 C C . VAL C 1 240 ? -27.502 31.565 -7.773 1.00 14.92 240 VAL C C 1
ATOM 11402 O O . VAL C 1 240 ? -28.130 32.621 -7.713 1.00 14.16 240 VAL C O 1
ATOM 11415 N N . ASN C 1 241 ? -27.257 30.936 -8.922 1.00 16.25 241 ASN C N 1
ATOM 11416 C CA . ASN C 1 241 ? -27.832 31.365 -10.189 1.00 18.70 241 ASN C CA 1
ATOM 11417 C C . ASN C 1 241 ? -28.567 30.183 -10.769 1.00 22.96 241 ASN C C 1
ATOM 11418 O O . ASN C 1 241 ? -27.975 29.168 -11.143 1.00 25.34 241 ASN C O 1
ATOM 11429 N N . ASP C 1 242 ? -29.877 30.291 -10.792 1.00 21.10 242 ASP C N 1
ATOM 11430 C CA . ASP C 1 242 ? -30.712 29.189 -11.217 1.00 19.69 242 ASP C CA 1
ATOM 11431 C C . ASP C 1 242 ? -31.913 29.760 -11.970 1.00 17.66 242 ASP C C 1
ATOM 11432 O O . ASP C 1 242 ? -31.876 30.898 -12.443 1.00 17.76 242 ASP C O 1
ATOM 11441 N N . THR C 1 243 ? -32.950 28.935 -12.113 1.00 18.65 243 THR C N 1
ATOM 11442 C CA . THR C 1 243 ? -34.157 29.302 -12.833 1.00 19.51 243 THR C CA 1
ATOM 11443 C C . THR C 1 243 ? -35.402 29.045 -11.984 1.00 21.61 243 THR C C 1
ATOM 11444 O O . THR C 1 243 ? -35.553 27.975 -11.388 1.00 23.58 243 THR C O 1
ATOM 11455 N N . ILE C 1 244 ? -36.310 30.014 -11.958 1.00 19.03 244 ILE C N 1
ATOM 11456 C CA . ILE C 1 244 ? -37.550 29.859 -11.205 1.00 18.60 244 ILE C CA 1
ATOM 11457 C C . ILE C 1 244 ? -38.395 28.749 -11.776 1.00 20.16 244 ILE C C 1
ATOM 11458 O O . ILE C 1 244 ? -38.750 28.773 -12.962 1.00 21.12 244 ILE C O 1
ATOM 11474 N N . GLY C 1 245 ? -38.686 27.765 -10.923 1.00 19.33 245 GLY C N 1
ATOM 11475 C CA . GLY C 1 245 ? -39.509 26.623 -11.284 1.00 20.03 245 GLY C CA 1
ATOM 11476 C C . GLY C 1 245 ? -38.753 25.315 -11.412 1.00 25.75 245 GLY C C 1
ATOM 11477 O O . GLY C 1 245 ? -39.361 24.236 -11.433 1.00 32.35 245 GLY C O 1
ATOM 11481 N N . GLN C 1 246 ? -37.433 25.404 -11.521 1.00 23.56 246 GLN C N 1
ATOM 11482 C CA . GLN C 1 246 ? -36.585 24.219 -11.653 1.00 29.12 246 GLN C CA 1
ATOM 11483 C C . GLN C 1 246 ? -36.590 23.385 -10.359 1.00 32.75 246 GLN C C 1
ATOM 11484 O O . GLN C 1 246 ? -36.391 23.931 -9.274 1.00 28.04 246 GLN C O 1
ATOM 11498 N N . GLY C 1 247 ? -36.839 22.080 -10.458 1.00 36.89 247 GLY C N 1
ATOM 11499 C CA . GLY C 1 247 ? -36.864 21.244 -9.264 1.00 40.57 247 GLY C CA 1
ATOM 11500 C C . GLY C 1 247 ? -37.640 19.952 -9.338 1.00 50.19 247 GLY C C 1
ATOM 11501 O O . GLY C 1 247 ? -38.208 19.533 -8.327 1.00 54.37 247 GLY C O 1
#

Solvent-accessible surface area: 34853 Å² total